Protein AF-A0A9E4Z196-F1 (afdb_monomer_lite)

pLDDT: mean 89.47, std 13.06, range [25.09, 98.81]

Secondary structure (DSSP, 8-state):
--HHHHHHHHHHHHHTTTPEE-PPPPSS-SS-TT-SS--STTGGGHHHHTTSS--S-SEEEEEEEEE-STTTTTTTSSS--SEEEEEEEEESSS--HHHHHHHHHHIIIIIS---GGGEEEEEETT-HHHHHIIIIII---GGGEEEE-HHHHEE--SSSSEEEEEEEEEEEE--GGGSSGGGPBPPHHHHHHHHHHHHHHS------SB-TT-SSTTEEEEEEEEEEEEEE-TT--EEEEEEEEEEEEEEHHHHHHHHHT-SSGGGSTTTHHHHHHHHHHH---TTS-HHHHHHHHHHHHHHHHHHHHHHTT----SSHHHHHHHHHHHHHHHHHHHTT--S--HHHHHHHHHHHHTTT-HHHHHTHHHHHHHHHHHHHHHHHHHHHHHHIIIIIIHHHHHHHHHHHHHH---HHHHHHHHHTTTTTS-HHHHHHHHHHHGGG--SSHHHHHHHHHEE-HHHHHHHHHHH---HHHHHHHHHHTT-EE-HHHHHHHHHHHHHHHHHS-S----------GGGG-PPPPB--TTT-S-----EEEEEETTEEES---TT---EEEESB-

Structure (mmCIF, N/CA/C/O backbone):
data_AF-A0A9E4Z196-F1
#
_entry.id   AF-A0A9E4Z196-F1
#
loop_
_atom_site.group_PDB
_atom_site.id
_atom_site.type_symbol
_atom_site.label_atom_id
_atom_site.label_alt_id
_atom_site.label_comp_id
_atom_site.label_asym_id
_atom_site.label_entity_id
_atom_site.label_seq_id
_atom_site.pdbx_PDB_ins_code
_atom_site.Cartn_x
_atom_site.Cartn_y
_atom_site.Cartn_z
_atom_site.occupancy
_atom_site.B_iso_or_equiv
_atom_site.auth_seq_id
_atom_site.auth_comp_id
_atom_site.auth_asym_id
_atom_site.auth_atom_id
_atom_site.pdbx_PDB_model_num
ATOM 1 N N . MET A 1 1 ? -5.514 -16.522 -15.050 1.00 94.38 1 MET A N 1
ATOM 2 C CA . MET A 1 1 ? -4.551 -17.262 -14.193 1.00 94.38 1 MET A CA 1
ATOM 3 C C . MET A 1 1 ? -4.887 -16.956 -12.743 1.00 94.38 1 MET A C 1
ATOM 5 O O . MET A 1 1 ? -5.324 -15.840 -12.490 1.00 94.38 1 MET A O 1
ATOM 9 N N . ASN A 1 2 ? -4.757 -17.916 -11.828 1.00 96.75 2 ASN A N 1
ATOM 10 C CA . ASN A 1 2 ? -4.957 -17.673 -10.392 1.00 96.75 2 ASN A CA 1
ATOM 11 C C . ASN A 1 2 ? -3.690 -17.040 -9.763 1.00 96.75 2 ASN A C 1
ATOM 13 O O . ASN A 1 2 ? -2.648 -17.014 -10.422 1.00 96.75 2 ASN A O 1
ATOM 17 N N . GLY A 1 3 ? -3.760 -16.515 -8.538 1.00 97.19 3 GLY A N 1
ATOM 18 C CA . GLY A 1 3 ? -2.650 -15.789 -7.904 1.00 97.19 3 GLY A CA 1
ATOM 19 C C . GLY A 1 3 ? -1.349 -16.598 -7.834 1.00 97.19 3 GLY A C 1
ATOM 20 O O . GLY A 1 3 ? -0.291 -16.115 -8.238 1.00 97.19 3 GLY A O 1
ATOM 21 N N . ASP A 1 4 ? -1.437 -17.871 -7.446 1.00 97.25 4 ASP A N 1
ATOM 22 C CA . ASP A 1 4 ? -0.277 -18.770 -7.398 1.00 97.25 4 ASP A CA 1
ATOM 23 C C . ASP A 1 4 ? 0.355 -18.998 -8.771 1.00 97.25 4 ASP A C 1
ATOM 25 O O . ASP A 1 4 ? 1.574 -18.939 -8.914 1.00 97.25 4 ASP A O 1
ATOM 29 N N . GLN A 1 5 ? -0.461 -19.203 -9.807 1.00 98.12 5 GLN A N 1
ATOM 30 C CA . GLN A 1 5 ? 0.020 -19.351 -11.180 1.00 98.12 5 GLN A CA 1
ATOM 31 C C . GLN A 1 5 ? 0.717 -18.085 -11.675 1.00 98.12 5 GLN A C 1
ATOM 33 O O . GLN A 1 5 ? 1.725 -18.190 -12.371 1.00 98.12 5 GLN A O 1
ATOM 38 N N . ILE A 1 6 ? 0.187 -16.905 -11.341 1.00 98.56 6 ILE A N 1
ATOM 39 C CA . ILE A 1 6 ? 0.789 -15.620 -11.715 1.00 98.56 6 ILE A CA 1
ATOM 40 C C . ILE A 1 6 ? 2.166 -15.504 -11.064 1.00 98.56 6 ILE A C 1
ATOM 42 O O . ILE A 1 6 ? 3.152 -15.361 -11.790 1.00 98.56 6 ILE A O 1
ATOM 46 N N . ARG A 1 7 ? 2.246 -15.679 -9.739 1.00 98.38 7 ARG A N 1
ATOM 47 C CA . ARG A 1 7 ? 3.499 -15.647 -8.972 1.00 98.38 7 ARG A CA 1
ATOM 48 C C . ARG A 1 7 ? 4.538 -16.621 -9.528 1.00 98.38 7 ARG A C 1
ATOM 50 O O . ARG A 1 7 ? 5.636 -16.214 -9.901 1.00 98.38 7 ARG A O 1
ATOM 57 N N . ASP A 1 8 ? 4.176 -17.894 -9.657 1.00 97.94 8 ASP A N 1
ATOM 58 C CA . ASP A 1 8 ? 5.076 -18.943 -10.140 1.00 97.94 8 ASP A CA 1
ATOM 59 C C . ASP A 1 8 ? 5.570 -18.683 -11.563 1.00 97.94 8 ASP A C 1
ATOM 61 O O . ASP A 1 8 ? 6.737 -18.924 -11.878 1.00 97.94 8 ASP A O 1
ATOM 65 N N . SER A 1 9 ? 4.672 -18.249 -12.450 1.00 98.50 9 SER A N 1
ATOM 66 C CA . SER A 1 9 ? 5.017 -17.992 -13.848 1.00 98.50 9 SER A CA 1
ATOM 67 C C . SER A 1 9 ? 5.944 -16.787 -13.994 1.00 98.50 9 SER A C 1
ATOM 69 O O . SER A 1 9 ? 6.866 -16.847 -14.805 1.00 98.50 9 SER A O 1
ATOM 71 N N . PHE A 1 10 ? 5.758 -15.748 -13.173 1.00 98.81 10 PHE A N 1
ATOM 72 C CA . PHE A 1 10 ? 6.629 -14.578 -13.125 1.00 98.81 10 PHE A CA 1
ATOM 73 C C . PHE A 1 10 ? 8.049 -14.962 -12.699 1.00 98.81 10 PHE A C 1
ATOM 75 O O . PHE A 1 10 ? 9.009 -14.659 -13.408 1.00 98.81 10 PHE A O 1
ATOM 82 N N . ILE A 1 11 ? 8.186 -15.700 -11.591 1.00 98.62 11 ILE A N 1
ATOM 83 C CA . ILE A 1 11 ? 9.496 -16.150 -11.100 1.00 98.62 11 ILE A CA 1
ATOM 84 C C . ILE A 1 11 ? 10.190 -17.024 -12.151 1.00 98.62 11 ILE A C 1
ATOM 86 O O . ILE A 1 11 ? 11.321 -16.737 -12.537 1.00 98.62 11 ILE A O 1
ATOM 90 N N . LYS A 1 12 ? 9.492 -18.029 -12.698 1.00 98.75 12 LYS A N 1
ATOM 91 C CA . LYS A 1 12 ? 10.048 -18.929 -13.726 1.00 98.75 12 LYS A CA 1
ATOM 92 C C . LYS A 1 12 ? 10.443 -18.191 -15.005 1.00 98.75 12 LYS A C 1
ATOM 94 O O . LYS A 1 12 ? 11.429 -18.563 -15.643 1.00 98.75 12 LYS A O 1
ATOM 99 N N . PHE A 1 13 ? 9.688 -17.163 -15.395 1.00 98.81 13 PHE A N 1
ATOM 100 C CA . PHE A 1 13 ? 10.024 -16.328 -16.545 1.00 98.81 13 PHE A CA 1
ATOM 101 C C . PHE A 1 13 ? 11.382 -15.652 -16.345 1.00 98.81 13 PHE A C 1
ATOM 103 O O . PHE A 1 13 ? 12.253 -15.780 -17.206 1.00 98.81 13 PHE A O 1
ATOM 110 N N . PHE A 1 14 ? 11.600 -15.012 -15.194 1.00 98.81 14 PHE A N 1
ATOM 111 C CA . PHE A 1 14 ? 12.859 -14.326 -14.902 1.00 98.81 14 PHE A CA 1
ATOM 112 C C . PHE A 1 14 ? 14.020 -15.278 -14.600 1.00 98.81 14 PHE A C 1
ATOM 114 O O . PHE A 1 14 ? 15.139 -15.021 -15.045 1.00 98.81 14 PHE A O 1
ATOM 121 N N . GLU A 1 15 ? 13.781 -16.432 -13.975 1.00 98.69 15 GLU A N 1
ATOM 122 C CA . GLU A 1 15 ? 14.787 -17.502 -13.895 1.00 98.69 15 GLU A CA 1
ATOM 123 C C . GLU A 1 15 ? 15.260 -17.926 -15.297 1.00 98.69 15 GLU A C 1
ATOM 125 O O . GLU A 1 15 ? 16.461 -18.064 -15.546 1.00 98.69 15 GLU A O 1
ATOM 130 N N . GLY A 1 16 ? 14.337 -18.018 -16.262 1.00 98.50 16 GLY A N 1
ATOM 131 C CA . GLY A 1 16 ? 14.646 -18.252 -17.676 1.00 98.50 16 GLY A CA 1
ATOM 132 C C . GLY A 1 16 ? 15.480 -17.146 -18.345 1.00 98.50 16 GLY A C 1
ATOM 133 O O . GLY A 1 16 ? 16.131 -17.404 -19.360 1.00 98.50 16 GLY A O 1
ATOM 134 N N . LYS A 1 17 ? 15.513 -15.934 -17.773 1.00 98.44 17 LYS A N 1
ATOM 135 C CA . LYS A 1 17 ? 16.357 -14.796 -18.197 1.00 98.44 17 LYS A CA 1
ATOM 136 C C . LYS A 1 17 ? 17.659 -14.677 -17.387 1.00 98.44 17 LYS A C 1
ATOM 138 O O . LYS A 1 17 ? 18.431 -13.727 -17.577 1.00 98.44 17 LYS A O 1
ATOM 143 N N . GLY A 1 18 ? 17.946 -15.666 -16.539 1.00 98.31 18 GLY A N 1
ATOM 144 C CA . GLY A 1 18 ? 19.162 -15.750 -15.733 1.00 98.31 18 GLY A CA 1
ATOM 145 C C . GLY A 1 18 ? 19.087 -15.004 -14.403 1.00 98.31 18 GLY A C 1
ATOM 146 O O . GLY A 1 18 ? 20.134 -14.716 -13.821 1.00 98.31 18 GLY A O 1
ATOM 147 N N . HIS A 1 19 ? 17.889 -14.664 -13.925 1.00 98.81 19 HIS A N 1
ATOM 148 C CA . HIS A 1 19 ? 17.701 -14.095 -12.595 1.00 98.81 19 HIS A CA 1
ATOM 149 C C . HIS A 1 19 ? 17.729 -15.192 -11.537 1.00 98.81 19 HIS A C 1
ATOM 151 O O . HIS A 1 19 ? 17.169 -16.270 -11.718 1.00 98.81 19 HIS A O 1
ATOM 157 N N . GLN A 1 20 ? 18.370 -14.910 -10.411 1.00 98.69 20 GLN A N 1
ATOM 158 C CA . GLN A 1 20 ? 18.316 -15.771 -9.241 1.00 98.69 20 GLN A CA 1
ATOM 159 C C . GLN A 1 20 ? 17.048 -15.456 -8.448 1.00 98.69 20 GLN A C 1
ATOM 161 O O . GLN A 1 20 ? 16.837 -14.311 -8.044 1.00 98.69 20 GLN A O 1
ATOM 166 N N . HIS A 1 21 ? 16.219 -16.469 -8.203 1.00 98.38 21 HIS A N 1
ATOM 167 C CA . HIS A 1 21 ? 15.079 -16.332 -7.308 1.00 98.38 21 HIS A CA 1
ATOM 168 C C . HIS A 1 21 ? 15.557 -16.135 -5.862 1.00 98.38 21 HIS A C 1
ATOM 170 O O . HIS A 1 21 ? 16.321 -16.940 -5.325 1.00 98.38 21 HIS A O 1
ATOM 176 N N . MET A 1 22 ? 15.093 -15.052 -5.247 1.00 97.50 22 MET A N 1
ATOM 177 C CA . MET A 1 22 ? 15.292 -14.724 -3.843 1.00 97.50 22 MET A CA 1
ATOM 178 C C . MET A 1 22 ? 13.966 -14.905 -3.095 1.00 97.50 22 MET A C 1
ATOM 180 O O . MET A 1 22 ? 12.941 -14.405 -3.573 1.00 97.50 22 MET A O 1
ATOM 184 N N . PRO A 1 23 ? 13.954 -15.577 -1.929 1.00 94.94 23 PRO A N 1
ATOM 185 C CA . PRO A 1 23 ? 12.752 -15.652 -1.109 1.00 94.94 23 PRO A CA 1
ATOM 186 C C . PRO A 1 23 ? 12.335 -14.251 -0.645 1.00 94.94 23 PRO A C 1
ATOM 188 O O . PRO A 1 23 ? 13.173 -13.358 -0.504 1.00 94.94 23 PRO A O 1
ATOM 191 N N . SER A 1 24 ? 11.041 -14.068 -0.383 1.00 96.94 24 SER A N 1
ATOM 192 C CA . SER A 1 24 ? 10.547 -12.847 0.257 1.00 96.94 24 SER A CA 1
ATOM 193 C C . SER A 1 24 ? 11.259 -12.629 1.586 1.00 96.94 24 SER A C 1
ATOM 195 O O . SER A 1 24 ? 11.282 -13.530 2.424 1.00 96.94 24 SER A O 1
ATOM 197 N N . ALA A 1 25 ? 11.744 -11.416 1.819 1.00 94.94 25 ALA A N 1
ATOM 198 C CA . ALA A 1 25 ? 12.169 -10.998 3.144 1.00 94.94 25 ALA A CA 1
ATOM 199 C C . ALA A 1 25 ? 10.961 -10.811 4.076 1.00 94.94 25 ALA A C 1
ATOM 201 O O . ALA A 1 25 ? 9.810 -10.746 3.622 1.00 94.94 25 ALA A O 1
ATOM 202 N N . SER A 1 26 ? 11.244 -10.695 5.373 1.00 95.38 26 SER A N 1
ATOM 203 C CA . SER A 1 26 ? 10.261 -10.326 6.395 1.00 95.38 26 SER A CA 1
ATOM 204 C C . SER A 1 26 ? 9.683 -8.928 6.148 1.00 95.38 26 SER A C 1
ATOM 206 O O . SER A 1 26 ? 10.346 -8.050 5.585 1.00 95.38 26 SER A O 1
ATOM 208 N N . LEU A 1 27 ? 8.453 -8.697 6.612 1.00 96.00 27 LEU A N 1
ATOM 209 C CA . LEU A 1 27 ? 7.868 -7.362 6.713 1.00 96.00 27 LEU A CA 1
ATOM 210 C C . LEU A 1 27 ? 8.619 -6.465 7.701 1.00 96.00 27 LEU A C 1
ATOM 212 O O . LEU A 1 27 ? 8.480 -5.249 7.606 1.00 96.00 27 LEU A O 1
ATOM 216 N N . ILE A 1 28 ? 9.418 -7.027 8.613 1.00 92.81 28 ILE A N 1
ATOM 217 C CA . ILE A 1 28 ? 10.317 -6.281 9.497 1.00 92.81 28 ILE A CA 1
ATOM 218 C C . ILE A 1 28 ? 11.678 -6.127 8.792 1.00 92.81 28 ILE A C 1
ATOM 220 O O . ILE A 1 28 ? 12.403 -7.117 8.661 1.00 92.81 28 ILE A O 1
ATOM 224 N N . PRO A 1 29 ? 12.064 -4.916 8.341 1.00 85.81 29 PRO A N 1
ATOM 225 C CA . PRO A 1 29 ? 13.337 -4.713 7.659 1.00 85.81 29 PRO A CA 1
ATOM 226 C C . PRO A 1 29 ? 14.514 -5.005 8.591 1.00 85.81 29 PRO A C 1
ATOM 228 O O . PRO A 1 29 ? 14.589 -4.475 9.702 1.00 85.81 29 PRO A O 1
ATOM 231 N N . ALA A 1 30 ? 15.460 -5.818 8.126 1.00 77.50 30 ALA A N 1
ATOM 232 C CA . ALA A 1 30 ? 16.711 -6.052 8.833 1.00 77.50 30 ALA A CA 1
ATOM 233 C C . ALA A 1 30 ? 17.688 -4.896 8.564 1.00 77.50 30 ALA A C 1
ATOM 235 O O . ALA A 1 30 ? 17.939 -4.549 7.413 1.00 77.50 30 ALA A O 1
ATOM 236 N N . GLY A 1 31 ? 18.256 -4.310 9.620 1.00 68.06 31 GLY A N 1
ATOM 237 C CA . GLY A 1 31 ? 19.350 -3.338 9.501 1.00 68.06 31 GLY A CA 1
ATOM 238 C C . GLY A 1 31 ? 18.972 -1.917 9.057 1.00 68.06 31 GLY A C 1
ATOM 239 O O . GLY A 1 31 ? 19.871 -1.092 8.942 1.00 68.06 31 GLY A O 1
ATOM 240 N N . ASP A 1 32 ? 17.687 -1.599 8.860 1.00 71.44 32 ASP A N 1
ATOM 241 C CA . ASP A 1 32 ? 17.213 -0.239 8.547 1.00 71.44 32 ASP A CA 1
ATOM 242 C C . ASP A 1 32 ? 16.243 0.253 9.644 1.00 71.44 32 ASP A C 1
ATOM 244 O O . ASP A 1 32 ? 15.059 -0.095 9.631 1.00 71.44 32 ASP A O 1
ATOM 248 N N . PRO A 1 33 ? 16.716 1.045 10.629 1.00 69.44 33 PRO A N 1
ATOM 249 C CA . PRO A 1 33 ? 15.870 1.551 11.708 1.00 69.44 33 PRO A CA 1
ATOM 250 C C . PRO A 1 33 ? 14.917 2.666 11.251 1.00 69.44 33 PRO A C 1
ATOM 252 O O . PRO A 1 33 ? 14.036 3.051 12.018 1.00 69.44 33 PRO A O 1
ATOM 255 N N . THR A 1 34 ? 15.089 3.201 10.037 1.00 74.94 34 THR A N 1
ATOM 256 C CA . THR A 1 34 ? 14.250 4.284 9.502 1.00 74.94 34 THR A CA 1
ATOM 257 C C . THR A 1 34 ? 12.980 3.758 8.839 1.00 74.94 34 THR A C 1
ATOM 259 O O . THR A 1 34 ? 11.985 4.478 8.756 1.00 74.94 34 THR A O 1
ATOM 262 N N . LEU A 1 35 ? 12.984 2.493 8.405 1.00 82.75 35 LEU A N 1
ATOM 263 C CA . LEU A 1 35 ? 11.836 1.849 7.781 1.00 82.75 35 LEU A CA 1
ATOM 264 C C . LEU A 1 35 ? 10.994 1.072 8.790 1.00 82.75 35 LEU A C 1
ATOM 266 O O . LEU A 1 35 ? 11.445 0.124 9.442 1.00 82.75 35 LEU A O 1
ATOM 270 N N . LEU A 1 36 ? 9.710 1.425 8.858 1.00 89.44 36 LEU A N 1
ATOM 271 C CA . LEU A 1 36 ? 8.774 0.709 9.710 1.00 89.44 36 LEU A CA 1
ATOM 272 C C . LEU A 1 36 ? 8.477 -0.687 9.165 1.00 89.44 36 LEU A C 1
ATOM 274 O O . LEU A 1 36 ? 8.560 -1.652 9.914 1.00 89.44 36 LEU A O 1
ATOM 278 N N . PHE A 1 37 ? 8.202 -0.813 7.871 1.00 94.44 37 PHE A N 1
ATOM 279 C CA . PHE A 1 37 ? 7.960 -2.099 7.227 1.00 94.44 37 PHE A CA 1
ATOM 280 C C . PHE A 1 37 ? 8.631 -2.171 5.861 1.00 94.44 37 PHE A C 1
ATOM 282 O O . PHE A 1 37 ? 8.918 -1.146 5.239 1.00 94.44 37 PHE A O 1
ATOM 289 N N . THR A 1 38 ? 8.854 -3.392 5.386 1.00 95.25 38 THR A N 1
ATOM 290 C CA . THR A 1 38 ? 9.253 -3.660 4.004 1.00 95.25 38 THR A CA 1
ATOM 291 C C . THR A 1 38 ? 8.102 -3.252 3.083 1.00 95.25 38 THR A C 1
ATOM 293 O O . THR A 1 38 ? 7.080 -3.928 3.031 1.00 95.25 38 THR A O 1
ATOM 296 N N . SER A 1 39 ? 8.238 -2.120 2.388 1.00 93.69 39 SER A N 1
ATOM 297 C CA . SER A 1 39 ? 7.171 -1.514 1.570 1.00 93.69 39 SER A CA 1
ATOM 298 C C . SER A 1 39 ? 7.269 -1.818 0.070 1.00 93.69 39 SER A C 1
ATOM 300 O O . SER A 1 39 ? 6.333 -1.528 -0.681 1.00 93.69 39 SER A O 1
ATOM 302 N N . ALA A 1 40 ? 8.397 -2.383 -0.370 1.00 94.50 40 ALA A N 1
ATOM 303 C CA . ALA A 1 40 ? 8.670 -2.719 -1.763 1.00 94.50 40 ALA A CA 1
ATOM 304 C C . ALA A 1 40 ? 9.680 -3.870 -1.895 1.00 94.50 40 ALA A C 1
ATOM 306 O O . ALA A 1 40 ? 10.487 -4.118 -0.994 1.00 94.50 40 ALA A O 1
ATOM 307 N N . GLY A 1 41 ? 9.686 -4.509 -3.069 1.00 95.50 41 GLY A N 1
ATOM 308 C CA . GLY A 1 41 ? 10.599 -5.594 -3.442 1.00 95.50 41 GLY A CA 1
ATOM 309 C C . GLY A 1 41 ? 12.084 -5.242 -3.360 1.00 95.50 41 GLY A C 1
ATOM 310 O O . GLY A 1 41 ? 12.894 -6.110 -3.046 1.00 95.50 41 GLY A O 1
ATOM 311 N N . MET A 1 42 ? 12.444 -3.974 -3.584 1.00 94.50 42 MET A N 1
ATOM 312 C CA . MET A 1 42 ? 13.837 -3.518 -3.543 1.00 94.50 42 MET A CA 1
ATOM 313 C C . MET A 1 42 ? 14.413 -3.358 -2.138 1.00 94.50 42 MET A C 1
ATOM 315 O O . MET A 1 42 ? 15.635 -3.317 -2.002 1.00 94.50 42 MET A O 1
ATOM 319 N N . VAL A 1 43 ? 13.574 -3.237 -1.099 1.00 93.31 43 VAL A N 1
ATOM 320 C CA . VAL A 1 43 ? 14.027 -2.848 0.250 1.00 93.31 43 VAL A CA 1
ATOM 321 C C . VAL A 1 43 ? 15.111 -3.795 0.784 1.00 93.31 43 VAL A C 1
ATOM 323 O O . VAL A 1 43 ? 16.152 -3.294 1.214 1.00 93.31 43 VAL A O 1
ATOM 326 N N . PRO A 1 44 ? 14.968 -5.133 0.680 1.00 93.19 44 PRO A N 1
ATOM 327 C CA . PRO A 1 44 ? 16.014 -6.070 1.102 1.00 93.19 44 PRO A CA 1
ATOM 328 C C . PRO A 1 44 ? 17.303 -5.983 0.269 1.00 93.19 44 PRO A C 1
ATOM 330 O O . PRO A 1 44 ? 18.349 -6.466 0.694 1.00 93.19 44 PRO A O 1
ATOM 333 N N . PHE A 1 45 ? 17.244 -5.382 -0.922 1.00 94.69 45 PHE A N 1
ATOM 334 C CA . PHE A 1 45 ? 18.355 -5.285 -1.873 1.00 94.69 45 PHE A CA 1
ATOM 335 C C . PHE A 1 45 ? 19.024 -3.907 -1.892 1.00 94.69 45 PHE A C 1
ATOM 337 O O . PHE A 1 45 ? 20.010 -3.728 -2.612 1.00 94.69 45 PHE A O 1
ATOM 344 N N . LYS A 1 46 ? 18.557 -2.949 -1.075 1.00 92.25 46 LYS A N 1
ATOM 345 C CA . LYS A 1 46 ? 19.174 -1.621 -0.910 1.00 92.25 46 LYS A CA 1
ATOM 346 C C . LYS A 1 46 ? 20.711 -1.680 -0.787 1.00 92.25 46 LYS A C 1
ATOM 348 O O . LYS A 1 46 ? 21.365 -0.982 -1.567 1.00 92.25 46 LYS A O 1
ATOM 353 N N . PRO A 1 47 ? 21.317 -2.527 0.078 1.00 92.69 47 PRO A N 1
ATOM 354 C CA . PRO A 1 47 ? 22.777 -2.574 0.218 1.00 92.69 47 PRO A CA 1
ATOM 355 C C . PRO A 1 47 ? 23.508 -2.976 -1.069 1.00 92.69 47 PRO A C 1
ATOM 357 O O . PRO A 1 47 ? 24.652 -2.578 -1.288 1.00 92.69 47 PRO A O 1
ATOM 360 N N . PHE A 1 48 ? 22.861 -3.747 -1.950 1.00 94.94 48 PHE A N 1
ATOM 361 C CA . PHE A 1 48 ? 23.450 -4.145 -3.226 1.00 94.94 48 PHE A CA 1
ATOM 362 C C . PHE A 1 48 ? 23.436 -3.002 -4.241 1.00 94.94 48 PHE A C 1
ATOM 364 O O . PHE A 1 48 ? 24.443 -2.769 -4.908 1.00 94.94 48 PHE A O 1
ATOM 371 N N . PHE A 1 49 ? 22.332 -2.251 -4.329 1.00 94.31 49 PHE A N 1
ATOM 372 C CA . PHE A 1 49 ? 22.243 -1.076 -5.205 1.00 94.31 49 PHE A CA 1
ATOM 373 C C . PHE A 1 49 ? 23.243 0.016 -4.815 1.00 94.31 49 PHE A C 1
ATOM 375 O O . PHE A 1 49 ? 23.818 0.674 -5.681 1.00 94.31 49 PHE A O 1
ATOM 382 N N . MET A 1 50 ? 23.488 0.179 -3.514 1.00 92.62 50 MET A N 1
ATOM 383 C CA . MET A 1 50 ? 24.443 1.153 -2.976 1.00 92.62 50 MET A CA 1
ATOM 384 C C . MET A 1 50 ? 25.903 0.674 -3.044 1.00 92.62 50 MET A C 1
ATOM 386 O O . MET A 1 50 ? 26.819 1.451 -2.783 1.00 92.62 50 MET A O 1
ATOM 390 N N . GLY A 1 51 ? 26.146 -0.586 -3.427 1.00 92.75 51 GLY A N 1
ATOM 391 C CA . GLY A 1 51 ? 27.486 -1.175 -3.495 1.00 92.75 51 GLY A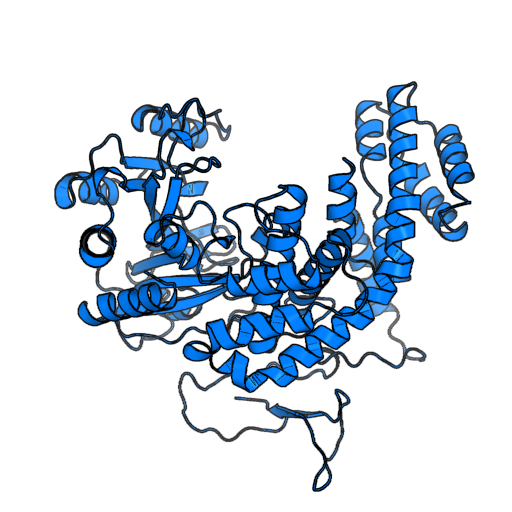 CA 1
ATOM 392 C C . GLY A 1 51 ? 28.118 -1.466 -2.129 1.00 92.75 51 GLY A C 1
ATOM 393 O O . GLY A 1 51 ? 29.320 -1.717 -2.055 1.00 92.75 51 GLY A O 1
ATOM 394 N N . GLU A 1 52 ? 27.327 -1.444 -1.056 1.00 92.31 52 GLU A N 1
ATOM 395 C CA . GLU A 1 52 ? 27.760 -1.752 0.311 1.00 92.31 52 GLU A CA 1
ATOM 396 C C . GLU A 1 52 ? 27.974 -3.254 0.511 1.00 92.31 52 GLU A C 1
ATOM 398 O O . GLU A 1 52 ? 28.841 -3.675 1.278 1.00 92.31 52 GLU A O 1
ATOM 403 N N . GLN A 1 53 ? 27.194 -4.069 -0.202 1.00 93.62 53 GLN A N 1
ATOM 404 C CA . GLN A 1 53 ? 27.303 -5.522 -0.198 1.00 93.62 53 GLN A CA 1
ATOM 405 C C . GLN A 1 53 ? 27.363 -6.073 -1.623 1.00 93.62 53 GLN A C 1
ATOM 407 O O . GLN A 1 53 ? 26.823 -5.499 -2.568 1.00 93.62 53 GLN A O 1
ATOM 412 N N . THR A 1 54 ? 28.023 -7.221 -1.782 1.00 94.88 54 THR A N 1
ATOM 413 C CA . THR A 1 54 ? 28.050 -7.935 -3.065 1.00 94.88 54 THR A CA 1
ATOM 414 C C . THR A 1 54 ? 26.795 -8.798 -3.183 1.00 94.88 54 THR A C 1
ATOM 416 O O . THR A 1 54 ? 26.581 -9.639 -2.307 1.00 94.88 54 THR A O 1
ATOM 419 N N . PRO A 1 55 ? 25.977 -8.642 -4.238 1.00 95.31 55 PRO A N 1
ATOM 420 C CA . PRO A 1 55 ? 24.797 -9.474 -4.402 1.00 95.31 55 PRO A CA 1
ATOM 421 C C . PRO A 1 55 ? 25.178 -10.916 -4.776 1.00 95.31 55 PRO A C 1
ATOM 423 O O . PRO A 1 55 ? 26.193 -11.127 -5.448 1.00 95.31 55 PRO A O 1
ATOM 426 N N . PRO A 1 56 ? 24.352 -11.917 -4.415 1.00 95.50 56 PRO A N 1
ATOM 427 C CA . PRO A 1 56 ? 24.600 -13.317 -4.777 1.00 95.50 56 PRO A CA 1
ATOM 428 C C . PRO A 1 56 ? 24.548 -13.549 -6.298 1.00 95.50 56 PRO A C 1
ATOM 430 O O . PRO A 1 56 ? 25.235 -14.421 -6.827 1.00 95.50 56 PRO A O 1
ATOM 433 N N . SER A 1 57 ? 23.784 -12.716 -7.006 1.00 97.69 57 SER A N 1
ATOM 434 C CA . SER A 1 57 ? 23.743 -12.615 -8.461 1.00 97.69 57 SER A CA 1
ATOM 435 C C . SER A 1 57 ? 23.468 -11.167 -8.854 1.00 97.69 57 SER A C 1
ATOM 437 O O . SER A 1 57 ? 22.762 -10.447 -8.153 1.00 97.69 57 SER A O 1
ATOM 439 N N . LYS A 1 58 ? 23.975 -10.733 -10.010 1.00 97.62 58 LYS A N 1
ATOM 440 C CA . LYS A 1 58 ? 23.660 -9.403 -10.557 1.00 97.62 58 LYS A CA 1
ATOM 441 C C . LYS A 1 58 ? 22.206 -9.257 -11.012 1.00 97.62 58 LYS A C 1
ATOM 443 O O . LYS A 1 58 ? 21.753 -8.143 -11.244 1.00 97.62 58 LYS A O 1
ATOM 448 N N . ARG A 1 59 ? 21.496 -10.373 -11.184 1.00 98.69 59 ARG A N 1
ATOM 449 C CA . ARG A 1 59 ? 20.091 -10.423 -11.595 1.00 98.69 59 ARG A CA 1
ATOM 450 C C . ARG A 1 59 ? 19.308 -11.195 -10.550 1.00 98.69 59 ARG A C 1
ATOM 452 O O . ARG A 1 59 ? 19.625 -12.362 -10.315 1.00 98.69 59 ARG A O 1
ATOM 459 N N . LEU A 1 60 ? 18.299 -10.571 -9.955 1.00 98.69 60 LEU A N 1
ATOM 460 C CA . LEU A 1 60 ? 17.488 -11.157 -8.885 1.00 98.69 60 LEU A CA 1
ATOM 461 C C . LEU A 1 60 ? 16.003 -11.083 -9.241 1.00 98.69 60 LEU A C 1
ATOM 463 O O . LEU A 1 60 ? 15.579 -10.158 -9.926 1.00 98.69 60 LEU A O 1
ATOM 467 N N . THR A 1 61 ? 15.192 -12.015 -8.758 1.00 98.81 61 THR A N 1
ATOM 468 C CA . THR A 1 61 ? 13.728 -11.917 -8.843 1.00 98.81 61 THR A CA 1
ATOM 469 C C . THR A 1 61 ? 13.083 -12.412 -7.555 1.00 98.81 61 THR A C 1
ATOM 471 O O . THR A 1 61 ? 13.633 -13.299 -6.906 1.00 98.81 61 THR A O 1
ATOM 474 N N . SER A 1 62 ? 11.956 -11.831 -7.150 1.00 98.56 62 SER A N 1
ATOM 475 C CA . SER A 1 62 ? 11.240 -12.225 -5.932 1.00 98.56 62 SER A CA 1
ATOM 476 C C . SER A 1 62 ? 9.743 -11.901 -6.005 1.00 98.56 62 SER A C 1
ATOM 478 O O . SER A 1 62 ? 9.300 -11.120 -6.847 1.00 98.56 62 SER A O 1
ATOM 480 N N . SER A 1 63 ? 8.975 -12.522 -5.102 1.00 98.31 63 SER A N 1
ATOM 481 C CA . SER A 1 63 ? 7.603 -12.135 -4.741 1.00 98.31 63 SER A CA 1
ATOM 482 C C . SER A 1 63 ? 7.617 -11.633 -3.302 1.00 98.31 63 SER A C 1
ATOM 484 O O . SER A 1 63 ? 7.540 -12.425 -2.360 1.00 98.31 63 SER A O 1
ATOM 486 N N . GLN A 1 64 ? 7.812 -10.329 -3.123 1.00 98.44 64 GLN A N 1
ATOM 487 C CA . GLN A 1 64 ? 8.028 -9.723 -1.814 1.00 98.44 64 GLN A CA 1
ATOM 488 C C . GLN A 1 64 ? 6.701 -9.366 -1.142 1.00 98.44 64 GLN A C 1
ATOM 490 O O . GLN A 1 64 ? 5.941 -8.541 -1.652 1.00 98.44 64 GLN A O 1
ATOM 495 N N . LYS A 1 65 ? 6.477 -9.905 0.059 1.00 97.94 65 LYS A N 1
ATOM 496 C CA . LYS A 1 65 ? 5.466 -9.395 0.992 1.00 97.94 65 LYS A CA 1
ATOM 497 C C . LYS A 1 65 ? 5.747 -7.927 1.287 1.00 97.94 65 LYS A C 1
ATOM 499 O O . LYS A 1 65 ? 6.838 -7.601 1.754 1.00 97.94 65 LYS A O 1
ATOM 504 N N . SER A 1 66 ? 4.790 -7.056 1.022 1.00 97.88 66 SER A N 1
ATOM 505 C CA . SER A 1 66 ? 4.949 -5.615 1.178 1.00 97.88 66 SER A CA 1
ATOM 506 C C . SER A 1 66 ? 3.848 -5.055 2.065 1.00 97.88 66 SER A C 1
ATOM 508 O O . SER A 1 66 ? 2.709 -5.514 1.998 1.00 97.88 66 SER A O 1
ATOM 510 N N . PHE A 1 67 ? 4.188 -4.069 2.895 1.00 97.69 67 PHE A N 1
ATOM 511 C CA . PHE A 1 67 ? 3.227 -3.365 3.738 1.00 97.69 67 PHE A CA 1
ATOM 512 C C . PHE A 1 67 ? 3.343 -1.845 3.568 1.00 97.69 67 PHE A C 1
ATOM 514 O O . PHE A 1 67 ? 4.432 -1.281 3.709 1.00 97.69 67 PHE A O 1
ATOM 521 N N . ARG A 1 68 ? 2.222 -1.165 3.307 1.00 95.00 68 ARG A N 1
ATOM 522 C CA . ARG A 1 68 ? 2.123 0.296 3.181 1.00 95.00 68 ARG A CA 1
ATOM 523 C C . ARG A 1 68 ? 1.223 0.875 4.264 1.00 95.00 68 ARG A C 1
ATOM 525 O O . ARG A 1 68 ? 0.020 0.647 4.297 1.00 95.00 68 ARG A O 1
ATOM 532 N N . THR A 1 69 ? 1.818 1.670 5.149 1.00 92.12 69 THR A N 1
ATOM 533 C CA . THR A 1 69 ? 1.093 2.368 6.222 1.00 92.12 69 THR A CA 1
ATOM 534 C C . THR A 1 69 ? 0.276 3.551 5.718 1.00 92.12 69 THR A C 1
ATOM 536 O O . THR A 1 69 ? -0.696 3.930 6.361 1.00 92.12 69 THR A O 1
ATOM 539 N N . THR A 1 70 ? 0.681 4.143 4.594 1.00 89.81 70 THR A N 1
ATOM 540 C CA . THR A 1 70 ? 0.011 5.290 3.964 1.00 89.81 70 THR A CA 1
ATOM 541 C C . THR A 1 70 ? -1.376 4.939 3.447 1.00 89.81 70 THR A C 1
ATOM 543 O O . THR A 1 70 ? -2.241 5.802 3.408 1.00 89.81 70 THR A O 1
ATOM 546 N N . ASP A 1 71 ? -1.594 3.667 3.117 1.00 93.12 71 ASP A N 1
ATOM 547 C CA . ASP A 1 71 ? -2.796 3.211 2.423 1.00 93.12 71 ASP A CA 1
ATOM 548 C C . ASP A 1 71 ? -3.854 2.696 3.422 1.00 93.12 71 ASP A C 1
ATOM 550 O O . ASP A 1 71 ? -4.950 2.315 3.019 1.00 93.12 71 ASP A O 1
ATOM 554 N N . ILE A 1 72 ? -3.560 2.706 4.736 1.00 93.88 72 ILE A N 1
ATOM 555 C CA . ILE A 1 72 ? -4.452 2.183 5.792 1.00 93.88 72 ILE A CA 1
ATOM 556 C C . ILE A 1 72 ? -5.844 2.806 5.718 1.00 93.88 72 ILE A C 1
ATOM 558 O O . ILE A 1 72 ? -6.822 2.088 5.918 1.00 93.88 72 ILE A O 1
ATOM 562 N N . ASP A 1 73 ? -5.937 4.108 5.457 1.00 90.44 73 ASP A N 1
ATOM 563 C CA . ASP A 1 73 ? -7.212 4.834 5.445 1.00 90.44 73 ASP A CA 1
ATOM 564 C C . ASP A 1 73 ? -7.975 4.691 4.122 1.00 90.44 73 ASP A C 1
ATOM 566 O O . ASP A 1 73 ? -9.197 4.813 4.114 1.00 90.44 73 ASP A O 1
ATOM 570 N N . GLU A 1 74 ? -7.276 4.362 3.033 1.00 92.69 74 GLU A N 1
ATOM 571 C CA . GLU A 1 74 ? -7.861 4.163 1.698 1.00 92.69 74 GLU A CA 1
ATOM 572 C C . GLU A 1 74 ? -8.387 2.732 1.499 1.00 92.69 74 GLU A C 1
ATOM 574 O O . GLU A 1 74 ? -9.265 2.483 0.669 1.00 92.69 74 GLU A O 1
ATOM 579 N N . VAL A 1 75 ? -7.880 1.771 2.285 1.00 95.31 75 VAL A N 1
ATOM 580 C CA . VAL A 1 75 ? -8.374 0.389 2.270 1.00 95.31 75 VAL A CA 1
ATOM 581 C C . VAL A 1 75 ? -9.875 0.353 2.520 1.00 95.31 75 VAL A C 1
ATOM 583 O O . VAL A 1 75 ? -10.365 0.907 3.511 1.00 95.31 75 VAL A O 1
ATOM 586 N N . GLY A 1 76 ? -10.565 -0.377 1.644 1.00 93.00 76 GLY A N 1
ATOM 587 C CA . GLY A 1 76 ? -12.021 -0.434 1.531 1.00 93.00 76 GLY A CA 1
ATOM 588 C C . GLY A 1 76 ? -12.506 -0.016 0.141 1.00 93.00 76 GLY A C 1
ATOM 589 O O . GLY A 1 76 ? -13.589 -0.431 -0.276 1.00 93.00 76 GLY A O 1
ATOM 590 N N . ASP A 1 77 ? -11.693 0.746 -0.597 1.00 91.38 77 ASP A N 1
ATOM 591 C CA . ASP A 1 77 ? -11.947 1.075 -1.999 1.00 91.38 77 ASP A CA 1
ATOM 592 C C . ASP A 1 77 ? -11.744 -0.137 -2.942 1.00 91.38 77 ASP A C 1
ATOM 594 O O . ASP A 1 77 ? -11.907 -1.284 -2.529 1.00 91.38 77 ASP A O 1
ATOM 598 N N . HIS A 1 78 ? -11.505 0.078 -4.238 1.00 85.06 78 HIS A N 1
ATOM 599 C CA . HIS A 1 78 ? -11.353 -1.006 -5.218 1.00 85.06 78 HIS A CA 1
ATOM 600 C C . HIS A 1 78 ? -9.888 -1.391 -5.516 1.00 85.06 78 HIS A C 1
ATOM 602 O O . HIS A 1 78 ? -9.661 -2.364 -6.243 1.00 85.06 78 HIS A O 1
ATOM 608 N N . LYS A 1 79 ? -8.890 -0.635 -5.018 1.00 86.81 79 LYS A N 1
ATOM 609 C CA . LYS A 1 79 ? -7.484 -0.751 -5.467 1.00 86.81 79 LYS A CA 1
ATOM 610 C C . LYS A 1 79 ? -6.412 -0.690 -4.372 1.00 86.81 79 LYS A C 1
ATOM 612 O O . LYS A 1 79 ? -5.297 -1.156 -4.630 1.00 86.81 79 LYS A O 1
ATOM 617 N N . HIS A 1 80 ? -6.690 -0.109 -3.207 1.00 93.31 80 HIS A N 1
ATOM 618 C CA . HIS A 1 80 ? -5.710 0.074 -2.138 1.00 93.31 80 HIS A CA 1
ATOM 619 C C . HIS A 1 80 ? -5.694 -1.102 -1.166 1.00 93.31 80 HIS A C 1
ATOM 621 O O . HIS A 1 80 ? -6.724 -1.678 -0.822 1.00 93.31 80 HIS A O 1
ATOM 627 N N . LEU A 1 81 ? -4.489 -1.444 -0.717 1.00 97.06 81 LEU A N 1
ATOM 628 C CA . LEU A 1 81 ? -4.199 -2.544 0.195 1.00 97.06 81 LEU A CA 1
ATOM 629 C C . LEU A 1 81 ? -3.124 -2.080 1.180 1.00 97.06 81 LEU A C 1
ATOM 631 O O . LEU A 1 81 ? -2.186 -1.397 0.769 1.00 97.06 81 LEU A O 1
ATOM 635 N N . THR A 1 82 ? -3.200 -2.489 2.447 1.00 96.81 82 THR A N 1
ATOM 636 C CA . THR A 1 82 ? -2.079 -2.301 3.375 1.00 96.81 82 THR A CA 1
ATOM 637 C C . THR A 1 82 ? -1.022 -3.360 3.138 1.00 96.81 82 THR A C 1
ATOM 639 O O . THR A 1 82 ? 0.143 -3.022 2.951 1.00 96.81 82 THR A O 1
ATOM 642 N N . PHE A 1 83 ? -1.418 -4.631 3.091 1.00 98.44 83 PHE A N 1
ATOM 643 C CA . PHE A 1 83 ? -0.558 -5.753 2.745 1.00 98.44 83 PHE A CA 1
ATOM 644 C C . PHE A 1 83 ? -0.791 -6.156 1.294 1.00 98.44 83 PHE A C 1
ATOM 646 O O . PHE A 1 83 ? -1.934 -6.312 0.879 1.00 98.44 83 PHE A O 1
ATOM 653 N N . PHE A 1 84 ? 0.271 -6.408 0.538 1.00 98.31 84 PHE A N 1
ATOM 654 C CA . PHE A 1 84 ? 0.185 -6.941 -0.823 1.00 98.31 84 PHE A CA 1
ATOM 655 C C . PHE A 1 84 ? 1.483 -7.646 -1.218 1.00 98.31 84 PHE A C 1
ATOM 657 O O . PHE A 1 84 ? 2.502 -7.536 -0.531 1.00 98.31 84 PHE A O 1
ATOM 664 N N . GLU A 1 85 ? 1.470 -8.358 -2.341 1.00 98.62 85 GLU A N 1
ATOM 665 C CA . GLU A 1 85 ? 2.674 -8.988 -2.880 1.00 98.62 85 GLU A CA 1
ATOM 666 C C . GLU A 1 85 ? 3.213 -8.216 -4.083 1.00 98.62 85 GLU A C 1
ATOM 668 O O . GLU A 1 85 ? 2.497 -7.924 -5.043 1.00 98.62 85 GLU A O 1
ATOM 673 N N . MET A 1 86 ? 4.506 -7.903 -4.042 1.00 98.56 86 MET A N 1
ATOM 674 C CA . MET A 1 86 ? 5.209 -7.215 -5.117 1.00 98.56 86 MET A CA 1
ATOM 675 C C . MET A 1 86 ? 6.116 -8.193 -5.862 1.00 98.56 86 MET A C 1
ATOM 677 O O . MET A 1 86 ? 7.129 -8.653 -5.332 1.00 98.56 86 MET A O 1
ATOM 681 N N . LEU A 1 87 ? 5.752 -8.491 -7.105 1.00 98.81 87 LEU A N 1
ATOM 682 C CA . LEU A 1 87 ? 6.543 -9.284 -8.037 1.00 98.81 87 LEU A CA 1
ATOM 683 C C . LEU A 1 87 ? 7.602 -8.387 -8.677 1.00 98.81 87 LEU A C 1
ATOM 685 O O . LEU A 1 87 ? 7.263 -7.397 -9.326 1.00 98.81 87 LEU A O 1
ATOM 689 N N . GLY A 1 88 ? 8.878 -8.718 -8.491 1.00 98.62 88 GLY A N 1
ATOM 690 C CA . GLY A 1 88 ? 9.982 -7.878 -8.949 1.00 98.62 88 GLY A CA 1
ATOM 691 C C . GLY A 1 88 ? 11.078 -8.642 -9.676 1.00 98.62 88 GLY A C 1
ATOM 692 O O . GLY A 1 88 ? 11.448 -9.761 -9.311 1.00 98.62 88 GLY A O 1
ATOM 693 N N . ASN A 1 89 ? 11.623 -8.011 -10.712 1.00 98.75 89 ASN A N 1
ATOM 694 C CA . ASN A 1 89 ? 12.930 -8.313 -11.278 1.00 98.75 89 ASN A CA 1
ATOM 695 C C . ASN A 1 89 ? 13.902 -7.166 -10.995 1.00 98.75 89 ASN A C 1
ATOM 697 O O . ASN A 1 89 ? 13.570 -5.997 -11.190 1.00 98.75 89 ASN A O 1
ATOM 701 N N . PHE A 1 90 ? 15.134 -7.508 -10.646 1.00 98.75 90 PHE A N 1
ATOM 702 C CA . PHE A 1 90 ? 16.159 -6.555 -10.245 1.00 98.75 90 PHE A CA 1
ATOM 703 C C . PHE A 1 90 ? 17.441 -6.795 -11.043 1.00 98.75 90 PHE A C 1
ATOM 705 O O . PHE A 1 90 ? 17.857 -7.941 -11.242 1.00 98.75 90 PHE A O 1
ATOM 712 N N . SER A 1 91 ? 18.070 -5.709 -11.483 1.00 98.56 91 SER A N 1
ATOM 713 C CA . SER A 1 91 ? 19.373 -5.694 -12.151 1.00 98.56 91 SER A CA 1
ATOM 714 C C . SER A 1 91 ? 20.316 -4.804 -11.363 1.00 98.56 91 SER A C 1
ATOM 716 O O . SER A 1 91 ? 20.049 -3.616 -11.219 1.00 98.56 91 SER A O 1
ATOM 718 N N . ILE A 1 92 ? 21.418 -5.357 -10.868 1.00 98.12 92 ILE A N 1
ATOM 719 C CA . ILE A 1 92 ? 22.397 -4.641 -10.049 1.00 98.12 92 ILE A CA 1
ATOM 720 C C . ILE A 1 92 ? 23.667 -4.469 -10.885 1.00 98.12 92 ILE A C 1
ATOM 722 O O . ILE A 1 92 ? 24.510 -5.369 -10.961 1.00 98.12 92 ILE A O 1
ATOM 726 N N . GLY A 1 93 ? 23.779 -3.322 -11.563 1.00 97.12 93 GLY A N 1
ATOM 727 C CA . GLY A 1 93 ? 24.902 -3.021 -12.457 1.00 97.12 93 GLY A CA 1
ATOM 728 C C . GLY A 1 93 ? 25.082 -4.031 -13.601 1.00 97.12 93 GLY A C 1
ATOM 729 O O . GLY A 1 93 ? 26.213 -4.449 -13.887 1.00 97.12 93 GLY A O 1
ATOM 730 N N . ASP A 1 94 ? 23.975 -4.466 -14.211 1.00 98.25 94 ASP A N 1
ATOM 731 C CA . ASP A 1 94 ? 23.951 -5.379 -15.359 1.00 98.25 94 ASP A CA 1
ATOM 732 C C . ASP A 1 94 ? 23.156 -4.785 -16.536 1.00 98.25 94 ASP A C 1
ATOM 734 O O . ASP A 1 94 ? 23.663 -3.893 -17.213 1.00 98.25 94 ASP A O 1
ATOM 738 N N . TYR A 1 95 ? 21.930 -5.244 -16.798 1.00 98.50 95 TYR A N 1
ATOM 739 C CA . TYR A 1 95 ? 21.062 -4.660 -17.821 1.00 98.50 95 TYR A CA 1
ATOM 740 C C . TYR A 1 95 ? 20.322 -3.420 -17.302 1.00 98.50 95 TYR A C 1
ATOM 742 O O . TYR A 1 95 ? 20.174 -3.249 -16.089 1.00 98.50 95 TYR A O 1
ATOM 750 N N . PHE A 1 96 ? 19.842 -2.567 -18.210 1.00 98.56 96 PHE A N 1
ATOM 751 C CA . PHE A 1 96 ? 19.180 -1.309 -17.858 1.00 98.56 96 PHE A CA 1
ATOM 752 C C . PHE A 1 96 ? 17.844 -1.142 -18.607 1.00 98.56 96 PHE A C 1
ATOM 754 O O . PHE A 1 96 ? 17.108 -2.122 -18.740 1.00 98.56 96 PHE A O 1
ATOM 761 N N . LYS A 1 97 ? 17.493 0.075 -19.050 1.00 98.56 97 LYS A N 1
ATOM 762 C CA . LYS A 1 97 ? 16.160 0.408 -19.585 1.00 98.56 97 LYS A CA 1
ATOM 763 C C . LYS A 1 97 ? 15.714 -0.477 -20.745 1.00 98.56 97 LYS A C 1
ATOM 765 O O . LYS A 1 97 ? 14.596 -0.978 -20.721 1.00 98.56 97 LYS A O 1
ATOM 770 N N . ASP A 1 98 ? 16.583 -0.680 -21.733 1.00 97.62 98 ASP A N 1
ATOM 771 C CA . ASP A 1 98 ? 16.285 -1.429 -22.960 1.00 97.62 98 ASP A CA 1
ATOM 772 C C . ASP A 1 98 ? 15.768 -2.840 -22.652 1.00 97.62 98 ASP A C 1
ATOM 774 O O . ASP A 1 98 ? 14.674 -3.223 -23.065 1.00 97.62 98 ASP A O 1
ATOM 778 N N . LYS A 1 99 ? 16.511 -3.589 -21.834 1.00 98.31 99 LYS A N 1
ATOM 779 C CA . LYS A 1 99 ? 16.143 -4.947 -21.435 1.00 98.31 99 LYS A CA 1
ATOM 780 C C . LYS A 1 99 ? 15.044 -4.995 -20.388 1.00 98.31 99 LYS A C 1
ATOM 782 O O . LYS A 1 99 ? 14.257 -5.934 -20.418 1.00 98.31 99 LYS A O 1
ATOM 787 N N . ALA A 1 100 ? 14.963 -4.017 -19.487 1.00 98.69 100 ALA A N 1
ATOM 788 C CA . ALA A 1 100 ? 13.856 -3.937 -18.537 1.00 98.69 100 ALA A CA 1
ATOM 789 C C . ALA A 1 100 ? 12.512 -3.815 -19.270 1.00 98.69 100 ALA A C 1
ATOM 791 O O . ALA A 1 100 ? 11.581 -4.566 -18.985 1.00 98.69 100 ALA A O 1
ATOM 792 N N . VAL A 1 101 ? 12.450 -2.925 -20.262 1.00 98.81 101 VAL A N 1
ATOM 793 C CA . VAL A 1 101 ? 11.268 -2.720 -21.100 1.00 98.81 101 VAL A CA 1
ATOM 794 C C . VAL A 1 101 ? 11.000 -3.935 -22.000 1.00 98.81 101 VAL A C 1
ATOM 796 O O . VAL A 1 101 ? 9.857 -4.373 -22.085 1.00 98.81 101 VAL A O 1
ATOM 799 N N . GLU A 1 102 ? 12.030 -4.543 -22.606 1.00 98.62 102 GLU A N 1
ATOM 800 C CA . GLU A 1 102 ? 11.887 -5.777 -23.403 1.00 98.62 102 GLU A CA 1
ATOM 801 C C . GLU A 1 102 ? 11.292 -6.932 -22.584 1.00 98.62 102 GLU A C 1
ATOM 803 O O . GLU A 1 102 ? 10.329 -7.561 -23.019 1.00 98.62 102 GLU A O 1
ATOM 808 N N . TYR A 1 103 ? 11.825 -7.196 -21.386 1.00 98.81 103 TYR A N 1
ATOM 809 C CA . TYR A 1 103 ? 11.315 -8.257 -20.513 1.00 98.81 103 TYR A CA 1
ATOM 810 C C . TYR A 1 103 ? 9.905 -7.968 -20.016 1.00 98.81 103 TYR A C 1
ATOM 812 O O . TYR A 1 103 ? 9.088 -8.887 -19.960 1.00 98.81 103 TYR A O 1
ATOM 820 N N . CYS A 1 104 ? 9.612 -6.709 -19.684 1.00 98.69 104 CYS A N 1
ATOM 821 C CA . CYS A 1 104 ? 8.270 -6.292 -19.310 1.00 98.69 104 CYS A CA 1
ATOM 822 C C . CYS A 1 104 ? 7.282 -6.581 -20.446 1.00 98.69 104 CYS A C 1
ATOM 824 O O . CYS A 1 104 ? 6.295 -7.287 -20.239 1.00 98.69 104 CYS A O 1
ATOM 826 N N . TRP A 1 105 ? 7.591 -6.111 -21.659 1.00 98.69 105 TRP A N 1
ATOM 827 C CA . TRP A 1 105 ? 6.739 -6.281 -22.831 1.00 98.69 105 TRP A CA 1
ATOM 828 C C . TRP A 1 105 ? 6.528 -7.752 -23.200 1.00 98.69 105 TRP A C 1
ATOM 830 O O . TRP A 1 105 ? 5.395 -8.174 -23.437 1.00 98.69 105 TRP A O 1
ATOM 840 N N . GLU A 1 106 ? 7.597 -8.552 -23.207 1.00 98.69 106 GLU A N 1
ATOM 841 C CA . GLU A 1 106 ? 7.523 -9.992 -23.461 1.00 98.69 106 GLU A CA 1
ATOM 842 C C . GLU A 1 106 ? 6.644 -10.691 -22.418 1.00 98.69 106 GLU A C 1
ATOM 844 O O . GLU A 1 106 ? 5.785 -11.495 -22.772 1.00 98.69 106 GLU A O 1
ATOM 849 N N . LEU A 1 107 ? 6.789 -10.369 -21.133 1.00 98.62 107 LEU A N 1
ATOM 850 C CA . LEU A 1 107 ? 5.963 -10.983 -20.100 1.00 98.62 107 LEU A CA 1
ATOM 851 C C . LEU A 1 107 ? 4.481 -10.620 -20.287 1.00 98.62 107 LEU A C 1
ATOM 853 O O . LEU A 1 107 ? 3.637 -11.519 -20.328 1.00 98.62 107 LEU A O 1
ATOM 857 N N . VAL A 1 108 ? 4.145 -9.337 -20.449 1.00 98.25 108 VAL A N 1
ATOM 858 C CA . VAL A 1 108 ? 2.735 -8.907 -20.526 1.00 98.25 108 VAL A CA 1
ATOM 859 C C . VAL A 1 108 ? 2.039 -9.381 -21.808 1.00 98.25 108 VAL A C 1
ATOM 861 O O . VAL A 1 108 ? 0.885 -9.810 -21.756 1.00 98.25 108 VAL A O 1
ATOM 864 N N . THR A 1 109 ? 2.729 -9.378 -22.952 1.00 98.19 109 THR A N 1
ATOM 865 C CA . THR A 1 109 ? 2.130 -9.752 -24.248 1.00 98.19 109 THR A CA 1
ATOM 866 C C . THR A 1 109 ? 2.286 -11.233 -24.583 1.00 98.19 109 THR A C 1
ATOM 868 O O . THR A 1 109 ? 1.365 -11.835 -25.134 1.00 98.19 109 THR A O 1
ATOM 871 N N . GLU A 1 110 ? 3.402 -11.871 -24.214 1.00 98.06 110 GLU A N 1
ATOM 872 C CA . GLU A 1 110 ? 3.681 -13.258 -24.595 1.00 98.06 110 GLU A CA 1
ATOM 873 C C . GLU A 1 110 ? 3.393 -14.275 -23.497 1.00 98.06 110 GLU A C 1
ATOM 875 O O . GLU A 1 110 ? 2.891 -15.355 -23.815 1.00 98.06 110 GLU A O 1
ATOM 880 N N . LEU A 1 111 ? 3.665 -13.979 -22.225 1.00 97.88 111 LEU A N 1
ATOM 881 C CA . LEU A 1 111 ? 3.329 -14.908 -21.141 1.00 97.88 111 LEU A CA 1
ATOM 882 C C . LEU A 1 111 ? 1.879 -14.719 -20.689 1.00 97.88 111 LEU A C 1
ATOM 884 O O . LEU A 1 111 ? 1.103 -15.673 -20.657 1.00 97.88 111 LEU A O 1
ATOM 888 N N . PHE A 1 112 ? 1.512 -13.480 -20.377 1.00 98.38 112 PHE A N 1
ATOM 889 C CA . PHE A 1 112 ? 0.187 -13.115 -19.878 1.00 98.38 112 PHE A CA 1
ATOM 890 C C . PHE A 1 112 ? -0.862 -12.949 -20.977 1.00 98.38 112 PHE A C 1
ATOM 892 O O . PHE A 1 112 ? -2.056 -12.967 -20.677 1.00 98.38 112 PHE A O 1
ATOM 899 N N . LYS A 1 113 ? -0.435 -12.860 -22.244 1.00 98.12 113 LYS A N 1
ATOM 900 C CA . LYS A 1 113 ? -1.320 -12.759 -23.416 1.00 98.12 113 LYS A CA 1
ATOM 901 C C . LYS A 1 113 ? -2.299 -11.583 -23.330 1.00 98.12 113 LYS A C 1
ATOM 903 O O . LYS A 1 113 ? -3.431 -11.690 -23.801 1.00 98.12 113 LYS A O 1
ATOM 908 N N . LEU A 1 114 ? -1.866 -10.472 -22.732 1.00 98.06 114 LEU A N 1
ATOM 909 C CA . LEU A 1 114 ? -2.638 -9.233 -22.731 1.00 98.06 114 LEU A CA 1
ATOM 910 C C . LEU A 1 114 ? -2.640 -8.619 -24.131 1.00 98.06 114 LEU A C 1
ATOM 912 O O . LEU A 1 114 ? -1.648 -8.698 -24.854 1.00 98.06 114 LEU A O 1
ATOM 916 N N . ASP A 1 115 ? -3.765 -8.009 -24.499 1.00 97.81 115 ASP A N 1
ATOM 917 C CA . ASP A 1 115 ? -3.914 -7.303 -25.770 1.00 97.81 115 ASP A CA 1
ATOM 918 C C . ASP A 1 115 ? -2.999 -6.063 -25.796 1.00 97.81 115 ASP A C 1
ATOM 920 O O . ASP A 1 115 ? -3.218 -5.150 -24.992 1.00 97.81 115 ASP A O 1
ATOM 924 N N . PRO A 1 116 ? -2.005 -5.987 -26.705 1.00 97.75 116 PRO A N 1
ATOM 925 C CA . PRO A 1 116 ? -1.117 -4.831 -26.818 1.00 97.75 116 PRO A CA 1
ATOM 926 C C . PRO A 1 116 ? -1.850 -3.502 -27.044 1.00 97.75 116 PRO A C 1
ATOM 928 O O . PRO A 1 116 ? -1.344 -2.448 -26.662 1.00 97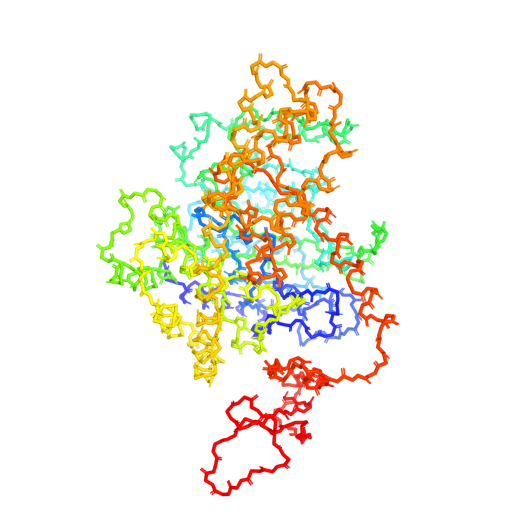.75 116 PRO A O 1
ATOM 931 N N . GLU A 1 117 ? -3.050 -3.531 -27.634 1.00 97.44 117 GLU A N 1
ATOM 932 C CA . GLU A 1 117 ? -3.853 -2.326 -27.873 1.00 97.44 117 GLU A CA 1
ATOM 933 C C . GLU A 1 117 ? -4.456 -1.737 -26.592 1.00 97.44 117 GLU A C 1
ATOM 935 O O . GLU A 1 117 ? -4.850 -0.570 -26.576 1.00 97.44 117 GLU A O 1
ATOM 940 N N . ARG A 1 118 ? -4.493 -2.518 -25.507 1.00 97.25 118 ARG A N 1
ATOM 941 C CA . ARG A 1 118 ? -4.951 -2.084 -24.181 1.00 97.25 118 ARG A CA 1
ATOM 942 C C . ARG A 1 118 ? -3.815 -1.634 -23.269 1.00 97.25 118 ARG A C 1
ATOM 944 O O . ARG A 1 118 ? -4.074 -1.303 -22.116 1.00 97.25 118 ARG A O 1
ATOM 951 N N . ILE A 1 119 ? -2.572 -1.633 -23.748 1.00 98.38 119 ILE A N 1
ATOM 952 C CA . ILE A 1 119 ? -1.415 -1.260 -22.937 1.00 98.38 119 ILE A CA 1
ATOM 953 C C . ILE A 1 119 ? -1.069 0.210 -23.166 1.00 98.38 119 ILE A C 1
ATOM 955 O O . ILE A 1 119 ? -0.821 0.646 -24.292 1.00 98.38 119 ILE A O 1
ATOM 959 N N . TYR A 1 120 ? -1.033 0.953 -22.066 1.00 98.56 120 TYR A N 1
ATOM 960 C CA . TYR A 1 120 ? -0.571 2.333 -21.989 1.00 98.56 120 TYR A CA 1
ATOM 961 C C . TYR A 1 120 ? 0.692 2.388 -21.141 1.00 98.56 120 TYR A C 1
ATOM 963 O O . TYR A 1 120 ? 0.859 1.585 -20.224 1.00 98.56 120 TYR A O 1
ATOM 971 N N . VAL A 1 121 ? 1.581 3.330 -21.435 1.00 98.56 121 VAL A N 1
ATOM 972 C CA . VAL A 1 121 ? 2.822 3.498 -20.676 1.00 98.56 121 VAL A CA 1
ATOM 973 C C . VAL A 1 121 ? 3.000 4.942 -20.239 1.00 98.56 121 VAL A C 1
ATOM 975 O O . VAL A 1 121 ? 2.649 5.876 -20.965 1.00 98.56 121 VAL A O 1
ATOM 978 N N . THR A 1 122 ? 3.552 5.123 -19.049 1.00 98.56 122 THR A N 1
ATOM 979 C CA . THR A 1 122 ? 3.932 6.426 -18.502 1.00 98.56 122 THR A CA 1
ATOM 980 C C . THR A 1 122 ? 5.444 6.478 -18.338 1.00 98.56 122 THR A C 1
ATOM 982 O O . THR A 1 122 ? 6.088 5.438 -18.180 1.00 98.56 122 THR A O 1
ATOM 985 N N . ILE A 1 123 ? 6.035 7.664 -18.461 1.00 98.44 123 ILE A N 1
ATOM 986 C CA . ILE A 1 123 ? 7.473 7.906 -18.294 1.00 98.44 123 ILE A CA 1
ATOM 987 C C . ILE A 1 123 ? 7.710 9.276 -17.659 1.00 98.44 123 ILE A C 1
ATOM 989 O O . ILE A 1 123 ? 6.890 10.189 -17.780 1.00 98.44 123 ILE A O 1
ATOM 993 N N . HIS A 1 124 ? 8.884 9.457 -17.060 1.00 97.69 124 HIS A N 1
ATOM 994 C CA . HIS A 1 124 ? 9.303 10.762 -16.563 1.00 97.69 124 HIS A CA 1
ATOM 995 C C . HIS A 1 124 ? 9.411 11.804 -17.693 1.00 97.69 124 HIS A C 1
ATOM 997 O O . HIS A 1 124 ? 9.867 11.495 -18.798 1.00 97.69 124 HIS A O 1
ATOM 1003 N N . LEU A 1 125 ? 9.044 13.060 -17.404 1.00 96.25 125 LEU A N 1
ATOM 1004 C CA . LEU A 1 125 ? 9.031 14.191 -18.345 1.00 96.25 125 LEU A CA 1
ATOM 1005 C C . LEU A 1 125 ? 10.300 14.297 -19.200 1.00 96.25 125 LEU A C 1
ATOM 1007 O O . LEU A 1 125 ? 10.207 14.563 -20.402 1.00 96.25 125 LEU A O 1
ATOM 1011 N N . ASP A 1 126 ? 11.458 14.101 -18.573 1.00 94.94 126 ASP A N 1
ATOM 1012 C CA . ASP A 1 126 ? 12.788 14.256 -19.175 1.00 94.94 126 ASP A CA 1
ATOM 1013 C C . ASP A 1 126 ? 13.416 12.947 -19.687 1.00 94.94 126 ASP A C 1
ATOM 1015 O O . ASP A 1 126 ? 14.538 12.966 -20.197 1.00 94.94 126 ASP A O 1
ATOM 1019 N N . ASP A 1 127 ? 12.734 11.803 -19.572 1.00 97.38 127 ASP A N 1
ATOM 1020 C CA . ASP A 1 127 ? 13.301 10.507 -19.961 1.00 97.38 127 ASP A CA 1
ATOM 1021 C C . ASP A 1 127 ? 13.094 10.192 -21.454 1.00 97.38 127 ASP A C 1
ATOM 1023 O O . ASP A 1 127 ? 12.286 9.350 -21.855 1.00 97.38 127 ASP A O 1
ATOM 1027 N N . GLU A 1 128 ? 13.862 10.877 -22.306 1.00 97.69 128 GLU A N 1
ATOM 1028 C CA . GLU A 1 128 ? 13.857 10.644 -23.759 1.00 97.69 128 GLU A CA 1
ATOM 1029 C C . GLU A 1 128 ? 14.340 9.243 -24.155 1.00 97.69 128 GLU A C 1
ATOM 1031 O O . GLU A 1 128 ? 13.970 8.730 -25.212 1.00 97.69 128 GLU A O 1
ATOM 1036 N N . GLU A 1 129 ? 15.165 8.615 -23.319 1.00 98.12 129 GLU A N 1
ATOM 1037 C CA . GLU A 1 129 ? 15.672 7.268 -23.566 1.00 98.12 129 GLU A CA 1
ATOM 1038 C C . GLU A 1 129 ? 14.543 6.241 -23.434 1.00 98.12 129 GLU A C 1
ATOM 1040 O O . GLU A 1 129 ? 14.321 5.460 -24.360 1.00 98.12 129 GLU A O 1
ATOM 1045 N N . ALA A 1 130 ? 13.778 6.287 -22.337 1.00 98.25 130 ALA A N 1
ATOM 1046 C CA . ALA A 1 130 ? 12.606 5.433 -22.154 1.00 98.25 130 ALA A CA 1
ATOM 1047 C C . ALA A 1 130 ? 11.555 5.680 -23.248 1.00 98.25 130 ALA A C 1
ATOM 1049 O O . ALA A 1 130 ? 11.004 4.726 -23.799 1.00 98.25 130 ALA A O 1
ATOM 1050 N N . TYR A 1 131 ? 11.331 6.946 -23.626 1.00 98.50 131 TYR A N 1
ATOM 1051 C CA . TYR A 1 131 ? 10.428 7.298 -24.725 1.00 98.50 131 TYR A CA 1
ATOM 1052 C C . TYR A 1 131 ? 10.831 6.639 -26.050 1.00 98.50 131 TYR A C 1
ATOM 1054 O O . TYR A 1 131 ? 9.994 6.042 -26.729 1.00 98.50 131 TYR A O 1
ATOM 1062 N N . ALA A 1 132 ? 12.112 6.730 -26.420 1.00 98.56 132 ALA A N 1
ATOM 1063 C CA . ALA A 1 132 ? 12.625 6.138 -27.650 1.00 98.56 132 ALA A CA 1
ATOM 1064 C C . ALA A 1 132 ? 12.548 4.605 -27.624 1.00 98.56 132 ALA A C 1
ATOM 1066 O O . ALA A 1 132 ? 12.190 4.002 -28.632 1.00 98.56 132 ALA A O 1
ATOM 1067 N N . ILE A 1 133 ? 12.821 3.962 -26.484 1.00 98.75 133 ILE A N 1
ATOM 1068 C CA . ILE A 1 133 ? 12.697 2.503 -26.348 1.00 98.75 133 ILE A CA 1
ATOM 1069 C C . ILE A 1 133 ? 11.244 2.067 -26.582 1.00 98.75 133 ILE A C 1
ATOM 1071 O O . ILE A 1 133 ? 10.992 1.219 -27.441 1.00 98.75 133 ILE A O 1
ATOM 1075 N N . TRP A 1 134 ? 10.278 2.681 -25.890 1.00 98.69 134 TRP A N 1
ATOM 1076 C CA . TRP A 1 134 ? 8.862 2.340 -26.050 1.00 98.69 134 TRP A CA 1
ATOM 1077 C C . TRP A 1 134 ? 8.347 2.592 -27.472 1.00 98.69 134 TRP A C 1
ATOM 1079 O O . TRP A 1 134 ? 7.677 1.731 -28.044 1.00 98.69 134 TRP A O 1
ATOM 1089 N N . ARG A 1 135 ? 8.688 3.737 -28.072 1.00 98.50 135 ARG A N 1
ATOM 1090 C CA . ARG A 1 135 ? 8.221 4.114 -29.413 1.00 98.50 135 ARG A CA 1
ATOM 1091 C C . ARG A 1 135 ? 8.899 3.317 -30.528 1.00 98.50 135 ARG A C 1
ATOM 1093 O O . ARG A 1 135 ? 8.220 2.848 -31.434 1.00 98.50 135 ARG A O 1
ATOM 1100 N N . ASP A 1 136 ? 10.225 3.203 -30.495 1.00 98.19 136 ASP A N 1
ATOM 1101 C CA . ASP A 1 136 ? 11.008 2.726 -31.642 1.00 98.19 136 ASP A CA 1
ATOM 1102 C C . ASP A 1 136 ? 11.357 1.241 -31.553 1.00 98.19 136 ASP A C 1
ATOM 1104 O O . ASP A 1 136 ? 11.403 0.566 -32.581 1.00 98.19 136 ASP A O 1
ATOM 1108 N N . GLN A 1 137 ? 11.642 0.733 -30.348 1.00 97.25 137 GLN A N 1
ATOM 1109 C CA . GLN A 1 137 ? 12.048 -0.664 -30.161 1.00 97.25 137 GLN A CA 1
ATOM 1110 C C . GLN A 1 137 ? 10.843 -1.565 -29.910 1.00 97.25 137 GLN A C 1
ATOM 1112 O O . GLN A 1 137 ? 10.728 -2.615 -30.540 1.00 97.25 137 GLN A O 1
ATOM 1117 N N . ILE A 1 138 ? 9.943 -1.148 -29.016 1.00 98.38 138 ILE A N 1
ATOM 1118 C CA . ILE A 1 138 ? 8.726 -1.908 -28.709 1.00 98.38 138 ILE A CA 1
ATOM 1119 C C . ILE A 1 138 ? 7.616 -1.623 -29.723 1.00 98.38 138 ILE A C 1
ATOM 1121 O O . ILE A 1 138 ? 6.913 -2.542 -30.138 1.00 98.38 138 ILE A O 1
ATOM 1125 N N . GLY A 1 139 ? 7.477 -0.367 -30.156 1.00 97.88 139 GLY A N 1
ATOM 1126 C CA . GLY A 1 139 ? 6.444 0.037 -31.111 1.00 97.88 139 GLY A CA 1
ATOM 1127 C C . GLY A 1 139 ? 5.119 0.440 -30.463 1.00 97.88 139 GLY A C 1
ATOM 1128 O O . GLY A 1 139 ? 4.078 0.334 -31.110 1.00 97.88 139 GLY A O 1
ATOM 1129 N N . VAL A 1 140 ? 5.131 0.896 -29.204 1.00 98.31 140 VAL A N 1
ATOM 1130 C CA . VAL A 1 140 ? 3.934 1.464 -28.567 1.00 98.31 140 VAL A CA 1
ATOM 1131 C C . VAL A 1 140 ? 3.566 2.771 -29.285 1.00 98.31 140 VAL A C 1
ATOM 1133 O O . VAL A 1 140 ? 4.427 3.647 -29.424 1.00 98.31 140 VAL A O 1
ATOM 1136 N N . PRO A 1 141 ? 2.315 2.939 -29.756 1.00 98.25 141 PRO A N 1
ATOM 1137 C CA . PRO A 1 141 ? 1.891 4.172 -30.408 1.00 98.25 141 PRO A CA 1
ATOM 1138 C C . PRO A 1 141 ? 2.024 5.387 -29.492 1.00 98.25 141 PRO A C 1
ATOM 1140 O O . PRO A 1 141 ? 1.770 5.311 -28.290 1.00 98.25 141 PRO A O 1
ATOM 1143 N N . VAL A 1 142 ? 2.409 6.528 -30.064 1.00 98.00 142 VAL A N 1
ATOM 1144 C CA . VAL A 1 142 ? 2.730 7.747 -29.303 1.00 98.00 142 VAL A CA 1
ATOM 1145 C C . VAL A 1 142 ? 1.539 8.282 -28.507 1.00 98.00 142 VAL A C 1
ATOM 1147 O O . VAL A 1 142 ? 1.730 8.858 -27.443 1.00 98.00 142 VAL A O 1
ATOM 1150 N N . GLU A 1 143 ? 0.317 8.036 -28.974 1.00 97.50 143 GLU A N 1
ATOM 1151 C CA . GLU A 1 143 ? -0.940 8.359 -28.299 1.00 97.50 143 GLU A CA 1
ATOM 1152 C C . GLU A 1 143 ? -1.186 7.544 -27.014 1.00 97.50 143 GLU A C 1
ATOM 1154 O O . GLU A 1 143 ? -2.092 7.868 -26.248 1.00 97.50 143 GLU A O 1
ATOM 1159 N N . ARG A 1 144 ? -0.382 6.500 -26.763 1.00 98.12 144 ARG A N 1
ATOM 1160 C CA . ARG A 1 144 ? -0.424 5.659 -25.555 1.00 98.12 144 ARG A CA 1
ATOM 1161 C C . ARG A 1 144 ? 0.812 5.811 -24.662 1.00 98.12 144 ARG A C 1
ATOM 1163 O O . ARG A 1 144 ? 0.939 5.070 -23.690 1.00 98.12 144 ARG A O 1
ATOM 1170 N N . ILE A 1 145 ? 1.695 6.769 -24.960 1.00 98.50 145 ILE A N 1
ATOM 1171 C CA . ILE A 1 145 ? 2.884 7.085 -24.157 1.00 98.50 145 ILE A CA 1
ATOM 1172 C C . ILE A 1 145 ? 2.691 8.451 -23.490 1.00 98.50 145 ILE A C 1
ATOM 1174 O O . ILE A 1 145 ? 2.797 9.488 -24.145 1.00 98.50 145 ILE A O 1
ATOM 1178 N N . TYR A 1 146 ? 2.419 8.458 -22.187 1.00 98.31 146 TYR A N 1
ATOM 1179 C CA . TYR A 1 146 ? 2.184 9.668 -21.394 1.00 98.31 146 TYR A CA 1
ATOM 1180 C C . TYR A 1 146 ? 3.429 10.070 -20.600 1.00 98.31 146 TYR A C 1
ATOM 1182 O O . TYR A 1 146 ? 4.224 9.220 -20.207 1.00 98.31 146 TYR A O 1
ATOM 1190 N N . ARG A 1 147 ? 3.607 11.375 -20.360 1.00 97.69 147 ARG A N 1
ATOM 1191 C CA . ARG A 1 147 ? 4.747 11.906 -19.604 1.00 97.69 147 ARG A CA 1
ATOM 1192 C C . ARG A 1 147 ? 4.291 12.674 -18.370 1.00 97.69 147 ARG A C 1
ATOM 1194 O O . ARG A 1 147 ? 3.464 13.575 -18.508 1.00 97.69 147 ARG A O 1
ATOM 1201 N N . TYR A 1 148 ? 4.885 12.371 -17.217 1.00 95.69 148 TYR A N 1
ATOM 1202 C CA . TYR A 1 148 ? 4.571 13.010 -15.936 1.00 95.69 148 TYR A CA 1
ATOM 1203 C C . TYR A 1 148 ? 5.829 13.422 -15.158 1.00 95.69 148 TYR A C 1
ATOM 1205 O O . TYR A 1 148 ? 6.944 13.003 -15.482 1.00 95.69 148 TYR A O 1
ATOM 1213 N N . GLY A 1 149 ? 5.660 14.316 -14.179 1.00 93.94 149 GLY A N 1
ATOM 1214 C CA . GLY A 1 149 ? 6.753 14.841 -13.353 1.00 93.94 149 GLY A CA 1
ATOM 1215 C C . GLY A 1 149 ? 7.143 13.920 -12.193 1.00 93.94 149 GLY A C 1
ATOM 1216 O O . GLY A 1 149 ? 6.677 12.783 -12.106 1.00 93.94 149 GLY A O 1
ATOM 1217 N N . ASP A 1 150 ? 7.965 14.438 -11.274 1.00 92.31 150 ASP A N 1
ATOM 1218 C CA . ASP A 1 150 ? 8.501 13.682 -10.130 1.00 92.31 150 ASP A CA 1
ATOM 1219 C C . ASP A 1 150 ? 7.419 13.028 -9.252 1.00 92.31 150 ASP A C 1
ATOM 1221 O O . ASP A 1 150 ? 7.660 11.978 -8.670 1.00 92.31 150 ASP A O 1
ATOM 1225 N N . LYS A 1 151 ? 6.217 13.612 -9.160 1.00 90.88 151 LYS A N 1
ATOM 1226 C CA . LYS A 1 151 ? 5.121 13.046 -8.354 1.00 90.88 151 LYS A CA 1
ATOM 1227 C C . LYS A 1 151 ? 4.706 11.644 -8.819 1.00 90.88 151 LYS A C 1
ATOM 1229 O O . LYS A 1 151 ? 4.308 10.829 -7.995 1.00 90.88 151 LYS A O 1
ATOM 1234 N N . ASP A 1 152 ? 4.772 11.402 -10.123 1.00 92.88 152 ASP A N 1
ATOM 1235 C CA . ASP A 1 152 ? 4.195 10.225 -10.769 1.00 92.88 152 ASP A CA 1
ATOM 1236 C C . ASP A 1 152 ? 5.275 9.279 -11.301 1.00 92.88 152 ASP A C 1
ATOM 1238 O O . ASP A 1 152 ? 5.204 8.075 -11.099 1.00 92.88 152 ASP A O 1
ATOM 1242 N N . ASN A 1 153 ? 6.300 9.811 -11.977 1.00 97.44 153 ASN A N 1
ATOM 1243 C CA . ASN A 1 153 ? 7.307 8.996 -12.660 1.00 97.44 153 ASN A CA 1
ATOM 1244 C C . ASN A 1 153 ? 8.728 9.181 -12.111 1.00 97.44 153 ASN A C 1
ATOM 1246 O O . ASN A 1 153 ? 9.718 9.005 -12.828 1.00 97.44 153 ASN A O 1
ATOM 1250 N N . TRP A 1 154 ? 8.842 9.511 -10.827 1.00 96.25 154 TRP A N 1
ATOM 1251 C CA . TRP A 1 154 ? 10.095 9.435 -10.087 1.00 96.25 154 TRP A CA 1
ATOM 1252 C C . TRP A 1 154 ? 9.900 8.586 -8.839 1.00 96.25 154 TRP A C 1
ATOM 1254 O O . TRP A 1 154 ? 9.108 8.915 -7.960 1.00 96.25 154 TRP A O 1
ATOM 1264 N N . TRP A 1 155 ? 10.639 7.485 -8.744 1.00 95.56 155 TRP A N 1
ATOM 1265 C CA . TRP A 1 155 ? 10.460 6.542 -7.651 1.00 95.56 155 TRP A CA 1
ATOM 1266 C C . TRP A 1 155 ? 11.554 6.692 -6.596 1.00 95.56 155 TRP A C 1
ATOM 1268 O O . TRP A 1 155 ? 12.750 6.647 -6.902 1.00 95.56 155 TRP A O 1
ATOM 1278 N N . GLY A 1 156 ? 11.139 6.794 -5.334 1.00 86.50 156 GLY A N 1
ATOM 1279 C CA . GLY A 1 156 ? 12.005 6.714 -4.161 1.00 86.50 156 GLY A CA 1
ATOM 1280 C C . GLY A 1 156 ? 12.563 8.052 -3.645 1.00 86.50 156 GLY A C 1
ATOM 1281 O O . GLY A 1 156 ? 12.226 9.117 -4.165 1.00 86.50 156 GLY A O 1
ATOM 1282 N N . PRO A 1 157 ? 13.433 7.990 -2.618 1.00 86.81 157 PRO A N 1
ATOM 1283 C CA . PRO A 1 157 ? 13.897 6.762 -1.969 1.00 86.81 157 PRO A CA 1
ATOM 1284 C C . PRO A 1 157 ? 12.813 6.082 -1.118 1.00 86.81 157 PRO A C 1
ATOM 1286 O O . PRO A 1 157 ? 11.878 6.720 -0.643 1.00 86.81 157 PRO A O 1
ATOM 1289 N N . ALA A 1 158 ? 12.936 4.768 -0.910 1.00 82.31 158 ALA A N 1
ATOM 1290 C CA . ALA A 1 158 ? 12.111 4.066 0.072 1.00 82.31 158 ALA A CA 1
ATOM 1291 C C . ALA A 1 158 ? 12.592 4.418 1.488 1.00 82.31 158 ALA A C 1
ATOM 1293 O O . ALA A 1 158 ? 13.581 3.856 1.957 1.00 82.31 158 ALA A O 1
ATOM 1294 N N . GLY A 1 159 ? 11.895 5.328 2.166 1.00 82.38 159 GLY A N 1
ATOM 1295 C CA . GLY A 1 159 ? 12.294 5.871 3.469 1.00 82.38 159 GLY A CA 1
ATOM 1296 C C . GLY A 1 159 ? 12.885 7.275 3.344 1.00 82.38 159 GLY A C 1
ATOM 1297 O O . GLY A 1 159 ? 12.648 7.964 2.357 1.00 82.38 159 GLY A O 1
ATOM 1298 N N . ASN A 1 160 ? 13.649 7.707 4.348 1.00 84.31 160 ASN A N 1
ATOM 1299 C CA . ASN A 1 160 ? 14.193 9.073 4.384 1.00 84.31 160 ASN A CA 1
ATOM 1300 C C . ASN A 1 160 ? 15.392 9.277 3.439 1.00 84.31 160 ASN A C 1
ATOM 1302 O O . ASN A 1 160 ? 15.711 10.410 3.095 1.00 84.31 160 ASN A O 1
ATOM 1306 N N . GLU A 1 161 ? 16.059 8.194 3.035 1.00 89.75 161 GLU A N 1
ATOM 1307 C CA . GLU A 1 161 ? 17.201 8.195 2.119 1.00 89.75 161 GLU A CA 1
ATOM 1308 C C . GLU A 1 161 ? 17.312 6.857 1.371 1.00 89.75 161 GLU A C 1
ATOM 1310 O O . GLU A 1 161 ? 16.712 5.850 1.769 1.00 89.75 161 GLU A O 1
ATOM 1315 N N . GLY A 1 162 ? 18.076 6.837 0.275 1.00 92.56 162 GLY A N 1
ATOM 1316 C CA . GLY A 1 162 ? 18.390 5.608 -0.456 1.00 92.56 162 GLY A CA 1
ATOM 1317 C C . GLY A 1 162 ? 18.365 5.717 -1.986 1.00 92.56 162 GLY A C 1
ATOM 1318 O O . GLY A 1 162 ? 18.328 6.816 -2.545 1.00 92.56 162 GLY A O 1
ATOM 1319 N N . PRO A 1 163 ? 18.393 4.563 -2.682 1.00 95.19 163 PRO A N 1
ATOM 1320 C CA . PRO A 1 163 ? 18.325 4.487 -4.140 1.00 95.19 163 PRO A CA 1
ATOM 1321 C C . PRO A 1 163 ? 17.018 5.053 -4.715 1.00 95.19 163 PRO A C 1
ATOM 1323 O O . PRO A 1 163 ? 15.934 4.793 -4.193 1.00 95.19 163 PRO A O 1
ATOM 1326 N N . THR A 1 164 ? 17.126 5.794 -5.815 1.00 96.81 164 THR A N 1
ATOM 1327 C CA . THR A 1 164 ? 16.022 6.467 -6.507 1.00 96.81 164 THR A CA 1
ATOM 1328 C C . THR A 1 164 ? 16.344 6.696 -7.994 1.00 96.81 164 THR A C 1
ATOM 1330 O O . THR A 1 164 ? 17.501 6.600 -8.430 1.00 96.81 164 THR A O 1
ATOM 1333 N N . GLY A 1 165 ? 15.327 6.996 -8.799 1.00 97.19 165 GLY A N 1
ATOM 1334 C CA . GLY A 1 165 ? 15.492 7.346 -10.207 1.00 97.19 165 GLY A CA 1
ATOM 1335 C C . GLY A 1 165 ? 14.165 7.549 -10.940 1.00 97.19 165 GLY A C 1
ATOM 1336 O O . GLY A 1 165 ? 13.101 7.323 -10.357 1.00 97.19 165 GLY A O 1
ATOM 1337 N N . PRO A 1 166 ? 14.220 7.961 -12.220 1.00 98.00 166 PRO A N 1
ATOM 1338 C CA . PRO A 1 166 ? 13.033 8.012 -13.060 1.00 98.00 166 PRO A CA 1
ATOM 1339 C C . PRO A 1 166 ? 12.461 6.605 -13.242 1.00 98.00 166 PRO A C 1
ATOM 1341 O O . PRO A 1 166 ? 13.195 5.611 -13.228 1.00 98.00 166 PRO A O 1
ATOM 1344 N N . CYS A 1 167 ? 11.155 6.519 -13.449 1.00 98.25 167 CYS A N 1
ATOM 1345 C CA . CYS A 1 167 ? 10.496 5.255 -13.723 1.00 98.25 167 CYS A CA 1
ATOM 1346 C C . CYS A 1 167 ? 9.559 5.333 -14.929 1.00 98.25 167 CYS A C 1
ATOM 1348 O O . CYS A 1 167 ? 9.254 6.407 -15.458 1.00 98.25 167 CYS A O 1
ATOM 1350 N N . SER A 1 168 ? 9.142 4.156 -15.385 1.00 98.56 168 SER A N 1
ATOM 1351 C CA . SER A 1 168 ? 8.130 3.974 -16.410 1.00 98.56 168 SER A CA 1
ATOM 1352 C C . SER A 1 168 ? 7.103 2.960 -15.937 1.00 98.56 168 SER A C 1
ATOM 1354 O O . SER A 1 168 ? 7.478 1.864 -15.530 1.00 98.56 168 SER A O 1
ATOM 1356 N N . GLU A 1 169 ? 5.821 3.298 -16.008 1.00 98.62 169 GLU A N 1
ATOM 1357 C CA . GLU A 1 169 ? 4.757 2.412 -15.535 1.00 98.62 169 GLU A CA 1
ATOM 1358 C C . GLU A 1 169 ? 3.915 1.905 -16.698 1.00 98.62 169 GLU A C 1
ATOM 1360 O O . GLU A 1 169 ? 3.579 2.643 -17.625 1.00 98.62 169 GLU A O 1
ATOM 1365 N N . VAL A 1 170 ? 3.540 0.635 -16.630 1.00 98.62 170 VAL A N 1
ATOM 1366 C CA . VAL A 1 170 ? 2.682 -0.041 -17.596 1.00 98.62 170 VAL A CA 1
ATOM 1367 C C . VAL A 1 170 ? 1.279 -0.136 -17.022 1.00 98.62 170 VAL A C 1
ATOM 1369 O O . VAL A 1 170 ? 1.066 -0.700 -15.950 1.00 98.62 170 VAL A O 1
ATOM 1372 N N . HIS A 1 171 ? 0.318 0.392 -17.766 1.00 98.31 171 HIS A N 1
ATOM 1373 C CA . HIS A 1 171 ? -1.088 0.474 -17.405 1.00 98.31 171 HIS A CA 1
ATOM 1374 C C . HIS A 1 171 ? -1.934 -0.371 -18.352 1.00 98.31 171 HIS A C 1
ATOM 1376 O O . HIS A 1 171 ? -1.718 -0.372 -19.566 1.00 98.31 171 HIS A O 1
ATOM 1382 N N . TYR A 1 172 ? -2.929 -1.058 -17.800 1.00 97.38 172 TYR A N 1
ATOM 1383 C CA . TYR A 1 172 ? -3.908 -1.811 -18.575 1.00 97.38 172 TYR A CA 1
ATOM 1384 C C . TYR A 1 172 ? -5.239 -1.058 -18.661 1.00 97.38 172 TYR A C 1
ATOM 1386 O O . TYR A 1 172 ? -5.802 -0.675 -17.635 1.00 97.38 172 TYR A O 1
ATOM 1394 N N . ASP A 1 173 ? -5.747 -0.873 -19.881 1.00 96.88 173 ASP A N 1
ATOM 1395 C CA . ASP A 1 173 ? -7.046 -0.260 -20.167 1.00 96.88 173 ASP A CA 1
ATOM 1396 C C . ASP A 1 173 ? -8.188 -1.282 -20.010 1.00 96.88 173 ASP A C 1
ATOM 1398 O O . ASP A 1 173 ? -8.421 -2.166 -20.851 1.00 96.88 173 ASP A O 1
ATOM 1402 N N . GLY A 1 174 ? -8.930 -1.141 -18.914 1.00 93.31 174 GLY A N 1
ATOM 1403 C CA . GLY A 1 174 ? -10.133 -1.910 -18.615 1.00 93.31 174 GLY A CA 1
ATOM 1404 C C . GLY A 1 174 ? -11.294 -1.625 -19.571 1.00 93.31 174 GLY A C 1
ATOM 1405 O O . GLY A 1 174 ? -12.126 -2.511 -19.768 1.00 93.31 174 GLY A O 1
ATOM 1406 N N . GLY A 1 175 ? -11.308 -0.458 -20.224 1.00 93.62 175 GLY A N 1
ATOM 1407 C CA . GLY A 1 175 ? -12.352 -0.021 -21.149 1.00 93.62 175 GLY A CA 1
ATOM 1408 C C . GLY A 1 175 ? -12.851 1.398 -20.865 1.00 93.62 175 GLY A C 1
ATOM 1409 O O . GLY A 1 175 ? -12.911 1.854 -19.721 1.00 93.62 175 GLY A O 1
ATOM 1410 N N . SER A 1 176 ? -13.250 2.113 -21.920 1.00 93.69 176 SER A N 1
ATOM 1411 C CA . SER A 1 176 ? -13.719 3.505 -21.836 1.00 93.69 176 SER A CA 1
ATOM 1412 C C . SER A 1 176 ? -14.951 3.696 -20.949 1.00 93.69 176 SER A C 1
ATOM 1414 O O . SER A 1 176 ? -15.132 4.771 -20.391 1.00 93.69 176 SER A O 1
ATOM 1416 N N . GLU A 1 177 ? -15.782 2.665 -20.800 1.00 92.44 177 GLU A N 1
ATOM 1417 C CA . GLU A 1 177 ? -16.981 2.665 -19.956 1.00 92.44 177 GLU A CA 1
ATOM 1418 C C . GLU A 1 177 ? -16.682 2.794 -18.457 1.00 92.44 177 GLU A C 1
ATOM 1420 O O . GLU A 1 177 ? -17.565 3.170 -17.693 1.00 92.44 177 GLU A O 1
ATOM 1425 N N . ARG A 1 178 ? -15.441 2.506 -18.050 1.00 88.81 178 ARG A N 1
ATOM 1426 C CA . ARG A 1 178 ? -14.936 2.686 -16.680 1.00 88.81 178 ARG A CA 1
ATOM 1427 C C . ARG A 1 178 ? -14.203 4.018 -16.499 1.00 88.81 178 ARG A C 1
ATOM 1429 O O . ARG A 1 178 ? -13.739 4.344 -15.409 1.00 88.81 178 ARG A O 1
ATOM 1436 N N . GLY A 1 179 ? -14.030 4.762 -17.590 1.00 88.56 179 GLY A N 1
ATOM 1437 C CA . GLY A 1 179 ? -13.278 6.007 -17.614 1.00 88.56 179 GLY A CA 1
ATOM 1438 C C . GLY A 1 179 ? -14.106 7.190 -17.144 1.00 88.56 179 GLY A C 1
ATOM 1439 O O . GLY A 1 179 ? -15.303 7.287 -17.409 1.00 88.56 179 GLY A O 1
ATOM 1440 N N . CYS A 1 180 ? -13.437 8.145 -16.507 1.00 91.00 180 CYS A N 1
ATOM 1441 C CA . CYS A 1 180 ? -13.995 9.476 -16.306 1.00 91.00 180 CYS A CA 1
ATOM 1442 C C . CYS A 1 180 ? -14.175 10.211 -17.649 1.00 91.00 180 CYS A C 1
ATOM 1444 O O . CYS A 1 180 ? -13.713 9.758 -18.702 1.00 91.00 180 CYS A O 1
ATOM 1446 N N . SER A 1 181 ? -14.833 11.374 -17.612 1.00 90.44 181 SER A N 1
ATOM 1447 C CA . SER A 1 181 ? -14.966 12.263 -18.778 1.00 90.44 181 SER A CA 1
ATOM 1448 C C . SER A 1 181 ? -15.562 11.566 -20.010 1.00 90.44 181 SER A C 1
ATOM 1450 O O . SER A 1 181 ? -15.069 11.737 -21.126 1.00 90.44 181 SER A O 1
ATOM 1452 N N . ASP A 1 182 ? -16.588 10.736 -19.794 1.00 88.38 182 ASP A N 1
ATOM 1453 C CA . ASP A 1 182 ? -17.250 9.913 -20.818 1.00 88.38 182 ASP A CA 1
ATOM 1454 C C . ASP A 1 182 ? -16.272 9.025 -21.619 1.00 88.38 182 ASP A C 1
ATOM 1456 O O . ASP A 1 182 ? -16.465 8.757 -22.807 1.00 88.38 182 ASP A O 1
ATOM 1460 N N . GLY A 1 183 ? -15.170 8.605 -20.986 1.00 89.12 183 GLY A N 1
ATOM 1461 C CA . GLY A 1 183 ? -14.123 7.790 -21.601 1.00 89.12 183 GLY A CA 1
ATOM 1462 C C . GLY A 1 183 ? -13.196 8.551 -22.557 1.00 89.12 183 GLY A C 1
ATOM 1463 O O . GLY A 1 183 ? -12.319 7.938 -23.179 1.00 89.12 183 GLY A O 1
ATOM 1464 N N . ARG A 1 184 ? -13.344 9.876 -22.688 1.00 94.44 184 ARG A N 1
ATOM 1465 C CA . ARG A 1 184 ? -12.484 10.701 -23.545 1.00 94.44 184 ARG A CA 1
ATOM 1466 C C . ARG A 1 184 ? -11.083 10.808 -22.951 1.00 94.44 184 ARG A C 1
ATOM 1468 O O . ARG A 1 184 ? -10.903 11.386 -21.883 1.00 94.44 184 ARG A O 1
ATOM 1475 N N . MET A 1 185 ? -10.088 10.328 -23.692 1.00 96.00 185 MET A N 1
ATOM 1476 C CA . MET A 1 185 ? -8.678 10.497 -23.339 1.00 96.00 185 MET A CA 1
ATOM 1477 C C . MET A 1 185 ? -8.208 11.935 -23.584 1.00 96.00 185 MET A C 1
ATOM 1479 O O . MET A 1 185 ? -8.570 12.545 -24.595 1.00 96.00 185 MET A O 1
ATOM 1483 N N . ILE A 1 186 ? -7.374 12.466 -22.689 1.00 96.06 186 ILE A N 1
ATOM 1484 C CA . ILE A 1 186 ? -6.579 13.669 -22.967 1.00 96.06 186 ILE A CA 1
ATOM 1485 C C . ILE A 1 186 ? -5.384 13.294 -23.863 1.00 96.06 186 ILE A C 1
ATOM 1487 O O . ILE A 1 186 ? -4.744 12.274 -23.600 1.00 96.06 186 ILE A O 1
ATOM 1491 N N . PRO A 1 187 ? -5.048 14.070 -24.910 1.00 96.81 187 PRO A N 1
ATOM 1492 C CA . PRO A 1 187 ? -3.864 13.787 -25.721 1.00 96.81 187 PRO A CA 1
ATOM 1493 C C . PRO A 1 187 ? -2.559 13.903 -24.906 1.00 96.81 187 PRO A C 1
ATOM 1495 O O . PRO A 1 187 ? -2.418 14.876 -24.150 1.00 96.81 187 PRO A O 1
ATOM 1498 N N . PRO A 1 188 ? -1.588 12.977 -25.051 1.00 96.62 188 PRO A N 1
ATOM 1499 C CA . PRO A 1 188 ? -0.352 12.987 -24.264 1.00 96.62 188 PRO A CA 1
ATOM 1500 C C . PRO A 1 188 ? 0.438 14.295 -24.335 1.00 96.62 188 PRO A C 1
ATOM 1502 O O . PRO A 1 188 ? 0.970 14.753 -23.326 1.00 96.62 188 PRO A O 1
ATOM 1505 N N . GLU A 1 189 ? 0.495 14.939 -25.499 1.00 95.25 189 GLU A N 1
ATOM 1506 C CA . GLU A 1 189 ? 1.197 16.209 -25.695 1.00 95.25 189 GLU A CA 1
ATOM 1507 C C . GLU A 1 189 ? 0.543 17.364 -24.929 1.00 95.25 189 GLU A C 1
ATOM 1509 O O . GLU A 1 189 ? 1.238 18.253 -24.435 1.00 95.25 189 GLU A O 1
ATOM 1514 N N . THR A 1 190 ? -0.785 17.324 -24.779 1.00 95.56 190 THR A N 1
ATOM 1515 C CA . THR A 1 190 ? -1.529 18.323 -24.004 1.00 95.56 190 THR A CA 1
ATOM 1516 C C . THR A 1 190 ? -1.227 18.158 -22.520 1.00 95.56 190 THR A C 1
ATOM 1518 O O . THR A 1 190 ? -0.902 19.139 -21.852 1.00 95.56 190 THR A O 1
ATOM 1521 N N . LEU A 1 191 ? -1.264 16.918 -22.019 1.00 94.25 191 LEU A N 1
ATOM 1522 C CA . LEU A 1 191 ? -0.949 16.628 -20.622 1.00 94.25 191 LEU A CA 1
ATOM 1523 C C . LEU A 1 191 ? 0.524 16.913 -20.298 1.00 94.25 191 LEU A C 1
ATOM 1525 O O . LEU A 1 191 ? 0.826 17.524 -19.280 1.00 94.25 191 LEU A O 1
ATOM 1529 N N . THR A 1 192 ? 1.440 16.574 -21.207 1.00 94.75 192 THR A N 1
ATOM 1530 C CA . THR A 1 192 ? 2.872 16.885 -21.066 1.00 94.75 192 THR A CA 1
ATOM 1531 C C . THR A 1 192 ? 3.097 18.394 -20.942 1.00 94.75 192 THR A C 1
ATOM 1533 O O . THR A 1 192 ? 3.867 18.840 -20.094 1.00 94.75 192 THR A O 1
ATOM 1536 N N . ALA A 1 193 ? 2.420 19.204 -21.765 1.00 93.81 193 ALA A N 1
ATOM 1537 C CA . ALA A 1 193 ? 2.517 20.660 -21.686 1.00 93.81 193 ALA A CA 1
ATOM 1538 C C . ALA A 1 193 ? 1.961 21.212 -20.361 1.00 93.81 193 ALA A C 1
ATOM 1540 O O . ALA A 1 193 ? 2.520 22.167 -19.820 1.00 93.81 193 ALA A O 1
ATOM 1541 N N . GLN A 1 194 ? 0.894 20.607 -19.826 1.00 93.06 194 GLN A N 1
ATOM 1542 C CA . GLN A 1 194 ? 0.362 20.944 -18.502 1.00 93.06 194 GLN A CA 1
ATOM 1543 C C . GLN A 1 194 ? 1.370 20.600 -17.403 1.00 93.06 194 GLN A C 1
ATOM 1545 O O . GLN A 1 194 ? 1.767 21.500 -16.675 1.00 93.06 194 GLN A O 1
ATOM 1550 N N . ALA A 1 195 ? 1.878 19.367 -17.360 1.00 91.94 195 ALA A N 1
ATOM 1551 C CA . ALA A 1 195 ? 2.857 18.925 -16.365 1.00 91.94 195 ALA A CA 1
ATOM 1552 C C . ALA A 1 195 ? 4.145 19.775 -16.376 1.00 91.94 195 ALA A C 1
ATOM 1554 O O . ALA A 1 195 ? 4.687 20.118 -15.327 1.00 91.94 195 ALA A O 1
ATOM 1555 N N . ARG A 1 196 ? 4.622 20.190 -17.560 1.00 93.62 196 ARG A N 1
ATOM 1556 C CA . ARG A 1 196 ? 5.749 21.136 -17.684 1.00 93.62 196 ARG A CA 1
ATOM 1557 C C . ARG A 1 196 ? 5.429 22.498 -17.075 1.00 93.62 196 ARG A C 1
ATOM 1559 O O . ARG A 1 196 ? 6.266 23.064 -16.382 1.00 93.62 196 ARG A O 1
ATOM 1566 N N . LYS A 1 197 ? 4.223 23.013 -17.314 1.00 92.44 197 LYS A N 1
ATOM 1567 C CA . LYS A 1 197 ? 3.780 24.283 -16.740 1.00 92.44 197 LYS A CA 1
ATOM 1568 C C . LYS A 1 197 ? 3.634 24.195 -15.220 1.00 92.44 197 LYS A C 1
ATOM 1570 O O . LYS A 1 197 ? 4.053 25.121 -14.543 1.00 92.44 197 LYS A O 1
ATOM 1575 N N . GLU A 1 198 ? 3.103 23.094 -14.693 1.00 91.00 198 GLU A N 1
ATOM 1576 C CA . GLU A 1 198 ? 3.022 22.853 -13.246 1.00 91.00 198 GLU A CA 1
ATOM 1577 C C . GLU A 1 198 ? 4.407 22.846 -12.593 1.00 91.00 198 GLU A C 1
ATOM 1579 O O . GLU A 1 198 ? 4.583 23.436 -11.533 1.00 91.00 198 GLU A O 1
ATOM 1584 N N . LEU A 1 199 ? 5.412 22.254 -13.247 1.00 88.50 199 LEU A N 1
ATOM 1585 C CA . LEU A 1 199 ? 6.796 22.278 -12.766 1.00 88.50 199 LEU A CA 1
ATOM 1586 C C . LEU A 1 199 ? 7.380 23.703 -12.728 1.00 88.50 199 LEU A C 1
ATOM 1588 O O . LEU A 1 199 ? 8.164 24.031 -11.840 1.00 88.50 199 LEU A O 1
ATOM 1592 N N . GLU A 1 200 ? 7.003 24.557 -13.683 1.00 89.88 200 GLU A N 1
ATOM 1593 C CA . GLU A 1 200 ? 7.442 25.957 -13.744 1.00 89.88 200 GLU A CA 1
ATOM 1594 C C . GLU A 1 200 ? 6.725 26.854 -12.725 1.00 89.88 200 GLU A C 1
ATOM 1596 O O . GLU A 1 200 ? 7.343 27.761 -12.164 1.00 89.88 200 GLU A O 1
ATOM 1601 N N . THR A 1 201 ? 5.423 26.644 -12.506 1.00 91.62 201 THR A N 1
ATOM 1602 C CA . THR A 1 201 ? 4.590 27.523 -11.668 1.00 91.62 201 THR A CA 1
ATOM 1603 C C . THR A 1 201 ? 4.414 27.024 -10.238 1.00 91.62 201 THR A C 1
ATOM 1605 O O . THR A 1 201 ? 4.090 27.823 -9.364 1.00 91.62 201 THR A O 1
ATOM 1608 N N . GLY A 1 202 ? 4.597 25.726 -9.992 1.00 89.25 202 GLY A N 1
ATOM 1609 C CA . GLY A 1 202 ? 4.246 25.056 -8.738 1.00 89.25 202 GLY A CA 1
ATOM 1610 C C . GLY A 1 202 ? 2.736 24.926 -8.499 1.00 89.25 202 GLY A C 1
ATOM 1611 O O . GLY A 1 202 ? 2.326 24.506 -7.420 1.00 89.25 202 GLY A O 1
ATOM 1612 N N . GLU A 1 203 ? 1.904 25.300 -9.474 1.00 86.50 203 GLU A N 1
ATOM 1613 C CA . GLU A 1 203 ? 0.443 25.285 -9.353 1.00 86.50 203 GLU A CA 1
ATOM 1614 C C . GLU A 1 203 ? -0.144 24.140 -10.184 1.00 86.50 203 GLU A C 1
ATOM 1616 O O . GLU A 1 203 ? 0.014 24.175 -11.408 1.00 86.50 203 GLU A O 1
ATOM 1621 N N . PRO A 1 204 ? -0.843 23.165 -9.569 1.00 83.69 204 PRO A N 1
ATOM 1622 C CA . PRO A 1 204 ? -1.479 22.078 -10.301 1.00 83.69 204 PRO A CA 1
ATOM 1623 C C . PRO A 1 204 ? -2.617 22.607 -11.180 1.00 83.69 204 PRO A C 1
ATOM 1625 O O . PRO A 1 204 ? -3.402 23.469 -10.770 1.00 83.69 204 PRO A O 1
ATOM 1628 N N . LEU A 1 205 ? -2.728 22.074 -12.392 1.00 83.69 205 LEU A N 1
ATOM 1629 C CA . LEU A 1 205 ? -3.760 22.419 -13.355 1.00 83.69 205 LEU A CA 1
ATOM 1630 C C . LEU A 1 205 ? -4.803 21.296 -13.417 1.00 83.69 205 LEU A C 1
ATOM 1632 O O . LEU A 1 205 ? -4.458 20.117 -13.414 1.00 83.69 205 LEU A O 1
ATOM 1636 N N . PRO A 1 206 ? -6.101 21.629 -13.507 1.00 87.00 206 PRO A N 1
ATOM 1637 C CA . PRO A 1 206 ? -7.123 20.611 -13.686 1.00 87.00 206 PRO A CA 1
ATOM 1638 C C . PRO A 1 206 ? -6.929 19.903 -15.033 1.00 87.00 206 PRO A C 1
ATOM 1640 O O . PRO A 1 206 ? -6.867 20.544 -16.088 1.00 87.00 206 PRO A O 1
ATOM 1643 N N . ILE A 1 207 ? -6.867 18.573 -14.989 1.00 89.12 207 ILE A N 1
ATOM 1644 C CA . ILE A 1 207 ? -6.729 17.728 -16.173 1.00 89.12 207 ILE A CA 1
ATOM 1645 C C . ILE A 1 207 ? -8.118 17.480 -16.772 1.00 89.12 207 ILE A C 1
ATOM 1647 O O . ILE A 1 207 ? -8.988 16.878 -16.145 1.00 89.12 207 ILE A O 1
ATOM 1651 N N . ASP A 1 208 ? -8.332 17.943 -18.005 1.00 89.56 208 ASP A N 1
ATOM 1652 C CA . ASP A 1 208 ? -9.600 17.793 -18.729 1.00 89.56 208 ASP A CA 1
ATOM 1653 C C . ASP A 1 208 ? -9.588 16.568 -19.662 1.00 89.56 208 ASP A C 1
ATOM 1655 O O . ASP A 1 208 ? -9.493 16.666 -20.893 1.00 89.56 208 ASP A O 1
ATOM 1659 N N . GLY A 1 209 ? -9.685 15.387 -19.057 1.00 92.25 209 GLY A N 1
ATOM 1660 C CA . GLY A 1 209 ? -9.813 14.114 -19.761 1.00 92.25 209 GLY A CA 1
ATOM 1661 C C . GLY A 1 209 ? -9.302 12.935 -18.942 1.00 92.25 209 GLY A C 1
ATOM 1662 O O . GLY A 1 209 ? -8.635 13.103 -17.927 1.00 92.25 209 GLY A O 1
ATOM 1663 N N . CYS A 1 210 ? -9.622 11.731 -19.402 1.00 95.31 210 CYS A N 1
ATOM 1664 C CA . CYS A 1 210 ? -9.105 10.492 -18.839 1.00 95.31 210 CYS A CA 1
ATOM 1665 C C . CYS A 1 210 ? -7.637 10.285 -19.253 1.00 95.31 210 CYS A C 1
ATOM 1667 O O . CYS A 1 210 ? -7.233 10.670 -20.354 1.00 95.31 210 CYS A O 1
ATOM 1669 N N . HIS A 1 211 ? -6.837 9.685 -18.375 1.00 96.00 211 HIS A N 1
ATOM 1670 C CA . HIS A 1 211 ? -5.417 9.391 -18.586 1.00 96.00 211 HIS A CA 1
ATOM 1671 C C . HIS A 1 211 ? -4.981 8.210 -17.699 1.00 96.00 211 HIS A C 1
ATOM 1673 O O . HIS A 1 211 ? -5.719 7.882 -16.768 1.00 96.00 211 HIS A O 1
ATOM 1679 N N . PRO A 1 212 ? -3.807 7.592 -17.946 1.00 96.00 212 PRO A N 1
ATOM 1680 C CA . PRO A 1 212 ? -3.345 6.420 -17.192 1.00 96.00 212 PRO A CA 1
ATOM 1681 C C . PRO A 1 212 ? -3.325 6.597 -15.664 1.00 96.00 212 PRO A C 1
ATOM 1683 O O . PRO A 1 212 ? -3.890 5.767 -14.966 1.00 96.00 212 PRO A O 1
ATOM 1686 N N . ASN A 1 213 ? -2.796 7.717 -15.157 1.00 92.50 213 ASN A N 1
ATOM 1687 C CA . ASN A 1 213 ? -2.731 7.999 -13.708 1.00 92.50 213 ASN A CA 1
ATOM 1688 C C . ASN A 1 213 ? -4.024 8.603 -13.116 1.00 92.50 213 ASN A C 1
ATOM 1690 O O . ASN A 1 213 ? -3.981 9.305 -12.109 1.00 92.50 213 ASN A O 1
ATOM 1694 N N . CYS A 1 214 ? -5.172 8.453 -13.779 1.00 88.75 214 CYS A N 1
ATOM 1695 C CA . CYS A 1 214 ? -6.428 9.000 -13.269 1.00 88.75 214 CYS A CA 1
ATOM 1696 C C . CYS A 1 214 ? -6.988 8.102 -12.160 1.00 88.75 214 CYS A C 1
ATOM 1698 O O . CYS A 1 214 ? -6.939 6.882 -12.272 1.00 88.75 214 CYS A O 1
ATOM 1700 N N . ASP A 1 215 ? -7.628 8.688 -11.146 1.00 85.12 215 ASP A N 1
ATOM 1701 C CA . ASP A 1 215 ? -8.280 7.929 -10.068 1.00 85.12 215 ASP A CA 1
ATOM 1702 C C . ASP A 1 215 ? -9.565 7.188 -10.482 1.00 85.12 215 ASP A C 1
ATOM 1704 O O . ASP A 1 215 ? -10.212 6.557 -9.649 1.00 85.12 215 ASP A O 1
ATOM 1708 N N . CYS A 1 216 ? -9.946 7.235 -11.762 1.00 88.94 216 CYS A N 1
ATOM 1709 C CA . CYS A 1 216 ? -11.050 6.433 -12.288 1.00 88.94 216 CYS A CA 1
ATOM 1710 C C . CYS A 1 216 ? -10.690 4.941 -12.414 1.00 88.94 216 CYS A C 1
ATOM 1712 O O . CYS A 1 216 ? -9.525 4.566 -12.475 1.00 88.94 216 CYS A O 1
ATOM 1714 N N . GLU A 1 217 ? -11.701 4.091 -12.584 1.00 87.31 217 GLU A N 1
ATOM 1715 C CA . GLU A 1 217 ? -11.559 2.625 -12.632 1.00 87.31 217 GLU A CA 1
ATOM 1716 C C . GLU A 1 217 ? -11.099 2.078 -14.001 1.00 87.31 217 GLU A C 1
ATOM 1718 O O . GLU A 1 217 ? -11.099 0.866 -14.238 1.00 87.31 217 GLU A O 1
ATOM 1723 N N . ARG A 1 218 ? -10.750 2.955 -14.953 1.00 92.75 218 ARG A N 1
ATOM 1724 C CA . ARG A 1 218 ? -10.350 2.538 -16.305 1.00 92.75 218 ARG A CA 1
ATOM 1725 C C . ARG A 1 218 ? -8.967 1.924 -16.353 1.00 92.75 218 ARG A C 1
ATOM 1727 O O . ARG A 1 218 ? -8.792 0.912 -17.027 1.00 92.75 218 ARG A O 1
ATOM 1734 N N . PHE A 1 219 ? -7.994 2.556 -15.711 1.00 94.31 219 PHE A N 1
ATOM 1735 C CA . PHE A 1 219 ? -6.599 2.162 -15.827 1.00 94.31 219 PHE A CA 1
ATOM 1736 C C . PHE A 1 219 ? -6.137 1.483 -14.551 1.00 94.31 219 PHE A C 1
ATOM 1738 O O . PHE A 1 219 ? -6.258 2.026 -13.459 1.00 94.31 219 PHE A O 1
ATOM 1745 N N . VAL A 1 220 ? -5.572 0.291 -14.711 1.00 94.12 220 VAL A N 1
ATOM 1746 C CA . VAL A 1 220 ? -4.873 -0.404 -13.633 1.00 94.12 220 VAL A CA 1
ATOM 1747 C C . VAL A 1 220 ? -3.383 -0.297 -13.917 1.00 94.12 220 VAL A C 1
ATOM 1749 O O . VAL A 1 220 ? -2.907 -0.850 -14.909 1.00 94.12 220 VAL A O 1
ATOM 1752 N N . GLU A 1 221 ? -2.653 0.413 -13.059 1.00 95.81 221 GLU A N 1
ATOM 1753 C CA . GLU A 1 221 ? -1.187 0.396 -13.038 1.00 95.81 221 GLU A CA 1
ATOM 1754 C C . GLU A 1 221 ? -0.731 -1.031 -12.690 1.00 95.81 221 GLU A C 1
ATOM 1756 O O . GLU A 1 221 ? -0.839 -1.485 -11.544 1.00 95.81 221 GLU A O 1
ATOM 1761 N N . LEU A 1 222 ? -0.296 -1.762 -13.717 1.00 96.94 222 LEU A N 1
ATOM 1762 C CA . LEU A 1 222 ? 0.092 -3.164 -13.635 1.00 96.94 222 LEU A CA 1
ATOM 1763 C C . LEU A 1 222 ? 1.519 -3.291 -13.107 1.00 96.94 222 LEU A C 1
ATOM 1765 O O . LEU A 1 222 ? 1.761 -4.098 -12.213 1.00 96.94 222 LEU A O 1
ATOM 1769 N N . TRP A 1 223 ? 2.463 -2.524 -13.655 1.00 98.44 223 TRP A N 1
ATOM 1770 C CA . TRP A 1 223 ? 3.886 -2.730 -13.388 1.00 98.44 223 TRP A CA 1
ATOM 1771 C C . TRP A 1 223 ? 4.683 -1.432 -13.459 1.00 98.44 223 TRP A C 1
ATOM 1773 O O . TRP A 1 223 ? 4.641 -0.746 -14.476 1.00 98.44 223 TRP A O 1
ATOM 1783 N N . ASN A 1 224 ? 5.464 -1.139 -12.423 1.00 98.62 224 ASN A N 1
ATOM 1784 C CA . ASN A 1 224 ? 6.406 -0.025 -12.393 1.00 98.62 224 ASN A CA 1
ATOM 1785 C C . ASN A 1 224 ? 7.842 -0.508 -12.679 1.00 98.62 224 ASN A C 1
ATOM 1787 O O . ASN A 1 224 ? 8.313 -1.463 -12.054 1.00 98.62 224 ASN A O 1
ATOM 1791 N N . LEU A 1 225 ? 8.527 0.137 -13.627 1.00 98.75 225 LEU A N 1
ATOM 1792 C CA . LEU A 1 225 ? 9.918 -0.097 -14.020 1.00 98.75 225 LEU A CA 1
ATOM 1793 C C . LEU A 1 225 ? 10.777 1.097 -13.587 1.00 98.75 225 LEU A C 1
ATOM 1795 O O . LEU A 1 225 ? 10.775 2.144 -14.232 1.00 98.75 225 LEU A O 1
ATOM 1799 N N . VAL A 1 226 ? 11.539 0.940 -12.512 1.00 98.56 226 VAL A N 1
ATOM 1800 C CA . VAL A 1 226 ? 12.379 1.987 -11.929 1.00 98.56 226 VAL A CA 1
ATOM 1801 C C . VAL A 1 226 ? 13.811 1.866 -12.435 1.00 98.56 226 VAL A C 1
ATOM 1803 O O . VAL A 1 226 ? 14.468 0.826 -12.324 1.00 98.56 226 VAL A O 1
ATOM 1806 N N . PHE A 1 227 ? 14.331 2.972 -12.954 1.00 98.31 227 PHE A N 1
ATOM 1807 C CA . PHE A 1 227 ? 15.685 3.071 -13.477 1.00 98.31 227 PHE A CA 1
ATOM 1808 C C . PHE A 1 227 ? 16.570 3.755 -12.438 1.00 98.31 227 PHE A C 1
ATOM 1810 O O . PHE A 1 227 ? 16.833 4.955 -12.501 1.00 98.31 227 PHE A O 1
ATOM 1817 N N . MET A 1 228 ? 17.011 2.982 -11.445 1.00 96.62 228 MET A N 1
ATOM 1818 C CA . MET A 1 228 ? 17.816 3.481 -10.333 1.00 96.62 228 MET A CA 1
ATOM 1819 C C . MET A 1 228 ? 19.152 4.033 -10.828 1.00 96.62 228 MET A C 1
ATOM 1821 O O . MET A 1 228 ? 19.985 3.317 -11.391 1.00 96.62 228 MET A O 1
ATOM 1825 N N . GLN A 1 229 ? 19.355 5.325 -10.591 1.00 96.19 229 GLN A N 1
ATOM 1826 C CA . GLN A 1 229 ? 20.541 6.064 -11.030 1.00 96.19 229 GLN A CA 1
ATOM 1827 C C . GLN A 1 229 ? 21.168 6.878 -9.904 1.00 96.19 229 GLN A C 1
ATOM 1829 O O . GLN A 1 229 ? 22.358 7.189 -9.978 1.00 96.19 229 GLN A O 1
ATOM 1834 N N . PHE A 1 230 ? 20.396 7.207 -8.868 1.00 97.50 230 PHE A N 1
ATOM 1835 C CA . PHE A 1 230 ? 20.820 8.119 -7.819 1.00 97.50 230 PHE A CA 1
ATOM 1836 C C . PHE A 1 230 ? 20.609 7.529 -6.429 1.00 97.50 230 PHE A C 1
ATOM 1838 O O . PHE A 1 230 ? 19.698 6.743 -6.202 1.00 97.50 230 PHE A O 1
ATOM 1845 N N . TYR A 1 231 ? 21.455 7.935 -5.496 1.00 96.25 231 TYR A N 1
ATOM 1846 C CA . TYR A 1 231 ? 21.200 7.912 -4.069 1.00 96.25 231 TYR A CA 1
ATOM 1847 C C . TYR A 1 231 ? 20.699 9.295 -3.656 1.00 96.25 231 TYR A C 1
ATOM 1849 O O . TYR A 1 231 ? 21.353 10.291 -3.979 1.00 96.25 231 TYR A O 1
ATOM 1857 N N . GLN A 1 232 ? 19.569 9.366 -2.960 1.00 95.69 232 GLN A N 1
ATOM 1858 C CA . GLN A 1 232 ? 19.060 10.597 -2.361 1.00 95.69 232 GLN A CA 1
ATOM 1859 C C . GLN A 1 232 ? 19.306 10.580 -0.854 1.00 95.69 232 GLN A C 1
ATOM 1861 O O . GLN A 1 232 ? 18.909 9.629 -0.183 1.00 95.69 232 GLN A O 1
ATOM 1866 N N . ASP A 1 233 ? 19.949 11.628 -0.341 1.00 92.94 233 ASP A N 1
ATOM 1867 C CA . ASP A 1 233 ? 20.197 11.808 1.092 1.00 92.94 233 ASP A CA 1
ATOM 1868 C C . ASP A 1 233 ? 18.980 12.426 1.827 1.00 92.94 233 ASP A C 1
ATOM 1870 O O . ASP A 1 233 ? 18.018 12.854 1.177 1.00 92.94 233 ASP A O 1
ATOM 1874 N N . PRO A 1 234 ? 19.004 12.535 3.171 1.00 91.88 234 PRO A N 1
ATOM 1875 C CA . PRO A 1 234 ? 17.898 13.107 3.942 1.00 91.88 234 PRO A CA 1
ATOM 1876 C C . PRO A 1 234 ? 17.640 14.599 3.677 1.00 91.88 234 PRO A C 1
ATOM 1878 O O . PRO A 1 234 ? 16.599 15.120 4.071 1.00 91.88 234 PRO A O 1
ATOM 1881 N N . ALA A 1 235 ? 18.577 15.307 3.036 1.00 93.19 235 ALA A N 1
ATOM 1882 C CA . ALA A 1 235 ? 18.405 16.693 2.605 1.00 93.19 235 ALA A CA 1
ATOM 1883 C C . ALA A 1 235 ? 17.816 16.797 1.183 1.00 93.19 235 ALA A C 1
ATOM 1885 O O . ALA A 1 235 ? 17.603 17.906 0.688 1.00 93.19 235 ALA A O 1
ATOM 1886 N N . GLY A 1 236 ? 17.550 15.664 0.525 1.00 92.38 236 GLY A N 1
ATOM 1887 C CA . GLY A 1 236 ? 17.030 15.590 -0.837 1.00 92.38 236 GLY A CA 1
ATOM 1888 C C . GLY A 1 236 ? 18.103 15.717 -1.922 1.00 92.38 236 GLY A C 1
ATOM 1889 O O . GLY A 1 236 ? 17.768 15.813 -3.104 1.00 92.38 236 GLY A O 1
ATOM 1890 N N . VAL A 1 237 ? 19.392 15.718 -1.568 1.00 95.62 237 VAL A N 1
ATOM 1891 C CA . VAL A 1 237 ? 20.481 15.814 -2.545 1.00 95.62 237 VAL A CA 1
ATOM 1892 C C . VAL A 1 237 ? 20.685 14.460 -3.214 1.00 95.62 237 VAL A C 1
ATOM 1894 O O . VAL A 1 237 ? 20.901 13.444 -2.556 1.00 95.62 237 VAL A O 1
ATOM 1897 N N . ARG A 1 238 ? 20.646 14.456 -4.551 1.00 96.31 238 ARG A N 1
ATOM 1898 C CA . ARG A 1 238 ? 20.809 13.261 -5.387 1.00 96.31 238 ARG A CA 1
ATOM 1899 C C . ARG A 1 238 ? 22.257 13.136 -5.874 1.00 96.31 238 ARG A C 1
ATOM 1901 O O . ARG A 1 238 ? 22.795 14.057 -6.487 1.00 96.31 238 ARG A O 1
ATOM 1908 N N . THR A 1 239 ? 22.881 11.985 -5.641 1.00 96.94 239 THR A N 1
ATOM 1909 C CA . THR A 1 239 ? 24.242 11.645 -6.101 1.00 96.94 239 THR A CA 1
ATOM 1910 C C . THR A 1 239 ? 24.227 10.350 -6.913 1.00 96.94 239 THR A C 1
ATOM 1912 O O . THR A 1 239 ? 23.389 9.501 -6.640 1.00 96.94 239 THR A O 1
ATOM 1915 N N . PRO A 1 240 ? 25.084 10.160 -7.932 1.00 97.81 240 PRO A N 1
ATOM 1916 C CA . PRO A 1 240 ? 25.050 8.940 -8.740 1.00 97.81 240 PRO A CA 1
ATOM 1917 C C . PRO A 1 240 ? 25.339 7.668 -7.926 1.00 97.81 240 PRO A C 1
ATOM 1919 O O . PRO A 1 240 ? 26.281 7.644 -7.134 1.00 97.81 240 PRO A O 1
ATOM 1922 N N . LEU A 1 241 ? 24.572 6.600 -8.170 1.00 96.94 241 LEU A N 1
ATOM 1923 C CA . LEU A 1 241 ? 24.874 5.256 -7.658 1.00 96.94 241 LEU A CA 1
ATOM 1924 C C . LEU A 1 241 ? 26.156 4.691 -8.303 1.00 96.94 241 LEU A C 1
ATOM 1926 O O . LEU A 1 241 ? 26.524 5.115 -9.404 1.00 96.94 241 LEU A O 1
ATOM 1930 N N . PRO A 1 242 ? 26.815 3.686 -7.685 1.00 95.75 242 PRO A N 1
ATOM 1931 C CA . PRO A 1 242 ? 28.011 3.058 -8.255 1.00 95.75 242 PRO A CA 1
ATOM 1932 C C . PRO A 1 242 ? 27.804 2.490 -9.665 1.00 95.75 242 PRO A C 1
ATOM 1934 O O . PRO A 1 242 ? 28.727 2.500 -10.480 1.00 95.75 242 PRO A O 1
ATOM 1937 N N . ALA A 1 243 ? 26.598 1.995 -9.952 1.00 96.12 243 ALA A N 1
ATOM 1938 C CA . ALA A 1 243 ? 26.190 1.553 -11.276 1.00 96.12 243 ALA A CA 1
ATOM 1939 C C . ALA A 1 243 ? 24.676 1.759 -11.476 1.00 96.12 243 ALA A C 1
ATOM 1941 O O . ALA A 1 243 ? 23.905 1.475 -10.552 1.00 96.12 243 ALA A O 1
ATOM 1942 N N . PRO A 1 244 ? 24.231 2.182 -12.677 1.00 97.19 244 PRO A N 1
ATOM 1943 C CA . PRO A 1 244 ? 22.818 2.170 -13.034 1.00 97.19 244 PRO A CA 1
ATOM 1944 C C . PRO A 1 244 ? 22.228 0.774 -12.853 1.00 97.19 244 PRO A C 1
ATOM 1946 O O . PRO A 1 244 ? 22.850 -0.230 -13.207 1.00 97.19 244 PRO A O 1
ATOM 1949 N N . SER A 1 245 ? 21.038 0.726 -12.274 1.00 98.25 245 SER A N 1
ATOM 1950 C CA . SER A 1 245 ? 20.392 -0.507 -11.846 1.00 98.25 245 SER A CA 1
ATOM 1951 C C . SER A 1 245 ? 18.900 -0.465 -12.165 1.00 98.25 245 SER A C 1
ATOM 1953 O O . SER A 1 245 ? 18.331 0.603 -12.379 1.00 98.25 245 SER A O 1
ATOM 1955 N N . VAL A 1 246 ? 18.262 -1.628 -12.229 1.00 98.62 246 VAL A N 1
ATOM 1956 C CA . VAL A 1 246 ? 16.819 -1.743 -12.469 1.00 98.62 246 VAL A CA 1
ATOM 1957 C C . VAL A 1 246 ? 16.170 -2.324 -11.232 1.00 98.62 246 VAL A C 1
ATOM 1959 O O . VAL A 1 246 ? 16.617 -3.350 -10.719 1.00 98.62 246 VAL A O 1
ATOM 1962 N N . ASP A 1 247 ? 15.091 -1.688 -10.818 1.00 98.19 247 ASP A N 1
ATOM 1963 C CA . ASP A 1 247 ? 14.121 -2.200 -9.866 1.00 98.19 247 ASP A CA 1
ATOM 1964 C C . ASP A 1 247 ? 12.762 -2.235 -10.562 1.00 98.19 247 ASP A C 1
ATOM 1966 O O . ASP A 1 247 ? 12.462 -1.381 -11.392 1.00 98.19 247 ASP A O 1
ATOM 1970 N N . THR A 1 248 ? 11.951 -3.246 -10.286 1.00 98.62 248 THR A N 1
ATOM 1971 C CA . THR A 1 248 ? 10.600 -3.311 -10.835 1.00 98.62 248 THR A CA 1
ATOM 1972 C C . THR A 1 248 ? 9.641 -3.855 -9.790 1.00 98.62 248 THR A C 1
ATOM 1974 O O . THR A 1 248 ? 10.013 -4.699 -8.972 1.00 98.62 248 THR A O 1
ATOM 1977 N N . GLY A 1 249 ? 8.388 -3.415 -9.858 1.00 98.31 249 GLY A N 1
ATOM 1978 C CA . GLY A 1 249 ? 7.333 -3.881 -8.969 1.00 98.31 249 GLY A CA 1
ATOM 1979 C C . GLY A 1 249 ? 6.005 -4.017 -9.696 1.00 98.31 249 GLY A C 1
ATOM 1980 O O . GLY A 1 249 ? 5.442 -3.027 -10.155 1.00 98.31 249 GLY A O 1
ATOM 1981 N N . MET A 1 250 ? 5.503 -5.244 -9.790 1.00 98.62 250 MET A N 1
ATOM 1982 C CA . MET A 1 250 ? 4.154 -5.572 -10.245 1.00 98.62 250 MET A CA 1
ATOM 1983 C C . MET A 1 250 ? 3.338 -6.053 -9.049 1.00 98.62 250 MET A C 1
ATOM 1985 O O . MET A 1 250 ? 3.714 -7.023 -8.392 1.00 98.62 250 MET A O 1
ATOM 1989 N N . GLY A 1 251 ? 2.219 -5.390 -8.758 1.00 98.06 251 GLY A N 1
ATOM 1990 C CA . GLY A 1 251 ? 1.309 -5.843 -7.705 1.00 98.06 251 GLY A CA 1
ATOM 1991 C C . GLY A 1 251 ? 0.611 -7.135 -8.127 1.00 98.06 251 GLY A C 1
ATOM 1992 O O . GLY A 1 251 ? -0.129 -7.130 -9.114 1.00 98.06 251 GLY A O 1
ATOM 1993 N N . LEU A 1 252 ? 0.820 -8.233 -7.395 1.00 98.44 252 LEU A N 1
ATOM 1994 C CA . LEU A 1 252 ? 0.216 -9.532 -7.709 1.00 98.44 252 LEU A CA 1
ATOM 1995 C C . LEU A 1 252 ? -1.312 -9.434 -7.762 1.00 98.44 252 LEU A C 1
ATOM 1997 O O . LEU A 1 252 ? -1.938 -9.942 -8.690 1.00 98.44 252 LEU A O 1
ATOM 2001 N N . GLU A 1 253 ? -1.907 -8.749 -6.791 1.00 98.06 253 GLU A N 1
ATOM 2002 C CA . GLU A 1 253 ? -3.345 -8.536 -6.689 1.00 98.06 253 GLU A CA 1
ATOM 2003 C C . GLU A 1 253 ? -3.907 -7.782 -7.898 1.00 98.06 253 GLU A C 1
ATOM 2005 O O . GLU A 1 253 ? -4.920 -8.187 -8.467 1.00 98.06 253 GLU A O 1
ATOM 2010 N N . ARG A 1 254 ? -3.215 -6.732 -8.354 1.00 96.88 254 ARG A N 1
ATOM 2011 C CA . ARG A 1 254 ? -3.608 -5.966 -9.548 1.00 96.88 254 ARG A CA 1
ATOM 2012 C C . ARG A 1 254 ? -3.458 -6.795 -10.824 1.00 96.88 254 ARG A C 1
ATOM 2014 O O . ARG A 1 254 ? -4.342 -6.783 -11.680 1.00 96.88 254 ARG A O 1
ATOM 2021 N N . ALA A 1 255 ? -2.383 -7.576 -10.938 1.00 98.12 255 ALA A N 1
ATOM 2022 C CA . ALA A 1 255 ? -2.213 -8.519 -12.040 1.00 98.12 255 ALA A CA 1
ATOM 2023 C C . ALA A 1 255 ? -3.331 -9.578 -12.051 1.00 98.12 255 ALA A C 1
ATOM 2025 O O . ALA A 1 255 ? -3.849 -9.920 -13.116 1.00 98.12 255 ALA A O 1
ATOM 2026 N N . ALA A 1 256 ? -3.751 -10.062 -10.878 1.00 98.19 256 ALA A N 1
ATOM 2027 C CA . ALA A 1 256 ? -4.855 -11.005 -10.739 1.00 98.19 256 ALA A CA 1
ATOM 2028 C C . ALA A 1 256 ? -6.189 -10.410 -11.212 1.00 98.19 256 ALA A C 1
ATOM 2030 O O . ALA A 1 256 ? -6.922 -11.108 -11.914 1.00 98.19 256 ALA A O 1
ATOM 2031 N N . VAL A 1 257 ? -6.470 -9.129 -10.932 1.00 96.00 257 VAL A N 1
ATOM 2032 C CA . VAL A 1 257 ? -7.660 -8.432 -11.462 1.00 96.00 257 VAL A CA 1
ATOM 2033 C C . VAL A 1 257 ? -7.718 -8.545 -12.983 1.00 96.00 257 VAL A C 1
ATOM 2035 O O . VAL A 1 257 ? -8.704 -9.036 -13.539 1.00 96.00 257 VAL A O 1
ATOM 2038 N N . ILE A 1 258 ? -6.630 -8.175 -13.659 1.00 96.56 258 ILE A N 1
ATOM 2039 C CA . ILE A 1 258 ? -6.555 -8.176 -15.124 1.00 96.56 258 ILE A CA 1
ATOM 2040 C C . ILE A 1 258 ? -6.650 -9.608 -15.672 1.00 96.56 258 ILE A C 1
ATOM 2042 O O . ILE A 1 258 ? -7.480 -9.900 -16.534 1.00 96.56 258 ILE A O 1
ATOM 2046 N N . LEU A 1 259 ? -5.844 -10.533 -15.144 1.00 97.88 259 LEU A N 1
ATOM 2047 C CA . LEU A 1 259 ? -5.713 -11.903 -15.661 1.00 97.88 259 LEU A CA 1
ATOM 2048 C C . LEU A 1 259 ? -6.883 -12.831 -15.317 1.00 97.88 259 LEU A C 1
ATOM 2050 O O . LEU A 1 259 ? -6.932 -13.970 -15.803 1.00 97.88 259 LEU A O 1
ATOM 2054 N N . GLN A 1 260 ? -7.800 -12.381 -14.465 1.00 97.38 260 GLN A N 1
ATOM 2055 C CA . GLN A 1 260 ? -9.048 -13.072 -14.137 1.00 97.38 260 GLN A CA 1
ATOM 2056 C C . GLN A 1 260 ? -10.279 -12.340 -14.681 1.00 97.38 260 GLN A C 1
ATOM 2058 O O . GLN A 1 260 ? -11.393 -12.839 -14.510 1.00 97.38 260 GLN A O 1
ATOM 2063 N N . GLY A 1 261 ? -10.093 -11.193 -15.348 1.00 93.69 261 GLY A N 1
ATOM 2064 C CA . GLY A 1 261 ? -11.182 -10.379 -15.884 1.00 93.69 261 GLY A CA 1
ATOM 2065 C C . GLY A 1 261 ? -12.118 -9.854 -14.795 1.00 93.69 261 GLY A C 1
ATOM 2066 O O . GLY A 1 261 ? -13.334 -9.857 -14.987 1.00 93.69 261 GLY A O 1
ATOM 2067 N N . LYS A 1 262 ? -11.562 -9.485 -13.638 1.00 92.56 262 LYS A N 1
ATOM 2068 C CA . LYS A 1 262 ? -12.296 -8.898 -12.512 1.00 92.56 262 LYS A CA 1
ATOM 2069 C C . LYS A 1 262 ? -12.305 -7.379 -12.603 1.00 92.56 262 LYS A C 1
ATOM 2071 O O . LYS A 1 262 ? -11.548 -6.789 -13.374 1.00 92.56 262 LYS A O 1
ATOM 2076 N N . ASN A 1 263 ? -13.189 -6.755 -11.835 1.00 85.62 263 ASN A N 1
ATOM 2077 C CA . ASN A 1 263 ? -13.251 -5.295 -11.748 1.00 85.62 263 ASN A CA 1
ATOM 2078 C C . ASN A 1 263 ? -12.540 -4.775 -10.506 1.00 85.62 263 ASN A C 1
ATOM 2080 O O . ASN A 1 263 ? -12.096 -3.635 -10.486 1.00 85.62 263 ASN A O 1
ATOM 2084 N N . ASP A 1 264 ? -12.425 -5.633 -9.502 1.00 88.50 264 ASP A N 1
ATOM 2085 C CA . ASP A 1 264 ? -11.985 -5.271 -8.174 1.00 88.50 264 ASP A CA 1
ATOM 2086 C C . ASP A 1 264 ? -11.014 -6.339 -7.648 1.00 88.50 264 ASP A C 1
ATOM 2088 O O . ASP A 1 264 ? -11.187 -7.540 -7.896 1.00 88.50 264 ASP A O 1
ATOM 2092 N N . ILE A 1 265 ? -9.978 -5.905 -6.926 1.00 94.06 265 ILE A N 1
ATOM 2093 C CA . ILE A 1 265 ? -8.995 -6.780 -6.277 1.00 94.06 265 ILE A CA 1
ATOM 2094 C C . ILE A 1 265 ? -9.677 -7.811 -5.370 1.00 94.06 265 ILE A C 1
ATOM 2096 O O . ILE A 1 265 ? -9.276 -8.979 -5.326 1.00 94.06 265 ILE A O 1
ATOM 2100 N N . TYR A 1 266 ? -10.744 -7.407 -4.693 1.00 96.12 266 TYR A N 1
ATOM 2101 C CA . TYR A 1 266 ? -11.478 -8.228 -3.742 1.00 96.12 266 TYR A CA 1
ATOM 2102 C C . TYR A 1 266 ? -12.295 -9.350 -4.416 1.00 96.12 266 TYR A C 1
ATOM 2104 O O . TYR A 1 266 ? -12.679 -10.316 -3.764 1.00 96.12 266 TYR A O 1
ATOM 2112 N N . GLU A 1 267 ? -12.495 -9.302 -5.736 1.00 95.56 267 GLU A N 1
ATOM 2113 C CA . GLU A 1 267 ? -13.166 -10.360 -6.511 1.00 95.56 267 GLU A CA 1
ATOM 2114 C C . GLU A 1 267 ? -12.213 -11.454 -7.026 1.00 95.56 267 GLU A C 1
ATOM 2116 O O . GLU A 1 267 ? -12.644 -12.388 -7.719 1.00 95.56 267 GLU A O 1
ATOM 2121 N N . THR A 1 268 ? -10.916 -11.326 -6.743 1.00 97.50 268 THR A N 1
ATOM 2122 C CA . THR A 1 268 ? -9.887 -12.279 -7.176 1.00 97.50 268 THR A CA 1
ATOM 2123 C C . THR A 1 268 ? -9.847 -13.516 -6.281 1.00 97.50 268 THR A C 1
ATOM 2125 O O . THR A 1 268 ? -10.326 -13.520 -5.144 1.00 97.50 268 THR A O 1
ATOM 2128 N N . ASP A 1 269 ? -9.235 -14.591 -6.777 1.00 97.75 269 ASP A N 1
ATOM 2129 C CA . ASP A 1 269 ? -9.019 -15.823 -6.005 1.00 97.75 269 ASP A CA 1
ATOM 2130 C C . ASP A 1 269 ? -8.252 -15.609 -4.687 1.00 97.75 269 ASP A C 1
ATOM 2132 O O . ASP A 1 269 ? -8.425 -16.391 -3.753 1.00 97.75 269 ASP A O 1
ATOM 2136 N N . LEU A 1 270 ? -7.462 -14.535 -4.595 1.00 97.50 270 LEU A N 1
ATOM 2137 C CA . LEU A 1 270 ? -6.705 -14.149 -3.403 1.00 97.50 270 LEU A CA 1
ATOM 2138 C C . LEU A 1 270 ? -7.595 -13.641 -2.255 1.00 97.50 270 LEU A C 1
ATOM 2140 O O . LEU A 1 270 ? -7.162 -13.661 -1.103 1.00 97.50 270 LEU A O 1
ATOM 2144 N N . PHE A 1 271 ? -8.824 -13.202 -2.550 1.00 98.19 271 PHE A N 1
ATOM 2145 C CA . PHE A 1 271 ? -9.732 -12.590 -1.572 1.00 98.19 271 PHE A CA 1
ATOM 2146 C C . PHE A 1 271 ? -11.074 -13.295 -1.427 1.00 98.19 271 PHE A C 1
ATOM 2148 O O . PHE A 1 271 ? -11.598 -13.352 -0.313 1.00 98.19 271 PHE A O 1
ATOM 2155 N N . VAL A 1 272 ? -11.618 -13.867 -2.506 1.00 97.75 272 VAL A N 1
ATOM 2156 C CA . VAL A 1 272 ? -12.943 -14.511 -2.504 1.00 97.75 272 VAL A CA 1
ATOM 2157 C C . VAL A 1 272 ? -13.128 -15.493 -1.337 1.00 97.75 272 VAL A C 1
ATOM 2159 O O . VAL A 1 272 ? -14.140 -15.381 -0.648 1.00 97.75 272 VAL A O 1
ATOM 2162 N N . PRO A 1 273 ? -12.176 -16.388 -1.000 1.00 98.25 273 PRO A N 1
ATOM 2163 C CA . PRO A 1 273 ? -12.370 -17.310 0.121 1.00 98.25 273 PRO A CA 1
ATOM 2164 C C . PRO A 1 273 ? -12.465 -16.618 1.495 1.00 98.25 273 PRO A C 1
ATOM 2166 O O . PRO A 1 273 ? -13.144 -17.121 2.395 1.00 98.25 273 PRO A O 1
ATOM 2169 N N . ILE A 1 274 ? -11.804 -15.468 1.662 1.00 98.56 274 ILE A N 1
ATOM 2170 C CA . ILE A 1 274 ? -11.831 -14.666 2.894 1.00 98.56 274 ILE A CA 1
ATOM 2171 C C . ILE A 1 274 ? -13.144 -13.869 2.955 1.00 98.56 274 ILE A C 1
ATOM 2173 O O . ILE A 1 274 ? -13.807 -13.843 3.993 1.00 98.56 274 ILE A O 1
ATOM 2177 N N . ILE A 1 275 ? -13.586 -13.296 1.830 1.00 98.31 275 ILE A N 1
ATOM 2178 C CA . ILE A 1 275 ? -14.888 -12.616 1.722 1.00 98.31 275 ILE A CA 1
ATOM 2179 C C . ILE A 1 275 ? -16.031 -13.590 1.984 1.00 98.31 275 ILE A C 1
ATOM 2181 O O . ILE A 1 275 ? -16.940 -13.273 2.747 1.00 98.31 275 ILE A O 1
ATOM 2185 N N . ASP A 1 276 ? -15.962 -14.803 1.438 1.00 98.31 276 ASP A N 1
ATOM 2186 C CA . ASP A 1 276 ? -16.942 -15.858 1.689 1.00 98.31 276 ASP A CA 1
ATOM 2187 C C . ASP A 1 276 ? -17.041 -16.199 3.180 1.00 98.31 276 ASP A C 1
ATOM 2189 O O . ASP A 1 276 ? -18.127 -16.517 3.677 1.00 98.31 276 ASP A O 1
ATOM 2193 N N . ARG A 1 277 ? -15.924 -16.142 3.920 1.00 98.50 277 ARG A N 1
ATOM 2194 C CA . ARG A 1 277 ? -15.930 -16.316 5.378 1.00 98.50 277 ARG A CA 1
ATOM 2195 C C . ARG A 1 277 ? -16.693 -15.180 6.059 1.00 98.50 277 ARG A C 1
ATOM 2197 O O . ARG A 1 277 ? -17.560 -15.467 6.880 1.00 98.50 277 ARG A O 1
ATOM 2204 N N . VAL A 1 278 ? -16.439 -13.926 5.690 1.00 98.31 278 VAL A N 1
ATOM 2205 C CA . VAL A 1 278 ? -17.163 -12.767 6.243 1.00 98.31 278 VAL A CA 1
ATOM 2206 C C . VAL A 1 278 ? -18.650 -12.799 5.870 1.00 98.31 278 VAL A C 1
ATOM 2208 O O . VAL A 1 278 ? -19.502 -12.562 6.726 1.00 98.31 278 VAL A O 1
ATOM 2211 N N . CYS A 1 279 ? -19.000 -13.176 4.638 1.00 98.25 279 CYS A N 1
ATOM 2212 C CA . CYS A 1 279 ? -20.392 -13.350 4.207 1.00 98.25 279 CYS A CA 1
ATOM 2213 C C . CYS A 1 279 ? -21.119 -14.404 5.055 1.00 98.25 279 CYS A C 1
ATOM 2215 O O . CYS A 1 279 ? -22.251 -14.187 5.479 1.00 98.25 279 CYS A O 1
ATOM 2217 N N . LYS A 1 280 ? -20.462 -15.531 5.370 1.00 98.19 280 LYS A N 1
ATOM 2218 C CA . LYS A 1 280 ? -21.032 -16.573 6.245 1.00 98.19 280 LYS A CA 1
ATOM 2219 C C . LYS A 1 280 ? -21.260 -16.083 7.672 1.00 98.19 280 LYS A C 1
ATOM 2221 O O . LYS A 1 280 ? -22.292 -16.413 8.247 1.00 98.19 280 LYS A O 1
ATOM 2226 N N . LEU A 1 281 ? -20.319 -15.318 8.225 1.00 97.94 281 LEU A N 1
ATOM 2227 C CA . LEU A 1 281 ? -20.421 -14.774 9.582 1.00 97.94 281 LEU A CA 1
ATOM 2228 C C . LEU A 1 281 ? -21.531 -13.722 9.695 1.00 97.94 281 LEU A C 1
ATOM 2230 O O . LEU A 1 281 ? -22.281 -13.707 10.664 1.00 97.94 281 LEU A O 1
ATOM 2234 N N . THR A 1 282 ? -21.649 -12.858 8.689 1.00 97.25 282 THR A N 1
ATOM 2235 C CA . THR A 1 282 ? -22.587 -11.722 8.693 1.00 97.25 282 THR A CA 1
ATOM 2236 C C . THR A 1 282 ? -23.978 -12.073 8.163 1.00 97.25 282 THR A C 1
ATOM 2238 O O . THR A 1 282 ? -24.934 -11.339 8.403 1.00 97.25 282 THR A O 1
ATOM 2241 N N . GLY A 1 283 ? -24.104 -13.145 7.374 1.00 97.06 283 GLY A N 1
ATOM 2242 C CA . GLY A 1 283 ? -25.307 -13.447 6.592 1.00 97.06 283 GLY A CA 1
ATOM 2243 C C . GLY A 1 283 ? -25.569 -12.468 5.437 1.00 97.06 283 GLY A C 1
ATOM 2244 O O . GLY A 1 283 ? -26.623 -12.542 4.804 1.00 97.06 283 GLY A O 1
ATOM 2245 N N . LYS A 1 284 ? -24.641 -11.543 5.159 1.00 96.88 284 LYS A N 1
ATOM 2246 C CA . LYS A 1 284 ? -24.731 -10.551 4.079 1.00 96.88 284 LYS A CA 1
ATOM 2247 C C . LYS A 1 284 ? -24.090 -11.089 2.794 1.00 96.88 284 LYS A C 1
ATOM 2249 O O . LYS A 1 284 ? -23.318 -12.042 2.821 1.00 96.88 284 LYS A O 1
ATOM 2254 N N . THR A 1 285 ? -24.433 -10.483 1.658 1.00 96.62 285 THR A N 1
ATOM 2255 C CA . THR A 1 285 ? -23.922 -10.867 0.330 1.00 96.62 285 THR A CA 1
ATOM 2256 C C . THR A 1 285 ? -23.022 -9.768 -0.222 1.00 96.62 285 THR A C 1
ATOM 2258 O O . THR A 1 285 ? -23.461 -8.624 -0.322 1.00 96.62 285 THR A O 1
ATOM 2261 N N . TYR A 1 286 ? -21.796 -10.119 -0.601 1.00 96.56 286 TYR A N 1
ATOM 2262 C CA . TYR A 1 286 ? -20.878 -9.202 -1.276 1.00 96.56 286 TYR A CA 1
ATOM 2263 C C . TYR A 1 286 ? -21.386 -8.823 -2.679 1.00 96.56 286 TYR A C 1
ATOM 2265 O O . TYR A 1 286 ? -21.924 -9.672 -3.395 1.00 96.56 286 TYR A O 1
ATOM 2273 N N . GLY A 1 287 ? -21.232 -7.558 -3.066 1.00 93.31 287 GLY A N 1
ATOM 2274 C CA . GLY A 1 287 ? -21.709 -6.988 -4.329 1.00 93.31 287 GLY A CA 1
ATOM 2275 C C . GLY A 1 287 ? -23.157 -6.490 -4.286 1.00 93.31 287 GLY A C 1
ATOM 2276 O O . GLY A 1 287 ? -23.725 -6.171 -5.331 1.00 93.31 287 GLY A O 1
ATOM 2277 N N . SER A 1 288 ? -23.797 -6.483 -3.109 1.00 91.00 288 SER A N 1
ATOM 2278 C CA . SER A 1 288 ? -25.212 -6.097 -2.969 1.00 91.00 288 SER A CA 1
ATOM 2279 C C . SER A 1 288 ? -25.428 -4.654 -2.513 1.00 91.00 288 SER A C 1
ATOM 2281 O O . SER A 1 288 ? -26.455 -4.063 -2.845 1.00 91.00 288 SER A O 1
ATOM 2283 N N . ASP A 1 289 ? -24.481 -4.094 -1.763 1.00 93.62 289 ASP A N 1
ATOM 2284 C CA . ASP A 1 289 ? -24.560 -2.766 -1.159 1.00 93.62 289 ASP A CA 1
ATOM 2285 C C . ASP A 1 289 ? -23.146 -2.215 -0.969 1.00 93.62 289 ASP A C 1
ATOM 2287 O O . ASP A 1 289 ? -22.309 -2.856 -0.339 1.00 93.62 289 ASP A O 1
ATOM 2291 N N . THR A 1 290 ? -22.887 -1.006 -1.466 1.00 92.25 290 THR A N 1
ATOM 2292 C CA . THR A 1 290 ? -21.536 -0.427 -1.486 1.00 92.25 290 THR A CA 1
ATOM 2293 C C . THR A 1 290 ? -20.968 -0.202 -0.085 1.00 92.25 290 THR A C 1
ATOM 2295 O O . THR A 1 290 ? -19.770 -0.375 0.115 1.00 92.25 290 THR A O 1
ATOM 2298 N N . GLY A 1 291 ? -21.804 0.156 0.899 1.00 94.12 291 GLY A N 1
ATOM 2299 C CA . GLY A 1 291 ? -21.357 0.356 2.285 1.00 94.12 291 GLY A CA 1
ATOM 2300 C C . GLY A 1 291 ? -21.001 -0.960 2.986 1.00 94.12 291 GLY A C 1
ATOM 2301 O O . GLY A 1 291 ? -19.991 -1.058 3.689 1.00 94.12 291 GLY A O 1
ATOM 2302 N N . THR A 1 292 ? -21.806 -1.995 2.750 1.00 96.00 292 THR A N 1
ATOM 2303 C CA . THR A 1 292 ? -21.533 -3.368 3.184 1.00 96.00 292 THR A CA 1
ATOM 2304 C C . THR A 1 292 ? -20.254 -3.891 2.539 1.00 96.00 292 THR A C 1
ATOM 2306 O O . THR A 1 292 ? -19.396 -4.423 3.242 1.00 96.00 292 THR A O 1
ATOM 2309 N N . ASP A 1 293 ? -20.099 -3.700 1.230 1.00 96.50 293 ASP A N 1
ATOM 2310 C CA . ASP A 1 293 ? -18.930 -4.156 0.487 1.00 96.50 293 ASP A CA 1
ATOM 2311 C C . ASP A 1 293 ? -17.666 -3.459 0.985 1.00 96.50 293 ASP A C 1
ATOM 2313 O O . ASP A 1 293 ? -16.689 -4.145 1.270 1.00 96.50 293 ASP A O 1
ATOM 2317 N N . TYR A 1 294 ? -17.703 -2.138 1.185 1.00 96.88 294 TYR A N 1
ATOM 2318 C CA . TYR A 1 294 ? -16.598 -1.378 1.776 1.00 96.88 294 TYR A CA 1
ATOM 2319 C C . TYR A 1 294 ? -16.165 -1.979 3.119 1.00 96.88 294 TYR A C 1
ATOM 2321 O O . TYR A 1 294 ? -15.008 -2.356 3.295 1.00 96.88 294 TYR A O 1
ATOM 2329 N N . SER A 1 295 ? -17.104 -2.175 4.050 1.00 97.50 295 SER A N 1
ATOM 2330 C CA . SER A 1 295 ? -16.787 -2.759 5.359 1.00 97.50 295 SER A CA 1
ATOM 2331 C C . SER A 1 295 ? -16.254 -4.193 5.260 1.00 97.50 295 SER A C 1
ATOM 2333 O O . SER A 1 295 ? -15.339 -4.559 5.996 1.00 97.50 295 SER A O 1
ATOM 2335 N N . MET A 1 296 ? -16.778 -5.016 4.344 1.00 98.25 296 MET A N 1
ATOM 2336 C CA . MET A 1 296 ? -16.256 -6.369 4.117 1.00 98.25 296 MET A CA 1
ATOM 2337 C C . MET A 1 296 ? -14.812 -6.339 3.614 1.00 98.25 296 MET A C 1
ATOM 2339 O O . MET A 1 296 ? -13.987 -7.101 4.114 1.00 98.25 296 MET A O 1
ATOM 2343 N N . ARG A 1 297 ? -14.498 -5.446 2.670 1.00 98.25 297 ARG A N 1
ATOM 2344 C CA . ARG A 1 297 ? -13.151 -5.256 2.109 1.00 98.25 297 ARG A CA 1
ATOM 2345 C C . ARG A 1 297 ? -12.151 -4.861 3.187 1.00 98.25 297 ARG A C 1
ATOM 2347 O O . ARG A 1 297 ? -11.096 -5.481 3.289 1.00 98.25 297 ARG A O 1
ATOM 2354 N N . VAL A 1 298 ? -12.531 -3.914 4.048 1.00 98.19 298 VAL A N 1
ATOM 2355 C CA . VAL A 1 298 ? -11.716 -3.499 5.197 1.00 98.19 298 VAL A CA 1
ATOM 2356 C C . VAL A 1 298 ? -11.427 -4.678 6.128 1.00 98.19 298 VAL A C 1
ATOM 2358 O O . VAL A 1 298 ? -10.278 -4.898 6.502 1.00 98.19 298 VAL A O 1
ATOM 2361 N N . VAL A 1 299 ? -12.443 -5.478 6.472 1.00 98.56 299 VAL A N 1
ATOM 2362 C CA . VAL A 1 299 ? -12.270 -6.649 7.348 1.00 98.56 299 VAL A CA 1
ATOM 2363 C C . VAL A 1 299 ? -11.312 -7.676 6.740 1.00 98.56 299 VAL A C 1
ATOM 2365 O O . VAL A 1 299 ? -10.416 -8.150 7.437 1.00 98.56 299 VAL A O 1
ATOM 2368 N N . VAL A 1 300 ? -11.488 -8.043 5.466 1.00 98.44 300 VAL A N 1
ATOM 2369 C CA . VAL A 1 300 ? -10.673 -9.103 4.846 1.00 98.44 300 VAL A CA 1
ATOM 2370 C C . VAL A 1 300 ? -9.234 -8.667 4.586 1.00 98.44 300 VAL A C 1
ATOM 2372 O O . VAL A 1 300 ? -8.319 -9.469 4.770 1.00 98.44 300 VAL A O 1
ATOM 2375 N N . GLU A 1 301 ? -9.021 -7.410 4.193 1.00 98.31 301 GLU A N 1
ATOM 2376 C CA . GLU A 1 301 ? -7.687 -6.861 3.946 1.00 98.31 301 GLU A CA 1
ATOM 2377 C C . GLU A 1 301 ? -6.898 -6.755 5.250 1.00 98.31 301 GLU A C 1
ATOM 2379 O O . GLU A 1 301 ? -5.807 -7.316 5.349 1.00 98.31 301 GLU A O 1
ATOM 2384 N N . HIS A 1 302 ? -7.496 -6.171 6.292 1.00 98.38 302 HIS A N 1
ATOM 2385 C CA . HIS A 1 302 ? -6.829 -6.019 7.584 1.00 98.38 302 HIS A CA 1
ATOM 2386 C C . HIS A 1 302 ? -6.627 -7.348 8.311 1.00 98.38 302 HIS A C 1
ATOM 2388 O O . HIS A 1 302 ? -5.620 -7.515 8.996 1.00 98.38 302 HIS A O 1
ATOM 2394 N N . ALA A 1 303 ? -7.522 -8.328 8.142 1.00 98.50 303 ALA A N 1
ATOM 2395 C CA . ALA A 1 303 ? -7.289 -9.686 8.639 1.00 98.50 303 ALA A CA 1
ATOM 2396 C C . ALA A 1 303 ? -6.061 -10.322 7.969 1.00 98.50 303 ALA A C 1
ATOM 2398 O O . ALA A 1 303 ? -5.231 -10.936 8.643 1.00 98.50 303 ALA A O 1
ATOM 2399 N N . ARG A 1 304 ? -5.917 -10.143 6.650 1.00 98.25 304 ARG A N 1
ATOM 2400 C CA . ARG A 1 304 ? -4.750 -10.615 5.899 1.00 98.25 304 ARG A CA 1
ATOM 2401 C C . ARG A 1 304 ? -3.477 -9.916 6.368 1.00 98.25 304 ARG A C 1
ATOM 2403 O O . ARG A 1 304 ? -2.505 -10.585 6.710 1.00 98.25 304 ARG A O 1
ATOM 2410 N N . ALA A 1 305 ? -3.510 -8.594 6.455 1.00 98.50 305 ALA A N 1
ATOM 2411 C CA . ALA A 1 305 ? -2.387 -7.781 6.884 1.00 98.50 305 ALA A CA 1
ATOM 2412 C C . ALA A 1 305 ? -1.931 -8.118 8.316 1.00 98.50 305 ALA A C 1
ATOM 2414 O O . ALA A 1 305 ? -0.740 -8.323 8.558 1.00 98.50 305 ALA A O 1
ATOM 2415 N N . ALA A 1 306 ? -2.872 -8.273 9.253 1.00 98.56 306 ALA A N 1
ATOM 2416 C CA . ALA A 1 306 ? -2.577 -8.677 10.624 1.00 98.56 306 ALA A CA 1
ATOM 2417 C C . ALA A 1 306 ? -1.955 -10.081 10.696 1.00 98.56 306 ALA A C 1
ATOM 2419 O O . ALA A 1 306 ? -0.978 -10.270 11.420 1.00 98.56 306 ALA A O 1
ATOM 2420 N N . ALA A 1 307 ? -2.463 -11.048 9.922 1.00 98.56 307 ALA A N 1
ATOM 2421 C CA . ALA A 1 307 ? -1.917 -12.406 9.891 1.00 98.56 307 ALA A CA 1
ATOM 2422 C C . ALA A 1 307 ? -0.433 -12.422 9.491 1.00 98.56 307 ALA A C 1
ATOM 2424 O O . ALA A 1 307 ? 0.373 -13.079 10.147 1.00 98.56 307 ALA A O 1
ATOM 2425 N N . PHE A 1 308 ? -0.066 -11.666 8.453 1.00 98.56 308 PHE A N 1
ATOM 2426 C CA . PHE A 1 308 ? 1.318 -11.577 7.990 1.00 98.56 308 PHE A CA 1
ATOM 2427 C C . PHE A 1 308 ? 2.221 -10.797 8.942 1.00 98.56 308 PHE A C 1
ATOM 2429 O O . PHE A 1 308 ? 3.321 -11.257 9.233 1.00 98.56 308 PHE A O 1
ATOM 2436 N N . LEU A 1 309 ? 1.761 -9.662 9.478 1.00 98.31 309 LEU A N 1
ATOM 2437 C CA . LEU A 1 309 ? 2.529 -8.901 10.465 1.00 98.31 309 LEU A CA 1
ATOM 2438 C C . LEU A 1 309 ? 2.834 -9.739 11.714 1.00 98.31 309 LEU A C 1
ATOM 2440 O O . LEU A 1 309 ? 3.975 -9.759 12.172 1.00 98.31 309 LEU A O 1
ATOM 2444 N N . ILE A 1 310 ? 1.841 -10.454 12.250 1.00 96.44 310 ILE A N 1
ATOM 2445 C CA . ILE A 1 310 ? 2.040 -11.325 13.416 1.00 96.44 310 ILE A CA 1
ATOM 2446 C C . ILE A 1 310 ? 2.888 -12.546 13.047 1.00 96.44 310 ILE A C 1
ATOM 2448 O O . ILE A 1 310 ? 3.739 -12.959 13.832 1.00 96.44 310 ILE A O 1
ATOM 2452 N N . GLY A 1 311 ? 2.700 -13.097 11.844 1.00 94.94 311 GLY A N 1
ATOM 2453 C CA . GLY A 1 311 ? 3.524 -14.183 11.312 1.00 94.94 311 GLY A CA 1
ATOM 2454 C C . GLY A 1 311 ? 5.010 -13.826 11.237 1.00 94.94 311 GLY A C 1
ATOM 2455 O O . GLY A 1 311 ? 5.841 -14.677 11.540 1.00 94.94 311 GLY A O 1
ATOM 2456 N N . ASP A 1 312 ? 5.326 -12.564 10.931 1.00 94.19 312 ASP A N 1
ATOM 2457 C CA . ASP A 1 312 ? 6.676 -11.984 10.950 1.00 94.19 312 ASP A CA 1
ATOM 2458 C C . ASP A 1 312 ? 7.132 -11.510 12.353 1.00 94.19 312 ASP A C 1
ATOM 2460 O O . ASP A 1 312 ? 8.212 -10.940 12.500 1.00 94.19 312 ASP A O 1
ATOM 2464 N N . GLY A 1 313 ? 6.338 -11.749 13.403 1.00 88.38 313 GLY A N 1
ATOM 2465 C CA . GLY A 1 313 ? 6.710 -11.497 14.800 1.00 88.38 313 GLY A CA 1
ATOM 2466 C C . GLY A 1 313 ? 6.284 -10.139 15.370 1.00 88.38 313 GLY A C 1
ATOM 2467 O O . GLY A 1 313 ? 6.698 -9.782 16.474 1.00 88.38 313 GLY A O 1
ATOM 2468 N N . VAL A 1 314 ? 5.456 -9.362 14.664 1.00 89.75 314 VAL A N 1
ATOM 2469 C CA . VAL A 1 314 ? 4.911 -8.106 15.202 1.00 89.75 314 VAL A CA 1
ATOM 2470 C C . VAL A 1 314 ? 3.825 -8.408 16.236 1.00 89.75 314 VAL A C 1
ATOM 2472 O O . VAL A 1 314 ? 2.909 -9.188 15.991 1.00 89.75 314 VAL A O 1
ATOM 2475 N N . VAL A 1 315 ? 3.888 -7.731 17.381 1.00 88.31 315 VAL A N 1
ATOM 2476 C CA . VAL A 1 315 ? 2.861 -7.792 18.433 1.00 88.31 315 VAL A CA 1
ATOM 2477 C C . VAL A 1 315 ? 2.175 -6.434 18.615 1.00 88.31 315 VAL A C 1
ATOM 2479 O O . VAL A 1 315 ? 2.833 -5.405 18.447 1.00 88.31 315 VAL A O 1
ATOM 2482 N N . PRO A 1 316 ? 0.877 -6.383 18.972 1.00 86.56 316 PRO A N 1
ATOM 2483 C CA . PRO A 1 316 ? 0.179 -5.127 19.231 1.00 86.56 316 PRO A CA 1
ATOM 2484 C C . PRO A 1 316 ? 0.857 -4.299 20.332 1.00 86.56 316 PRO A C 1
ATOM 2486 O O . PRO A 1 316 ? 1.156 -4.792 21.418 1.00 86.56 316 PRO A O 1
ATOM 2489 N N . GLY A 1 317 ? 1.055 -3.006 20.077 1.00 80.31 317 GLY A N 1
ATOM 2490 C CA . GLY A 1 317 ? 1.806 -2.090 20.940 1.00 80.31 317 GLY A CA 1
ATOM 2491 C C . GLY A 1 317 ? 1.291 -0.653 20.855 1.00 80.31 317 GLY A C 1
ATOM 2492 O O . GLY A 1 317 ? 0.364 -0.367 20.103 1.00 80.31 317 GLY A O 1
ATOM 2493 N N . ASN A 1 318 ? 1.859 0.248 21.660 1.00 74.88 318 ASN A N 1
ATOM 2494 C CA . ASN A 1 318 ? 1.479 1.671 21.668 1.00 74.88 318 ASN A CA 1
ATOM 2495 C C . ASN A 1 318 ? 2.346 2.530 20.731 1.00 74.88 318 ASN A C 1
ATOM 2497 O O . ASN A 1 318 ? 2.037 3.695 20.528 1.00 74.88 318 ASN A O 1
ATOM 2501 N N . GLU A 1 319 ? 3.437 1.982 20.188 1.00 75.19 319 GLU A N 1
ATOM 2502 C CA . GLU A 1 319 ? 4.381 2.712 19.338 1.00 75.19 319 GLU A CA 1
ATOM 2503 C C . GLU A 1 319 ? 4.875 1.839 18.174 1.00 75.19 319 GLU A C 1
ATOM 2505 O O . GLU A 1 319 ? 4.765 0.605 18.196 1.00 75.19 319 GLU A O 1
ATOM 2510 N N . GLY A 1 320 ? 5.426 2.489 17.145 1.00 85.38 320 GLY A N 1
ATOM 2511 C CA . GLY A 1 320 ? 6.087 1.837 16.016 1.00 85.38 320 GLY A CA 1
ATOM 2512 C C . GLY A 1 320 ? 5.231 0.769 15.325 1.00 85.38 320 GLY A C 1
ATOM 2513 O O . GLY A 1 320 ? 4.054 0.972 15.032 1.00 85.38 320 GLY A O 1
ATOM 2514 N N . ARG A 1 321 ? 5.840 -0.391 15.047 1.00 90.38 321 ARG A N 1
ATOM 2515 C CA . ARG A 1 321 ? 5.206 -1.493 14.298 1.00 90.38 321 ARG A CA 1
ATOM 2516 C C . ARG A 1 321 ? 3.990 -2.057 15.026 1.00 90.38 321 ARG A C 1
ATOM 2518 O O . ARG A 1 321 ? 2.971 -2.344 14.402 1.00 90.38 321 ARG A O 1
ATOM 2525 N N . GLY A 1 322 ? 4.092 -2.181 16.350 1.00 87.88 322 GLY A N 1
ATOM 2526 C CA . GLY A 1 322 ? 3.011 -2.711 17.172 1.00 87.88 322 GLY A CA 1
ATOM 2527 C C . GLY A 1 322 ? 1.791 -1.798 17.197 1.00 87.88 322 GLY A C 1
ATOM 2528 O O . GLY A 1 322 ? 0.665 -2.291 17.249 1.00 87.88 322 GLY A O 1
ATOM 2529 N N . TYR A 1 323 ? 2.002 -0.484 17.102 1.00 84.19 323 TYR A N 1
ATOM 2530 C CA . TYR A 1 323 ? 0.907 0.469 16.955 1.00 84.19 323 TYR A CA 1
ATOM 2531 C C . TYR A 1 323 ? 0.159 0.294 15.636 1.00 84.19 323 TYR A C 1
ATOM 2533 O O . TYR A 1 323 ? -1.068 0.231 15.625 1.00 84.19 323 TYR A O 1
ATOM 2541 N N . VAL A 1 324 ? 0.892 0.138 14.531 1.00 91.56 324 VAL A N 1
ATOM 2542 C CA . VAL A 1 324 ? 0.283 -0.100 13.216 1.00 91.56 324 VAL A CA 1
ATOM 2543 C C . VAL A 1 324 ? -0.521 -1.396 13.202 1.00 91.56 324 VAL A C 1
ATOM 2545 O O . VAL A 1 324 ? -1.676 -1.382 12.782 1.00 91.56 324 VAL A O 1
ATOM 2548 N N . LEU A 1 325 ? 0.045 -2.495 13.713 1.00 95.12 325 LEU A N 1
ATOM 2549 C CA . LEU A 1 325 ? -0.677 -3.765 13.817 1.00 95.12 325 LEU A CA 1
ATOM 2550 C C . LEU A 1 325 ? -1.966 -3.605 14.631 1.00 95.12 325 LEU A C 1
ATOM 2552 O O . LEU A 1 325 ? -3.034 -4.051 14.211 1.00 95.12 325 LEU A O 1
ATOM 2556 N N . ARG A 1 326 ? -1.879 -2.928 15.781 1.00 91.38 326 ARG A N 1
ATOM 2557 C CA . ARG A 1 326 ? -3.047 -2.642 16.610 1.00 91.38 326 ARG A CA 1
ATOM 2558 C C . ARG A 1 326 ? -4.103 -1.854 15.834 1.00 91.38 326 ARG A C 1
ATOM 2560 O O . ARG A 1 326 ? -5.274 -2.218 15.882 1.00 91.38 326 ARG A O 1
ATOM 2567 N N . ARG A 1 327 ? -3.712 -0.795 15.120 1.00 90.62 327 ARG A N 1
ATOM 2568 C CA . ARG A 1 327 ? -4.628 0.037 14.325 1.00 90.62 327 ARG A CA 1
ATOM 2569 C C . ARG A 1 327 ? -5.375 -0.791 13.278 1.00 90.62 327 ARG A C 1
ATOM 2571 O O . ARG A 1 327 ? -6.598 -0.719 13.222 1.00 90.62 327 ARG A O 1
ATOM 2578 N N . VAL A 1 328 ? -4.656 -1.614 12.515 1.00 95.88 328 VAL A N 1
ATOM 2579 C CA . VAL A 1 328 ? -5.214 -2.522 11.495 1.00 95.88 328 VAL A CA 1
ATOM 2580 C C . VAL A 1 328 ? -6.239 -3.484 12.107 1.00 95.88 328 VAL A C 1
ATOM 2582 O O . VAL A 1 328 ? -7.378 -3.551 11.643 1.00 95.88 328 VAL A O 1
ATOM 2585 N N . ILE A 1 329 ? -5.882 -4.164 13.205 1.00 96.06 329 ILE A N 1
ATOM 2586 C CA . ILE A 1 329 ? -6.785 -5.089 13.912 1.00 96.06 329 ILE A CA 1
ATOM 2587 C C . ILE A 1 329 ? -8.049 -4.363 14.389 1.00 96.06 329 ILE A C 1
ATOM 2589 O O . ILE A 1 329 ? -9.167 -4.818 14.148 1.00 96.06 329 ILE A O 1
ATOM 2593 N N . ARG A 1 330 ? -7.893 -3.211 15.048 1.00 93.50 330 ARG A N 1
ATOM 2594 C CA . ARG A 1 330 ? -9.021 -2.461 15.614 1.00 93.50 330 ARG A CA 1
ATOM 2595 C C . ARG A 1 330 ? -9.944 -1.889 14.541 1.00 93.50 330 ARG A C 1
ATOM 2597 O O . ARG A 1 330 ? -11.162 -1.921 14.720 1.00 93.50 330 ARG A O 1
ATOM 2604 N N . ARG A 1 331 ? -9.395 -1.436 13.409 1.00 94.81 331 ARG A N 1
ATOM 2605 C CA . ARG A 1 331 ? -10.179 -1.001 12.244 1.00 94.81 331 ARG A CA 1
ATOM 2606 C C . ARG A 1 331 ? -10.990 -2.160 11.659 1.00 94.81 331 ARG A C 1
ATOM 2608 O O . ARG A 1 331 ? -12.187 -1.999 11.430 1.00 94.81 331 ARG A O 1
ATOM 2615 N N . ALA A 1 332 ? -10.399 -3.353 11.531 1.00 97.12 332 ALA A N 1
ATOM 2616 C CA . ALA A 1 332 ? -11.132 -4.556 11.125 1.00 97.12 332 ALA A CA 1
ATOM 2617 C C . ALA A 1 332 ? -12.295 -4.872 12.081 1.00 97.12 332 ALA A C 1
ATOM 2619 O O . ALA A 1 332 ? -13.423 -5.087 11.641 1.00 97.12 332 ALA A O 1
ATOM 2620 N N . ILE A 1 333 ? -12.046 -4.848 13.396 1.00 95.31 333 ILE A N 1
ATOM 2621 C CA . ILE A 1 333 ? -13.075 -5.119 14.413 1.00 95.31 333 ILE A CA 1
ATOM 2622 C C . ILE A 1 333 ? -14.223 -4.113 14.302 1.00 95.31 333 ILE A C 1
ATOM 2624 O O . ILE A 1 333 ? -15.386 -4.518 14.300 1.00 95.31 333 ILE A O 1
ATOM 2628 N N . ARG A 1 334 ? -13.916 -2.817 14.160 1.00 92.88 334 ARG A N 1
ATOM 2629 C CA . ARG A 1 334 ? -14.918 -1.755 14.001 1.00 92.88 334 ARG A CA 1
ATOM 2630 C C . ARG A 1 334 ? -15.826 -2.003 12.793 1.00 92.88 334 ARG A C 1
ATOM 2632 O O . ARG A 1 334 ? -17.045 -2.006 12.951 1.00 92.88 334 ARG A O 1
ATOM 2639 N N . HIS A 1 335 ? -15.259 -2.264 11.617 1.00 95.62 335 HIS A N 1
ATOM 2640 C CA . HIS A 1 335 ? -16.060 -2.562 10.424 1.00 95.62 335 HIS A CA 1
ATOM 2641 C C . HIS A 1 335 ? -16.843 -3.874 10.562 1.00 95.62 335 HIS A C 1
ATOM 2643 O O . HIS A 1 335 ? -17.984 -3.964 10.113 1.00 95.62 335 HIS A O 1
ATOM 2649 N N . GLY A 1 336 ? -16.306 -4.868 11.274 1.00 96.44 336 GLY A N 1
ATOM 2650 C CA . GLY A 1 336 ? -17.065 -6.056 11.665 1.00 96.44 336 GLY A CA 1
ATOM 2651 C C . GLY A 1 336 ? -18.303 -5.729 12.507 1.00 96.44 336 GLY A C 1
ATOM 2652 O O . GLY A 1 336 ? -19.377 -6.276 12.251 1.00 96.44 336 GLY A O 1
ATOM 2653 N N . ARG A 1 337 ? -18.197 -4.789 13.460 1.00 92.56 337 ARG A N 1
ATOM 2654 C CA . ARG A 1 337 ? -19.355 -4.294 14.231 1.00 92.56 337 ARG A CA 1
ATOM 2655 C C . ARG A 1 337 ? -20.372 -3.580 13.345 1.00 92.56 337 ARG A C 1
ATOM 2657 O O . ARG A 1 337 ? -21.561 -3.851 13.478 1.00 92.56 337 ARG A O 1
ATOM 2664 N N . GLN A 1 338 ? -19.929 -2.752 12.397 1.00 92.19 338 GLN A N 1
ATOM 2665 C CA . GLN A 1 338 ? -20.823 -2.104 11.421 1.00 92.19 338 GLN A CA 1
ATOM 2666 C C . GLN A 1 338 ? -21.560 -3.120 10.531 1.00 92.19 338 GLN A C 1
ATOM 2668 O O . GLN A 1 338 ? -22.704 -2.899 10.135 1.00 92.19 338 GLN A O 1
ATOM 2673 N N . LEU A 1 339 ? -20.945 -4.274 10.261 1.00 96.06 339 LEU A N 1
ATOM 2674 C CA . LEU A 1 339 ? -21.583 -5.386 9.554 1.00 96.06 339 LEU A CA 1
ATOM 2675 C C . LEU A 1 339 ? -22.569 -6.188 10.424 1.00 96.06 339 LEU A C 1
ATOM 2677 O O . LEU A 1 339 ? -23.263 -7.057 9.891 1.00 96.06 339 LEU A O 1
ATOM 2681 N N . GLY A 1 340 ? -22.668 -5.890 11.721 1.00 94.69 340 GLY A N 1
ATOM 2682 C CA . GLY A 1 340 ? -23.563 -6.552 12.670 1.00 94.69 340 GLY A CA 1
ATOM 2683 C C . GLY A 1 340 ? -22.968 -7.784 13.352 1.00 94.69 340 GLY A C 1
ATOM 2684 O O . GLY A 1 340 ? -23.720 -8.585 13.901 1.00 94.69 340 GLY A O 1
ATOM 2685 N N . LEU A 1 341 ? -21.644 -7.974 13.315 1.00 95.00 341 LEU A N 1
ATOM 2686 C CA . LEU A 1 341 ? -20.997 -9.056 14.059 1.00 95.00 341 LEU A CA 1
ATOM 2687 C C . LEU A 1 341 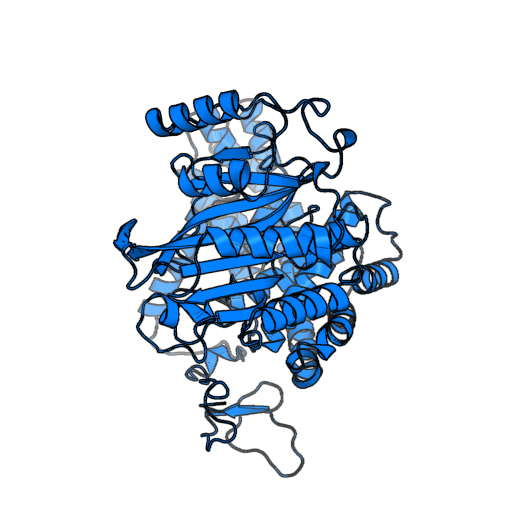? -20.937 -8.709 15.547 1.00 95.00 341 LEU A C 1
ATOM 2689 O O . LEU A 1 341 ? -20.473 -7.632 15.922 1.00 95.00 341 LEU A O 1
ATOM 2693 N N . GLU A 1 342 ? -21.328 -9.649 16.402 1.00 87.75 342 GLU A N 1
ATOM 2694 C CA . GLU A 1 342 ? -21.242 -9.548 17.863 1.00 87.75 342 GLU A CA 1
ATOM 2695 C C . GLU A 1 342 ? -20.187 -10.528 18.401 1.00 87.75 342 GLU A C 1
ATOM 2697 O O . GLU A 1 342 ? -20.035 -11.630 17.882 1.00 87.75 342 GLU A O 1
ATOM 2702 N N . GLY A 1 343 ? -19.449 -10.137 19.446 1.00 87.75 343 GLY A N 1
ATOM 2703 C CA . GLY A 1 343 ? -18.400 -10.977 20.044 1.00 87.75 343 GLY A CA 1
ATOM 2704 C C . GLY A 1 343 ? -17.151 -11.177 19.163 1.00 87.75 343 GLY A C 1
ATOM 2705 O O . GLY A 1 343 ? -16.983 -10.463 18.170 1.00 87.75 343 GLY A O 1
ATOM 2706 N N . PRO A 1 344 ? -16.234 -12.083 19.547 1.00 92.31 344 PRO A N 1
ATOM 2707 C CA . PRO A 1 344 ? -15.017 -12.355 18.782 1.00 92.31 344 PRO A CA 1
ATOM 2708 C C . PRO A 1 344 ? -15.316 -12.992 17.420 1.00 92.31 344 PRO A C 1
ATOM 2710 O O . PRO A 1 344 ? -16.037 -13.986 17.356 1.00 92.31 344 PRO A O 1
ATOM 2713 N N . PHE A 1 345 ? -14.748 -12.452 16.341 1.00 97.31 345 PHE A N 1
ATOM 2714 C CA . PHE A 1 345 ? -14.930 -12.978 14.980 1.00 97.31 345 PHE A CA 1
ATOM 2715 C C . PHE A 1 345 ? -13.653 -12.940 14.134 1.00 97.31 345 PHE A C 1
ATOM 2717 O O . PHE A 1 345 ? -13.518 -13.726 13.192 1.00 97.31 345 PHE A O 1
ATOM 2724 N N . LEU A 1 346 ? -12.709 -12.038 14.433 1.00 97.94 346 LEU A N 1
ATOM 2725 C CA . LEU A 1 346 ? -11.570 -11.773 13.551 1.00 97.94 346 LEU A CA 1
ATOM 2726 C C . LEU A 1 346 ? -10.663 -13.002 13.420 1.00 97.94 346 LEU A C 1
ATOM 2728 O O . LEU A 1 346 ? -10.116 -13.263 12.350 1.00 97.94 346 LEU A O 1
ATOM 2732 N N . THR A 1 347 ? -10.586 -13.808 14.478 1.00 97.12 347 THR A N 1
ATOM 2733 C CA . THR A 1 347 ? -9.862 -15.088 14.496 1.00 97.12 347 THR A CA 1
ATOM 2734 C C . THR A 1 347 ? -10.344 -16.041 13.394 1.00 97.12 347 THR A C 1
ATOM 2736 O O . THR A 1 347 ? -9.520 -16.660 12.726 1.00 97.12 347 THR A O 1
ATOM 2739 N N . GLU A 1 348 ? -11.655 -16.120 13.133 1.00 97.81 348 GLU A N 1
ATOM 2740 C CA . GLU A 1 348 ? -12.203 -16.974 12.066 1.00 97.81 348 GLU A CA 1
ATOM 2741 C C . GLU A 1 348 ? -11.867 -16.457 10.663 1.00 97.81 348 GLU A C 1
ATOM 2743 O O . GLU A 1 348 ? -11.701 -17.244 9.726 1.00 97.81 348 GLU A O 1
ATOM 2748 N N . VAL A 1 349 ? -11.782 -15.133 10.506 1.00 98.56 349 VAL A N 1
ATOM 2749 C CA . VAL A 1 349 ? -11.394 -14.498 9.240 1.00 98.56 349 VAL A CA 1
ATOM 2750 C C . VAL A 1 349 ? -9.908 -14.734 8.978 1.00 98.56 349 VAL A C 1
ATOM 2752 O O . VAL A 1 349 ? -9.545 -15.188 7.895 1.00 98.56 349 VAL A O 1
ATOM 2755 N N . VAL A 1 350 ? -9.055 -14.519 9.983 1.00 98.50 350 VAL A N 1
ATOM 2756 C CA . VAL A 1 350 ? -7.607 -14.784 9.919 1.00 98.50 350 VAL A CA 1
ATOM 2757 C C . VAL A 1 350 ? -7.321 -16.261 9.646 1.00 98.50 350 VAL A C 1
ATOM 2759 O O . VAL A 1 350 ? -6.457 -16.589 8.834 1.00 98.50 350 VAL A O 1
ATOM 2762 N N . GLU A 1 351 ? -8.083 -17.175 10.242 1.00 97.38 351 GLU A N 1
ATOM 2763 C CA . GLU A 1 351 ? -7.949 -18.606 9.970 1.00 97.38 351 GLU A CA 1
ATOM 2764 C C . GLU A 1 351 ? -8.246 -18.965 8.501 1.00 97.38 351 GLU A C 1
ATOM 2766 O O . GLU A 1 351 ? -7.651 -19.905 7.973 1.00 97.38 351 GLU A O 1
ATOM 2771 N N . ALA A 1 352 ? -9.105 -18.203 7.812 1.00 98.00 352 ALA A N 1
ATOM 2772 C CA . ALA A 1 352 ? -9.336 -18.366 6.376 1.00 98.00 352 ALA A CA 1
ATOM 2773 C C . ALA A 1 352 ? -8.171 -17.845 5.512 1.00 98.00 352 ALA A C 1
ATOM 2775 O O . ALA A 1 352 ? -7.993 -18.336 4.399 1.00 98.00 352 ALA A O 1
ATOM 2776 N N . VAL A 1 353 ? -7.363 -16.903 6.017 1.00 98.25 353 VAL A N 1
ATOM 2777 C CA . VAL A 1 353 ? -6.180 -16.363 5.321 1.00 98.25 353 VAL A CA 1
ATOM 2778 C C . VAL A 1 353 ? -5.049 -17.389 5.282 1.00 98.25 353 VAL A C 1
ATOM 2780 O O . VAL A 1 353 ? -4.490 -17.656 4.222 1.00 98.25 353 VAL A O 1
ATOM 2783 N N . ILE A 1 354 ? -4.711 -17.974 6.434 1.00 97.56 354 ILE A N 1
ATOM 2784 C CA . ILE A 1 354 ? -3.512 -18.810 6.621 1.00 97.56 354 ILE A CA 1
ATOM 2785 C C . ILE A 1 354 ? -3.328 -19.872 5.519 1.00 97.56 354 ILE A C 1
ATOM 2787 O O . ILE A 1 354 ? -2.270 -19.876 4.881 1.00 97.56 354 ILE A O 1
ATOM 2791 N N . PRO A 1 355 ? -4.304 -20.757 5.227 1.00 96.38 355 PRO A N 1
ATOM 2792 C CA . PRO A 1 355 ? -4.103 -21.818 4.243 1.00 96.38 355 PRO A CA 1
ATOM 2793 C C . PRO A 1 355 ? -3.951 -21.310 2.804 1.00 96.38 355 PRO A C 1
ATOM 2795 O O . PRO A 1 355 ? -3.339 -22.014 2.005 1.00 96.38 355 PRO A O 1
ATOM 2798 N N . LEU A 1 356 ? -4.464 -20.118 2.468 1.00 96.25 356 LEU A N 1
ATOM 2799 C CA . LEU A 1 356 ? -4.349 -19.552 1.115 1.00 96.25 356 LEU A CA 1
ATOM 2800 C C . LEU A 1 356 ? -2.903 -19.202 0.761 1.00 96.25 356 LEU A C 1
ATOM 2802 O O . LEU A 1 356 ? -2.506 -19.320 -0.390 1.00 96.25 356 LEU A O 1
ATOM 2806 N N . PHE A 1 357 ? -2.115 -18.806 1.759 1.00 96.44 357 PHE A N 1
ATOM 2807 C CA . PHE A 1 357 ? -0.766 -18.279 1.558 1.00 96.44 357 PHE A CA 1
ATOM 2808 C C . PHE A 1 357 ? 0.341 -19.208 2.083 1.00 96.44 357 PHE A C 1
ATOM 2810 O O . PHE A 1 357 ? 1.504 -19.047 1.714 1.00 96.44 357 PHE A O 1
ATOM 2817 N N . SER A 1 358 ? -0.001 -20.226 2.883 1.00 95.69 358 SER A N 1
ATOM 2818 C CA . SER A 1 358 ? 0.969 -21.134 3.528 1.00 95.69 358 SER A CA 1
ATOM 2819 C C . SER A 1 358 ? 1.822 -21.964 2.561 1.00 95.69 358 SER A C 1
ATOM 2821 O O . SER A 1 358 ? 2.864 -22.483 2.955 1.00 95.69 358 SER A O 1
ATOM 2823 N N . ALA A 1 359 ? 1.403 -22.116 1.299 1.00 92.56 359 ALA A N 1
ATOM 2824 C CA . ALA A 1 359 ? 2.204 -22.810 0.289 1.00 92.56 359 ALA A CA 1
ATOM 2825 C C . ALA A 1 359 ? 3.502 -22.053 -0.049 1.00 92.56 359 ALA A C 1
ATOM 2827 O O . ALA A 1 359 ? 4.519 -22.680 -0.347 1.00 92.56 359 ALA A O 1
ATOM 2828 N N . VAL A 1 360 ? 3.458 -20.719 0.020 1.00 93.62 360 VAL A N 1
ATOM 2829 C CA . VAL A 1 360 ? 4.588 -19.822 -0.264 1.00 93.62 360 VAL A CA 1
ATOM 2830 C C . VAL A 1 360 ? 5.212 -19.310 1.035 1.00 93.62 360 VAL A C 1
ATOM 2832 O O . VAL A 1 360 ? 6.434 -19.290 1.160 1.00 93.62 360 VAL A O 1
ATOM 2835 N N . TYR A 1 361 ? 4.377 -18.958 2.013 1.00 96.38 361 TYR A N 1
ATOM 2836 C CA . TYR A 1 361 ? 4.762 -18.327 3.275 1.00 96.38 361 TYR A CA 1
ATOM 2837 C C . TYR A 1 361 ? 4.520 -19.282 4.444 1.00 96.38 361 TYR A C 1
ATOM 2839 O O . TYR A 1 361 ? 3.475 -19.254 5.102 1.00 96.38 361 TYR A O 1
ATOM 2847 N N . LYS A 1 362 ? 5.480 -20.184 4.666 1.00 94.25 362 LYS A N 1
ATOM 2848 C CA . LYS A 1 362 ? 5.379 -21.264 5.661 1.00 94.25 362 LYS A CA 1
ATOM 2849 C C . LYS A 1 362 ? 5.212 -20.743 7.081 1.00 94.25 362 LYS A C 1
ATOM 2851 O O . LYS A 1 362 ? 4.495 -21.371 7.861 1.00 94.25 362 LYS A O 1
ATOM 2856 N N . GLU A 1 363 ? 5.784 -19.580 7.372 1.00 91.00 363 GLU A N 1
ATOM 2857 C CA . GLU A 1 363 ? 5.695 -18.883 8.649 1.00 91.00 363 GLU A CA 1
ATOM 2858 C C . GLU A 1 363 ? 4.244 -18.672 9.104 1.00 91.00 363 GLU A C 1
ATOM 2860 O O . GLU A 1 363 ? 3.968 -18.740 10.296 1.00 91.00 363 GLU A O 1
ATOM 2865 N N . LEU A 1 364 ? 3.277 -18.525 8.187 1.00 97.00 364 LEU A N 1
ATOM 2866 C CA . LEU A 1 364 ? 1.859 -18.432 8.554 1.00 97.00 364 LEU A CA 1
ATOM 2867 C C . LEU A 1 364 ? 1.326 -19.732 9.163 1.00 97.00 364 LEU A C 1
ATOM 2869 O O . LEU A 1 364 ? 0.536 -19.706 10.107 1.00 97.00 364 LEU A O 1
ATOM 2873 N N . SER A 1 365 ? 1.734 -20.876 8.610 1.00 96.31 365 SER A N 1
ATOM 2874 C CA . SER A 1 365 ? 1.339 -22.190 9.123 1.00 96.31 365 SER A CA 1
ATOM 2875 C C . SER A 1 365 ? 2.119 -22.575 10.377 1.00 96.31 365 SER A C 1
ATOM 2877 O O . SER A 1 365 ? 1.533 -23.116 11.314 1.00 96.31 365 SER A O 1
ATOM 2879 N N . GLU A 1 366 ? 3.413 -22.251 10.419 1.00 93.75 366 GLU A N 1
ATOM 2880 C CA . GLU A 1 366 ? 4.310 -22.528 11.544 1.00 93.75 366 GLU A CA 1
ATOM 2881 C C . GLU A 1 366 ? 3.932 -21.685 12.771 1.00 93.75 366 GLU A C 1
ATOM 2883 O O . GLU A 1 366 ? 3.843 -22.217 13.877 1.00 93.75 366 GLU A O 1
ATOM 2888 N N . ASN A 1 367 ? 3.584 -20.410 12.567 1.00 93.50 367 ASN A N 1
ATOM 2889 C CA . ASN A 1 367 ? 3.178 -19.483 13.626 1.00 93.50 367 ASN A CA 1
ATOM 2890 C C . ASN A 1 367 ? 1.654 -19.396 13.803 1.00 93.50 367 ASN A C 1
ATOM 2892 O O . ASN A 1 367 ? 1.175 -18.516 14.519 1.00 93.50 367 ASN A O 1
ATOM 2896 N N . ARG A 1 368 ? 0.867 -20.306 13.207 1.00 96.88 368 ARG A N 1
ATOM 2897 C CA . ARG A 1 368 ? -0.609 -20.260 13.231 1.00 96.88 368 ARG A CA 1
ATOM 2898 C C . ARG A 1 368 ? -1.173 -20.064 14.638 1.00 96.88 368 ARG A C 1
ATOM 2900 O O . ARG A 1 368 ? -2.046 -19.227 14.835 1.00 96.88 368 ARG A O 1
ATOM 2907 N N . GLU A 1 369 ? -0.711 -20.839 15.617 1.00 93.06 369 GLU A N 1
ATOM 2908 C CA . GLU A 1 369 ? -1.227 -20.727 16.987 1.00 93.06 369 GLU A CA 1
ATOM 2909 C C . GLU A 1 369 ? -0.904 -19.370 17.618 1.00 93.06 369 GLU A C 1
ATOM 2911 O O . GLU A 1 369 ? -1.759 -18.794 18.286 1.00 93.06 369 GLU A O 1
ATOM 2916 N N . PHE A 1 370 ? 0.301 -18.848 17.384 1.00 93.00 370 PHE A N 1
ATOM 2917 C CA . PHE A 1 370 ? 0.705 -17.529 17.863 1.00 93.00 370 PHE A CA 1
ATOM 2918 C C . PHE A 1 370 ? -0.141 -16.422 17.221 1.00 93.00 370 PHE A C 1
ATOM 2920 O O . PHE A 1 370 ? -0.696 -15.593 17.941 1.00 93.00 370 PHE A O 1
ATOM 2927 N N . ILE A 1 371 ? -0.337 -16.478 15.898 1.00 96.31 371 ILE A N 1
ATOM 2928 C CA . ILE A 1 371 ? -1.186 -15.542 15.148 1.00 96.31 371 ILE A CA 1
ATOM 2929 C C . ILE A 1 371 ? -2.593 -15.486 15.749 1.00 96.31 371 ILE A C 1
ATOM 2931 O O . ILE A 1 371 ? -3.070 -14.412 16.111 1.00 96.31 371 ILE A O 1
ATOM 2935 N N . LEU A 1 372 ? -3.246 -16.641 15.909 1.00 96.62 372 LEU A N 1
ATOM 2936 C CA . LEU A 1 372 ? -4.614 -16.688 16.429 1.00 96.62 372 LEU A CA 1
ATOM 2937 C C . LEU A 1 372 ? -4.693 -16.204 17.885 1.00 96.62 372 LEU A C 1
ATOM 2939 O O . LEU A 1 372 ? -5.623 -15.476 18.224 1.00 96.62 372 LEU A O 1
ATOM 2943 N N . ARG A 1 373 ? -3.712 -16.537 18.739 1.00 92.69 373 ARG A N 1
ATOM 2944 C CA . ARG A 1 373 ? -3.671 -16.046 20.130 1.00 92.69 373 ARG A CA 1
ATOM 2945 C C . ARG A 1 373 ? -3.584 -14.523 20.203 1.00 92.69 373 ARG A C 1
ATOM 2947 O O . ARG A 1 373 ? -4.313 -13.917 20.982 1.00 92.69 373 ARG A O 1
ATOM 2954 N N . VAL A 1 374 ? -2.716 -13.907 19.401 1.00 92.62 374 VAL A N 1
ATOM 2955 C CA . VAL A 1 374 ? -2.548 -12.445 19.381 1.00 92.62 374 VAL A CA 1
ATOM 2956 C C . VAL A 1 374 ? -3.836 -11.745 18.941 1.00 92.62 374 VAL A C 1
ATOM 2958 O O . VAL A 1 374 ? -4.227 -10.754 19.556 1.00 92.62 374 VAL A O 1
ATOM 2961 N N . ILE A 1 375 ? -4.520 -12.277 17.921 1.00 96.62 375 ILE A N 1
ATOM 2962 C CA . ILE A 1 375 ? -5.798 -11.731 17.443 1.00 96.62 375 ILE A CA 1
ATOM 2963 C C . ILE A 1 375 ? -6.871 -11.796 18.532 1.00 96.62 375 ILE A C 1
ATOM 2965 O O . ILE A 1 375 ? -7.527 -10.787 18.780 1.00 96.62 375 ILE A O 1
ATOM 2969 N N . VAL A 1 376 ? -7.013 -12.940 19.212 1.00 92.12 376 VAL A N 1
ATOM 2970 C CA . VAL A 1 376 ? -7.974 -13.101 20.317 1.00 92.12 376 VAL A CA 1
ATOM 2971 C C . VAL A 1 376 ? -7.729 -12.062 21.412 1.00 92.12 376 VAL A C 1
ATOM 2973 O O . VAL A 1 376 ? -8.655 -11.349 21.790 1.00 92.12 376 VAL A O 1
ATOM 2976 N N . LEU A 1 377 ? -6.484 -11.933 21.880 1.00 87.88 377 LEU A N 1
ATOM 2977 C CA . LEU A 1 377 ? -6.149 -11.027 22.982 1.00 87.88 377 LEU A CA 1
ATOM 2978 C C . LEU A 1 377 ? -6.417 -9.556 22.634 1.00 87.88 377 LEU A C 1
ATOM 2980 O O . LEU A 1 377 ? -6.919 -8.804 23.470 1.00 87.88 377 LEU A O 1
ATOM 2984 N N . GLU A 1 378 ? -6.098 -9.126 21.410 1.00 90.69 378 GLU A N 1
ATOM 2985 C CA . GLU A 1 378 ? -6.368 -7.744 20.998 1.00 90.69 378 GLU A CA 1
ATOM 2986 C C . GLU A 1 378 ? -7.866 -7.495 20.767 1.00 90.69 378 GLU A C 1
ATOM 2988 O O . GLU A 1 378 ? -8.355 -6.415 21.098 1.00 90.69 378 GLU A O 1
ATOM 2993 N N . GLU A 1 379 ? -8.613 -8.476 20.251 1.00 91.44 379 GLU A N 1
ATOM 2994 C CA . GLU A 1 379 ? -10.059 -8.351 20.049 1.00 91.44 379 GLU A CA 1
ATOM 2995 C C . GLU A 1 379 ? -10.823 -8.260 21.378 1.00 91.44 379 GLU A C 1
ATOM 2997 O O . GLU A 1 379 ? -11.696 -7.401 21.521 1.00 91.44 379 GLU A O 1
ATOM 3002 N N . GLU A 1 380 ? -10.450 -9.070 22.373 1.00 87.38 380 GLU A N 1
ATOM 3003 C CA . GLU A 1 380 ? -10.990 -8.993 23.737 1.00 87.38 380 GLU A CA 1
ATOM 3004 C C . GLU A 1 380 ? -10.692 -7.633 24.378 1.00 87.38 380 GLU A C 1
ATOM 3006 O O . GLU A 1 380 ? -11.603 -6.955 24.857 1.00 87.38 380 GLU A O 1
ATOM 3011 N N . ARG A 1 381 ? -9.433 -7.183 24.307 1.00 84.81 381 ARG A N 1
ATOM 3012 C CA . ARG A 1 381 ? -9.017 -5.885 24.851 1.00 84.81 381 ARG A CA 1
ATOM 3013 C C . ARG A 1 381 ? -9.750 -4.721 24.189 1.00 84.81 381 ARG A C 1
ATOM 3015 O O . ARG A 1 381 ? -10.124 -3.756 24.856 1.00 84.81 381 ARG A O 1
ATOM 3022 N N . PHE A 1 382 ? -9.923 -4.765 22.871 1.00 88.44 382 PHE A N 1
ATOM 3023 C CA . PHE A 1 382 ? -10.571 -3.672 22.158 1.00 88.44 382 PHE A CA 1
ATOM 3024 C C . PHE A 1 382 ? -12.093 -3.667 22.338 1.00 88.44 382 PHE A C 1
ATOM 3026 O O . PHE A 1 382 ? -12.696 -2.595 22.303 1.00 88.44 382 PHE A O 1
ATOM 3033 N N . ALA A 1 383 ? -12.723 -4.816 22.595 1.00 86.12 383 ALA A N 1
ATOM 3034 C CA . ALA A 1 383 ? -14.152 -4.874 22.895 1.00 86.12 383 ALA A CA 1
ATOM 3035 C C . ALA A 1 383 ? -14.529 -4.002 24.109 1.00 86.12 383 ALA A C 1
ATOM 3037 O O . ALA A 1 383 ? -15.538 -3.298 24.057 1.00 86.12 383 ALA A O 1
ATOM 3038 N N . GLU A 1 384 ? -13.699 -3.980 25.157 1.00 81.94 384 GLU A N 1
ATOM 3039 C CA . GLU A 1 384 ? -13.893 -3.113 26.332 1.00 81.94 384 GLU A CA 1
ATOM 3040 C C . GLU A 1 384 ? -13.796 -1.619 25.975 1.00 81.94 384 GLU A C 1
ATOM 3042 O O . GLU A 1 384 ? -14.619 -0.803 26.405 1.00 81.94 384 GLU A O 1
ATOM 3047 N N . ALA A 1 385 ? -12.826 -1.260 25.129 1.00 84.31 385 ALA A N 1
ATOM 3048 C CA . ALA A 1 385 ? -12.643 0.110 24.657 1.00 84.31 385 ALA A CA 1
ATOM 3049 C C . ALA A 1 385 ? -13.801 0.573 23.756 1.00 84.31 385 ALA A C 1
ATOM 3051 O O . ALA A 1 385 ? -14.258 1.706 23.879 1.00 84.31 385 ALA A O 1
ATOM 3052 N N . ILE A 1 386 ? -14.333 -0.297 22.886 1.00 86.44 386 ILE A N 1
ATOM 3053 C CA . ILE A 1 386 ? -15.529 0.013 22.085 1.00 86.44 386 ILE A CA 1
ATOM 3054 C C . ILE A 1 386 ? -16.728 0.276 22.998 1.00 86.44 386 ILE A C 1
ATOM 3056 O O . ILE A 1 386 ? -17.419 1.271 22.810 1.00 86.44 386 ILE A O 1
ATOM 3060 N N . GLN A 1 387 ? -16.980 -0.587 23.988 1.00 84.75 387 GLN A N 1
ATOM 3061 C CA . GLN A 1 387 ? -18.156 -0.467 24.859 1.00 84.75 387 GLN A CA 1
ATOM 3062 C C . GLN A 1 387 ? -18.203 0.851 25.638 1.00 84.75 387 GLN A C 1
ATOM 3064 O O . GLN A 1 387 ? -19.288 1.320 25.976 1.00 84.75 387 GLN A O 1
ATOM 3069 N N . THR A 1 388 ? -17.043 1.430 25.941 1.00 84.69 388 THR A N 1
ATOM 3070 C CA . THR A 1 388 ? -16.940 2.614 26.799 1.00 84.69 388 THR A CA 1
ATOM 3071 C C . THR A 1 388 ? -16.609 3.892 26.025 1.00 84.69 388 THR A C 1
ATOM 3073 O O . THR A 1 388 ? -17.168 4.941 26.335 1.00 84.69 388 THR A O 1
ATOM 3076 N N . GLY A 1 389 ? -15.750 3.817 25.006 1.00 90.00 389 GLY A N 1
ATOM 3077 C CA . GLY A 1 389 ? -15.309 4.965 24.212 1.00 90.00 389 GLY A CA 1
ATOM 3078 C C . GLY A 1 389 ? -16.221 5.311 23.036 1.00 90.00 389 GLY A C 1
ATOM 3079 O O . GLY A 1 389 ? -16.445 6.491 22.777 1.00 90.00 389 GLY A O 1
ATOM 3080 N N . LEU A 1 390 ? -16.794 4.316 22.346 1.00 89.56 390 LEU A N 1
ATOM 3081 C CA . LEU A 1 390 ? -17.622 4.578 21.162 1.00 89.56 390 LEU A CA 1
ATOM 3082 C C . LEU A 1 390 ? -18.889 5.392 21.489 1.00 89.56 390 LEU A C 1
ATOM 3084 O O . LEU A 1 390 ? -19.116 6.382 20.797 1.00 89.56 390 LEU A O 1
ATOM 3088 N N . PRO A 1 391 ? -19.661 5.088 22.557 1.00 91.25 391 PRO A N 1
ATOM 3089 C CA . PRO A 1 391 ? -20.813 5.913 22.927 1.00 91.25 391 PRO A CA 1
ATOM 3090 C C . PRO A 1 391 ? -20.420 7.350 23.289 1.00 91.25 391 PRO A C 1
ATOM 3092 O O . PRO A 1 391 ? -21.123 8.294 22.945 1.00 91.25 391 PRO A O 1
ATOM 3095 N N . LEU A 1 392 ? -19.268 7.550 23.942 1.00 93.31 392 LEU A N 1
ATOM 3096 C CA . LEU A 1 392 ? -18.790 8.897 24.264 1.00 93.31 392 LEU A CA 1
ATOM 3097 C C . LEU A 1 392 ? -18.511 9.718 22.994 1.00 93.31 392 LEU A C 1
ATOM 3099 O O . LEU A 1 392 ? -18.770 10.921 22.965 1.00 93.31 392 LEU A O 1
ATOM 3103 N N . LEU A 1 393 ? -18.018 9.073 21.938 1.00 94.19 393 LEU A N 1
ATOM 3104 C CA . LEU A 1 393 ? -17.785 9.715 20.651 1.00 94.19 393 LEU A CA 1
ATOM 3105 C C . LEU A 1 393 ? -19.090 9.942 19.868 1.00 94.19 393 LEU A C 1
ATOM 3107 O O . LEU A 1 393 ? -19.385 11.084 19.512 1.00 94.19 393 LEU A O 1
ATOM 3111 N N . GLU A 1 394 ? -19.868 8.884 19.617 1.00 92.69 394 GLU A N 1
ATOM 3112 C CA . GLU A 1 394 ? -21.063 8.914 18.755 1.00 92.69 394 GLU A CA 1
ATOM 3113 C C . GLU A 1 394 ? -22.271 9.596 19.405 1.00 92.69 394 GLU A C 1
ATOM 3115 O O . GLU A 1 394 ? -22.969 10.356 18.736 1.00 92.69 394 GLU A O 1
ATOM 3120 N N . ASP A 1 395 ? -22.492 9.401 20.707 1.00 92.50 395 ASP A N 1
ATOM 3121 C CA . ASP A 1 395 ? -23.628 9.989 21.432 1.00 92.50 395 ASP A CA 1
ATOM 3122 C C . ASP A 1 395 ? -23.235 11.259 22.214 1.00 92.50 395 ASP A C 1
ATOM 3124 O O . ASP A 1 395 ? -24.090 12.058 22.619 1.00 92.50 395 ASP A O 1
ATOM 3128 N N . GLY A 1 396 ? -21.934 11.471 22.436 1.00 93.88 396 GLY A N 1
ATOM 3129 C CA . GLY A 1 396 ? -21.385 12.615 23.163 1.00 93.88 396 GLY A CA 1
ATOM 3130 C C . GLY A 1 396 ? -20.808 13.695 22.248 1.00 93.88 396 GLY A C 1
ATOM 3131 O O . GLY A 1 396 ? -21.470 14.703 21.969 1.00 93.88 396 GLY A O 1
ATOM 3132 N N . PHE A 1 397 ? -19.557 13.514 21.819 1.00 94.75 397 PHE A N 1
ATOM 3133 C CA . PHE A 1 397 ? -18.778 14.545 21.119 1.00 94.75 397 PHE A CA 1
ATOM 3134 C C . PHE A 1 397 ? -19.346 14.900 19.743 1.00 94.75 397 PHE A C 1
ATOM 3136 O O . PHE A 1 397 ? -19.516 16.081 19.440 1.00 94.75 397 PHE A O 1
ATOM 3143 N N . ILE A 1 398 ? -19.732 13.922 18.924 1.00 95.12 398 ILE A N 1
ATOM 3144 C CA . ILE A 1 398 ? -20.275 14.196 17.586 1.00 95.12 398 ILE A CA 1
ATOM 3145 C C . ILE A 1 398 ? -21.549 15.065 17.658 1.00 95.12 398 ILE A C 1
ATOM 3147 O O . ILE A 1 398 ? -21.586 16.125 17.019 1.00 95.12 398 ILE A O 1
ATOM 3151 N N . PRO A 1 399 ? -22.569 14.732 18.475 1.00 94.50 399 PRO A N 1
ATOM 3152 C CA . PRO A 1 399 ? -23.743 15.582 18.649 1.00 94.50 399 PRO A CA 1
ATOM 3153 C C . PRO A 1 399 ? -23.422 16.956 19.243 1.00 94.50 399 PRO A C 1
ATOM 3155 O O . PRO A 1 399 ? -24.086 17.939 18.898 1.00 94.50 399 PRO A O 1
ATOM 3158 N N . LEU A 1 400 ? -22.428 17.054 20.136 1.00 92.75 400 LEU A N 1
ATOM 3159 C CA . LEU A 1 400 ? -21.952 18.338 20.658 1.00 92.75 400 LEU A CA 1
ATOM 3160 C C . LEU A 1 400 ? -21.447 19.229 19.515 1.00 92.75 400 LEU A C 1
ATOM 3162 O O . LEU A 1 400 ? -21.933 20.353 19.367 1.00 92.75 400 LEU A O 1
ATOM 3166 N N . HIS A 1 401 ? -20.558 18.718 18.666 1.00 93.75 401 HIS A N 1
ATOM 3167 C CA . HIS A 1 401 ? -20.013 19.453 17.524 1.00 93.75 401 HIS A CA 1
ATOM 3168 C C . HIS A 1 401 ? -21.079 19.819 16.487 1.00 93.75 401 HIS A C 1
ATOM 3170 O O . HIS A 1 401 ? -21.133 20.960 16.027 1.00 93.75 401 HIS A O 1
ATOM 3176 N N . GLN A 1 402 ? -22.019 18.920 16.191 1.00 93.50 402 GLN A N 1
ATOM 3177 C CA . GLN A 1 402 ? -23.153 19.229 15.312 1.00 93.50 402 GLN A CA 1
ATOM 3178 C C . GLN A 1 402 ? -24.000 20.400 15.840 1.00 93.50 402 GLN A C 1
ATOM 3180 O O . GLN A 1 402 ? -24.408 21.274 15.069 1.00 93.50 402 GLN A O 1
ATOM 3185 N N . ARG A 1 403 ? -24.224 20.478 17.162 1.00 91.69 403 ARG A N 1
ATOM 3186 C CA . ARG A 1 403 ? -24.894 21.635 17.783 1.00 91.69 403 ARG A CA 1
ATOM 3187 C C . ARG A 1 403 ? -24.060 22.911 17.671 1.00 91.69 403 ARG A C 1
ATOM 3189 O O . ARG A 1 403 ? -24.624 23.970 17.395 1.00 91.69 403 ARG A O 1
ATOM 3196 N N . LEU A 1 404 ? -22.741 22.829 17.863 1.00 90.88 404 LEU A N 1
ATOM 3197 C CA . LEU A 1 404 ? -21.839 23.974 17.695 1.00 90.88 404 LEU A CA 1
ATOM 3198 C C . LEU A 1 404 ? -21.893 24.524 16.265 1.00 90.88 404 LEU A C 1
ATOM 3200 O O . LEU A 1 404 ? -22.051 25.733 16.095 1.00 90.88 404 LEU A O 1
ATOM 3204 N N . ILE A 1 405 ? -21.860 23.652 15.251 1.00 91.81 405 ILE A N 1
ATOM 3205 C CA . ILE A 1 405 ? -21.997 24.033 13.837 1.00 91.81 405 ILE A CA 1
ATOM 3206 C C . ILE A 1 405 ? -23.322 24.768 13.603 1.00 91.81 405 ILE A C 1
ATOM 3208 O O . ILE A 1 405 ? -23.328 25.830 12.978 1.00 91.81 405 ILE A O 1
ATOM 3212 N N . GLY A 1 406 ? -24.427 24.259 14.160 1.00 90.31 406 GLY A N 1
ATOM 3213 C CA . GLY A 1 406 ? -25.734 24.919 14.085 1.00 90.31 406 GLY A CA 1
ATOM 3214 C C . GLY A 1 406 ? -25.717 26.347 14.644 1.00 90.31 406 GLY A C 1
ATOM 3215 O O . GLY A 1 406 ? -26.172 27.280 13.981 1.00 90.31 406 GLY A O 1
ATOM 3216 N N . TYR A 1 407 ? -25.120 26.555 15.823 1.00 88.88 407 TYR A N 1
ATOM 3217 C CA . TYR A 1 407 ? -25.000 27.894 16.414 1.00 88.88 407 TYR A CA 1
ATOM 3218 C C . TYR A 1 407 ? -24.129 28.840 15.586 1.00 88.88 407 TYR A C 1
ATOM 3220 O O . TYR A 1 407 ? -24.481 30.017 15.425 1.00 88.88 407 TYR A O 1
ATOM 3228 N N . VAL A 1 408 ? -23.005 28.340 15.060 1.00 89.31 408 VAL A N 1
ATOM 3229 C CA . VAL A 1 408 ? -22.128 29.115 14.177 1.00 89.31 408 VAL A CA 1
ATOM 3230 C C . VAL A 1 408 ? -22.908 29.571 12.952 1.00 89.31 408 VAL A C 1
ATOM 3232 O O . VAL A 1 408 ? -22.937 30.770 12.670 1.00 89.31 408 VAL A O 1
ATOM 3235 N N . ASP A 1 409 ? -23.586 28.654 12.262 1.00 87.94 409 ASP A N 1
ATOM 3236 C CA . ASP A 1 409 ? -24.299 28.952 11.022 1.00 87.94 409 ASP A CA 1
ATOM 3237 C C . ASP A 1 409 ? -25.416 29.993 11.255 1.00 87.94 409 ASP A C 1
ATOM 3239 O O . ASP A 1 409 ? -25.489 30.981 10.511 1.00 87.94 409 ASP A O 1
ATOM 3243 N N . GLU A 1 410 ? -26.189 29.871 12.341 1.00 87.38 410 GLU A N 1
ATOM 3244 C CA . GLU A 1 410 ? -27.281 30.794 12.682 1.00 87.38 410 GLU A CA 1
ATOM 3245 C C . GLU A 1 410 ? -26.812 32.200 13.072 1.00 87.38 410 GLU A C 1
ATOM 3247 O O . GLU A 1 410 ? -27.340 33.199 12.579 1.00 87.38 410 GLU A O 1
ATOM 3252 N N . SER A 1 411 ? -25.879 32.314 14.021 1.00 81.81 411 SER A N 1
ATOM 3253 C CA . SER A 1 411 ? -25.581 33.615 14.642 1.00 81.81 411 SER A CA 1
ATOM 3254 C C . SER A 1 411 ? -24.192 33.738 15.278 1.00 81.81 411 SER A C 1
ATOM 3256 O O . SER A 1 411 ? -23.949 34.698 16.008 1.00 81.81 411 SER A O 1
ATOM 3258 N N . GLY A 1 412 ? -23.275 32.817 14.973 1.00 83.81 412 GLY A N 1
ATOM 3259 C CA . GLY A 1 412 ? -21.918 32.799 15.525 1.00 83.81 412 GLY A CA 1
ATOM 3260 C C . GLY A 1 412 ? -21.838 32.178 16.923 1.00 83.81 412 GLY A C 1
ATOM 3261 O O . GLY A 1 412 ? -22.837 32.035 17.637 1.00 83.81 412 GLY A O 1
ATOM 3262 N N . LEU A 1 413 ? -20.626 31.803 17.321 1.00 85.50 413 LEU A N 1
ATOM 3263 C CA . LEU A 1 413 ? -20.348 31.152 18.597 1.00 85.50 413 LEU A CA 1
ATOM 3264 C C . LEU A 1 413 ? -19.793 32.174 19.605 1.00 85.50 413 LEU A C 1
ATOM 3266 O O . LEU A 1 413 ? -18.888 32.943 19.293 1.00 85.50 413 LEU A O 1
ATOM 3270 N N . SER A 1 414 ? -20.364 32.208 20.812 1.00 86.12 414 SER A N 1
ATOM 3271 C CA . SER A 1 414 ? -19.894 33.027 21.941 1.00 86.12 414 SER A CA 1
ATOM 3272 C C . SER A 1 414 ? -19.607 32.138 23.150 1.00 86.12 414 SER A C 1
ATOM 3274 O O . SER A 1 414 ? -20.132 31.027 23.229 1.00 86.12 414 SER A O 1
ATOM 3276 N N . ALA A 1 415 ? -18.828 32.633 24.117 1.00 83.25 415 ALA A N 1
ATOM 3277 C CA . ALA A 1 415 ? -18.517 31.888 25.341 1.00 83.25 415 ALA A CA 1
ATOM 3278 C C . ALA A 1 415 ? -19.783 31.451 26.109 1.00 83.25 415 ALA A C 1
ATOM 3280 O O . ALA A 1 415 ? -19.872 30.305 26.542 1.00 83.25 415 ALA A O 1
ATOM 3281 N N . ASP A 1 416 ? -20.798 32.319 26.203 1.00 83.19 416 ASP A N 1
ATOM 3282 C CA . ASP A 1 416 ? -22.071 31.986 26.859 1.00 83.19 416 ASP A CA 1
ATOM 3283 C C . ASP A 1 416 ? -22.823 30.868 26.123 1.00 83.19 416 ASP A C 1
ATOM 3285 O O . ASP A 1 416 ? -23.375 29.961 26.741 1.00 83.19 416 ASP A O 1
ATOM 3289 N N . ARG A 1 417 ? -22.833 30.898 24.784 1.00 83.62 417 ARG A N 1
ATOM 3290 C CA . ARG A 1 417 ? -23.487 29.857 23.974 1.00 83.62 417 ARG A CA 1
ATOM 3291 C C . ARG A 1 417 ? -22.750 28.533 24.049 1.00 83.62 417 ARG A C 1
ATOM 3293 O O . ARG A 1 417 ? -23.395 27.491 24.102 1.00 83.62 417 ARG A O 1
ATOM 3300 N N . LEU A 1 418 ? -21.423 28.584 24.079 1.00 84.81 418 LEU A N 1
ATOM 3301 C CA . LEU A 1 418 ? -20.579 27.418 24.275 1.00 84.81 418 LEU A CA 1
ATOM 3302 C C . LEU A 1 418 ? -20.873 26.759 25.627 1.00 84.81 418 LEU A C 1
ATOM 3304 O O . LEU A 1 418 ? -21.116 25.557 25.674 1.00 84.81 418 LEU A O 1
ATOM 3308 N N . ALA A 1 419 ? -20.961 27.552 26.700 1.00 83.88 419 ALA A N 1
ATOM 3309 C CA . ALA A 1 419 ? -21.333 27.064 28.026 1.00 83.88 419 ALA A CA 1
ATOM 3310 C C . ALA A 1 419 ? -22.720 26.396 28.031 1.00 83.88 419 ALA A C 1
ATOM 3312 O O . ALA A 1 419 ? -22.847 25.270 28.502 1.00 83.88 419 ALA A O 1
ATOM 3313 N N . VAL A 1 420 ? -23.732 27.027 27.422 1.00 84.75 420 VAL A N 1
ATOM 3314 C CA . VAL A 1 420 ? -25.081 26.438 27.290 1.00 84.75 420 VAL A CA 1
ATOM 3315 C C . VAL A 1 420 ? -25.059 25.136 26.479 1.00 84.75 420 VAL A C 1
ATOM 3317 O O . VAL A 1 420 ? -25.805 24.203 26.776 1.00 84.75 420 VAL A O 1
ATOM 3320 N N . CYS A 1 421 ? -24.224 25.056 25.441 1.00 84.69 421 CYS A N 1
ATOM 3321 C CA . CYS A 1 421 ? -24.081 23.851 24.626 1.00 84.69 421 CYS A CA 1
ATOM 3322 C C . CYS A 1 421 ? -23.482 22.689 25.437 1.00 84.69 421 CYS A C 1
ATOM 3324 O O . CYS A 1 421 ? -23.983 21.565 25.372 1.00 84.69 421 CYS A O 1
ATOM 3326 N N . LEU A 1 422 ? -22.456 22.977 26.243 1.00 84.25 422 LEU A N 1
ATOM 3327 C CA . LEU A 1 422 ? -21.801 22.007 27.121 1.00 84.25 422 LEU A CA 1
ATOM 3328 C C . LEU A 1 422 ? -22.736 21.529 28.242 1.00 84.25 422 LEU A C 1
ATOM 3330 O O . LEU A 1 422 ? -22.858 20.327 28.448 1.00 84.25 422 LEU A O 1
ATOM 3334 N N . GLU A 1 423 ? -23.476 22.431 28.897 1.00 82.94 423 GLU A N 1
ATOM 3335 C CA . GLU A 1 423 ? -24.446 22.078 29.953 1.00 82.94 423 GLU A CA 1
ATOM 3336 C C . GLU A 1 423 ? -25.523 21.099 29.460 1.00 82.94 423 GLU A C 1
ATOM 3338 O O . GLU A 1 423 ? -25.917 20.177 30.175 1.00 82.94 423 GLU A O 1
ATOM 3343 N N . ARG A 1 424 ? -25.971 21.254 28.208 1.00 82.12 424 ARG A N 1
ATOM 3344 C CA . ARG A 1 424 ? -26.945 20.353 27.568 1.00 82.12 424 ARG A CA 1
ATOM 3345 C C . ARG A 1 424 ? -26.382 18.982 27.182 1.00 82.12 424 ARG A C 1
ATOM 3347 O O . ARG A 1 424 ? -27.147 18.148 26.715 1.00 82.12 424 ARG A O 1
ATOM 3354 N N . SER A 1 425 ? -25.079 18.762 27.332 1.00 82.75 425 SER A N 1
ATOM 3355 C CA . SER A 1 425 ? -24.400 17.521 26.932 1.00 82.75 425 SER A CA 1
ATOM 3356 C C . SER A 1 425 ? -24.094 16.594 28.118 1.00 82.75 425 SER A C 1
ATOM 3358 O O . SER A 1 425 ? -23.526 15.526 27.931 1.00 82.75 425 SER A O 1
ATOM 3360 N N . THR A 1 426 ? -24.501 16.985 29.329 1.00 75.38 426 THR A N 1
ATOM 3361 C CA . THR A 1 426 ? -24.289 16.266 30.605 1.00 75.38 426 THR A CA 1
ATOM 3362 C C . THR A 1 426 ? -24.973 14.897 30.681 1.00 75.38 426 THR A C 1
ATOM 3364 O O . THR A 1 426 ? -24.582 14.057 31.485 1.00 75.38 426 THR A O 1
ATOM 3367 N N . GLU A 1 427 ? -25.981 14.640 29.840 1.00 76.19 427 GLU A N 1
ATOM 3368 C CA . GLU A 1 427 ? -26.656 13.336 29.779 1.00 76.19 427 GLU A CA 1
ATOM 3369 C C . GLU A 1 427 ? -25.811 12.254 29.083 1.00 76.19 427 GLU A C 1
ATOM 3371 O O . GLU A 1 427 ? -25.993 11.073 29.376 1.00 76.19 427 GLU A O 1
ATOM 3376 N N . THR A 1 428 ? -24.888 12.635 28.190 1.00 80.62 428 THR A N 1
ATOM 3377 C CA . THR A 1 428 ? -24.070 11.691 27.400 1.00 80.62 428 THR A CA 1
ATOM 3378 C C . THR A 1 428 ? -22.568 11.833 27.637 1.00 80.62 428 THR A C 1
ATOM 3380 O O . THR A 1 428 ? -21.837 10.851 27.526 1.00 80.62 428 THR A O 1
ATOM 3383 N N . ILE A 1 429 ? -22.094 13.020 28.025 1.00 89.38 429 ILE A N 1
ATOM 3384 C CA . ILE A 1 429 ? -20.690 13.289 28.349 1.00 89.38 429 ILE A CA 1
ATOM 3385 C C . ILE A 1 429 ? -20.555 13.458 29.870 1.00 89.38 429 ILE A C 1
ATOM 3387 O O . ILE A 1 429 ? -21.235 14.315 30.439 1.00 89.38 429 ILE A O 1
ATOM 3391 N N . PRO A 1 430 ? -19.661 12.712 30.549 1.00 90.62 430 PRO A N 1
ATOM 3392 C CA . PRO A 1 430 ? -19.453 12.869 31.986 1.00 90.62 430 PRO A CA 1
ATOM 3393 C C . PRO A 1 430 ? -19.039 14.296 32.376 1.00 90.62 430 PRO A C 1
ATOM 3395 O O . PRO A 1 430 ? -18.183 14.896 31.724 1.00 90.62 430 PRO A O 1
ATOM 3398 N N . ASP A 1 431 ? -19.556 14.804 33.499 1.00 89.06 431 ASP A N 1
ATOM 3399 C CA . ASP A 1 431 ? -19.311 16.181 33.967 1.00 89.06 431 ASP A CA 1
ATOM 3400 C C . ASP A 1 431 ? -17.822 16.554 34.031 1.00 89.06 431 ASP A C 1
ATOM 3402 O O . ASP A 1 431 ? -17.420 17.649 33.645 1.00 89.06 431 ASP A O 1
ATOM 3406 N N . TRP A 1 432 ? -16.971 15.632 34.486 1.00 90.06 432 TRP A N 1
ATOM 3407 C CA . TRP A 1 432 ? -15.532 15.879 34.586 1.00 90.06 432 TRP A CA 1
ATOM 3408 C C . TRP A 1 432 ? -14.862 16.045 33.211 1.00 90.06 432 TRP A C 1
ATOM 3410 O O . TRP A 1 432 ? -13.885 16.788 33.093 1.00 90.06 432 TRP A O 1
ATOM 3420 N N . VAL A 1 433 ? -15.385 15.377 32.176 1.00 89.38 433 VAL A N 1
ATOM 3421 C CA . VAL A 1 433 ? -14.930 15.529 30.787 1.00 89.38 433 VAL A CA 1
ATOM 3422 C C . VAL A 1 433 ? -15.378 16.887 30.264 1.00 89.38 433 VAL A C 1
ATOM 3424 O O . VAL A 1 433 ? -14.563 17.618 29.709 1.00 89.38 433 VAL A O 1
ATOM 3427 N N . LEU A 1 434 ? -16.634 17.274 30.511 1.00 88.81 434 LEU A N 1
ATOM 3428 C CA . LEU A 1 434 ? -17.152 18.589 30.124 1.00 88.81 434 LEU A CA 1
ATOM 3429 C C . LEU A 1 434 ? -16.361 19.735 30.759 1.00 88.81 434 LEU A C 1
ATOM 3431 O O . LEU A 1 434 ? -16.065 20.714 30.078 1.00 88.81 434 LEU A O 1
ATOM 3435 N N . GLU A 1 435 ? -15.964 19.612 32.026 1.00 86.94 435 GLU A N 1
ATOM 3436 C CA . GLU A 1 435 ? -15.121 20.611 32.691 1.00 86.94 435 GLU A CA 1
ATOM 3437 C C . GLU A 1 435 ? -13.716 20.697 32.070 1.00 86.94 435 GLU A C 1
ATOM 3439 O O . GLU A 1 435 ? -13.213 21.803 31.845 1.00 86.94 435 GLU A O 1
ATOM 3444 N N . LYS A 1 436 ? -13.098 19.559 31.708 1.00 87.00 436 LYS A N 1
ATOM 3445 C CA . LYS A 1 436 ? -11.829 19.550 30.954 1.00 87.00 436 LYS A CA 1
ATOM 3446 C C . LYS A 1 436 ?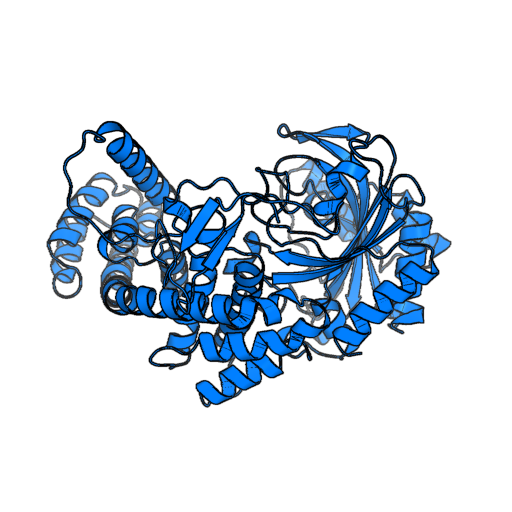 -11.976 20.226 29.591 1.00 87.00 436 LYS A C 1
ATOM 3448 O O . LYS A 1 436 ? -11.162 21.084 29.249 1.00 87.00 436 LYS A O 1
ATOM 3453 N N . ILE A 1 437 ? -13.021 19.868 28.841 1.00 86.94 437 ILE A N 1
ATOM 3454 C CA . ILE A 1 437 ? -13.324 20.450 27.531 1.00 86.94 437 ILE A CA 1
ATOM 3455 C C . ILE A 1 437 ? -13.482 21.956 27.681 1.00 86.94 437 ILE A C 1
ATOM 3457 O O . ILE A 1 437 ? -12.721 22.706 27.080 1.00 86.94 437 ILE A O 1
ATOM 3461 N N . LYS A 1 438 ? -14.381 22.407 28.562 1.00 85.69 438 LYS A N 1
ATOM 3462 C CA . LYS A 1 438 ? -14.638 23.824 28.847 1.00 85.69 438 LYS A CA 1
ATOM 3463 C C . LYS A 1 438 ? -13.353 24.594 29.146 1.00 85.69 438 LYS A C 1
ATOM 3465 O O . LYS A 1 438 ? -13.164 25.680 28.595 1.00 85.69 438 LYS A O 1
ATOM 3470 N N . GLY A 1 439 ? -12.473 24.037 29.978 1.00 80.12 439 GLY A N 1
ATOM 3471 C CA . GLY A 1 439 ? -11.176 24.630 30.304 1.00 80.12 439 GLY A CA 1
ATOM 3472 C C . GLY A 1 439 ? -10.248 24.778 29.094 1.00 80.12 439 GLY A C 1
ATOM 3473 O O . GLY A 1 439 ? -9.596 25.812 28.961 1.00 80.12 439 GLY A O 1
ATOM 3474 N N . SER A 1 440 ? -10.228 23.788 28.197 1.00 80.00 440 SER A N 1
ATOM 3475 C CA . SER A 1 440 ? -9.405 23.810 26.980 1.00 80.00 440 SER A CA 1
ATOM 3476 C C . SER A 1 440 ? -9.963 24.758 25.911 1.00 80.00 440 SER A C 1
ATOM 3478 O O . SER A 1 440 ? -9.233 25.573 25.343 1.00 80.00 440 SER A O 1
ATOM 3480 N N . ILE A 1 441 ? -11.274 24.705 25.660 1.00 78.88 441 ILE A N 1
ATOM 3481 C CA . ILE A 1 441 ? -11.865 25.300 24.455 1.00 78.88 441 ILE A CA 1
ATOM 3482 C C . ILE A 1 441 ? -12.329 26.753 24.637 1.00 78.88 441 ILE A C 1
ATOM 3484 O O . ILE A 1 441 ? -12.333 27.520 23.676 1.00 78.88 441 ILE A O 1
ATOM 3488 N N . THR A 1 442 ? -12.666 27.187 25.860 1.00 76.75 442 THR A N 1
ATOM 3489 C CA . THR A 1 442 ? -13.199 28.549 26.098 1.00 76.75 442 THR A CA 1
ATOM 3490 C C . THR A 1 442 ? -12.177 29.640 25.760 1.00 76.75 442 THR A C 1
ATOM 3492 O O . THR A 1 442 ? -12.546 30.704 25.267 1.00 76.75 442 THR A O 1
ATOM 3495 N N . GLY A 1 443 ? -10.886 29.380 25.993 1.00 73.88 443 GLY A N 1
ATOM 3496 C CA . GLY A 1 443 ? -9.800 30.316 25.681 1.00 73.88 443 GLY A CA 1
ATOM 3497 C C . GLY A 1 443 ? -9.342 30.305 24.219 1.00 73.88 443 GLY A C 1
ATOM 3498 O O . GLY A 1 443 ? -8.564 31.173 23.833 1.00 73.88 443 GLY A O 1
ATOM 3499 N N . ARG A 1 444 ? -9.809 29.338 23.418 1.00 82.75 444 ARG A N 1
ATOM 3500 C CA . ARG A 1 444 ? -9.398 29.119 22.020 1.00 82.75 444 ARG A CA 1
ATOM 3501 C C . ARG A 1 444 ? -10.478 29.524 21.010 1.00 82.75 444 ARG A C 1
ATOM 3503 O O . ARG A 1 444 ? -10.299 29.310 19.818 1.00 82.75 444 ARG A O 1
ATOM 3510 N N . LEU A 1 445 ? -11.593 30.097 21.475 1.00 84.62 445 LEU A N 1
ATOM 3511 C CA . LEU A 1 445 ? -12.726 30.449 20.623 1.00 84.62 445 LEU A CA 1
ATOM 3512 C C . LEU A 1 445 ? -12.339 31.551 19.612 1.00 84.62 445 LEU A C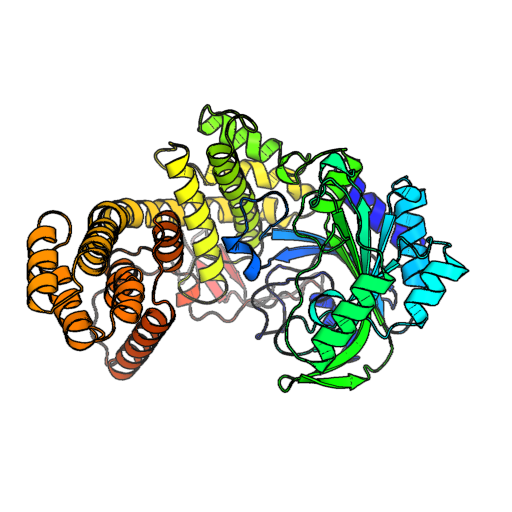 1
ATOM 3514 O O . LEU A 1 445 ? -12.023 32.668 20.039 1.00 84.62 445 LEU A O 1
ATOM 3518 N N . PRO A 1 446 ? -12.411 31.290 18.294 1.00 87.81 446 PRO A N 1
ATOM 3519 C CA . PRO A 1 446 ? -12.060 32.283 17.289 1.00 87.81 446 PRO A CA 1
ATOM 3520 C C . PRO A 1 446 ? -13.057 33.440 17.224 1.00 87.81 446 PRO A C 1
ATOM 3522 O O . PRO A 1 446 ? -14.240 33.304 17.555 1.00 87.81 446 PRO A O 1
ATOM 3525 N N . SER A 1 447 ? -12.580 34.592 16.754 1.00 85.75 447 SER A N 1
ATOM 3526 C CA . SER A 1 447 ? -13.407 35.796 16.611 1.00 85.75 447 SER A CA 1
ATOM 3527 C C . SER A 1 447 ? -14.124 35.889 15.264 1.00 85.75 447 SER A C 1
ATOM 3529 O O . SER A 1 447 ? -15.208 36.472 15.190 1.00 85.75 447 SER A O 1
ATOM 3531 N N . GLU A 1 448 ? -13.557 35.299 14.210 1.00 88.75 448 GLU A N 1
ATOM 3532 C CA . GLU A 1 448 ? -14.149 35.319 12.876 1.00 88.75 448 GLU A CA 1
ATOM 3533 C C . GLU A 1 448 ? -15.091 34.134 12.654 1.00 88.75 448 GLU A C 1
ATOM 3535 O O . GLU A 1 448 ? -14.816 33.005 13.049 1.00 88.75 448 GLU A O 1
ATOM 3540 N N . LYS A 1 449 ? -16.212 34.367 11.959 1.00 84.56 449 LYS A N 1
ATOM 3541 C CA . LYS A 1 449 ? -17.235 33.331 11.724 1.00 84.56 449 LYS A CA 1
ATOM 3542 C C . LYS A 1 449 ? -16.699 32.130 10.929 1.00 84.56 449 LYS A C 1
ATOM 3544 O O . LYS A 1 449 ? -17.155 31.012 11.148 1.00 84.56 449 LYS A O 1
ATOM 3549 N N . ALA A 1 450 ? -15.769 32.360 9.999 1.00 86.25 450 ALA A N 1
ATOM 3550 C CA . ALA A 1 450 ? -15.150 31.292 9.214 1.00 86.25 450 ALA A CA 1
ATOM 3551 C C . ALA A 1 450 ? -14.306 30.368 10.107 1.00 86.25 450 ALA A C 1
ATOM 3553 O O . ALA A 1 450 ? -14.535 29.162 10.115 1.00 86.25 450 ALA A O 1
ATOM 3554 N N . GLU A 1 451 ? -13.439 30.948 10.938 1.00 90.12 451 GLU A N 1
ATOM 3555 C CA . GLU A 1 451 ? -12.615 30.223 11.913 1.00 90.12 451 GLU A CA 1
ATOM 3556 C C . GLU A 1 451 ? -13.474 29.521 12.977 1.00 90.12 451 GLU A C 1
ATOM 3558 O O . GLU A 1 451 ? -13.194 28.393 13.364 1.00 90.12 451 GLU A O 1
ATOM 3563 N N . GLN A 1 452 ? -14.578 30.137 13.419 1.00 90.00 452 GLN A N 1
ATOM 3564 C CA . GLN A 1 452 ? -15.534 29.488 14.325 1.00 90.00 452 GLN A CA 1
ATOM 3565 C C . GLN A 1 452 ? -16.169 28.238 13.712 1.00 90.00 452 GLN A C 1
ATOM 3567 O O . GLN A 1 452 ? -16.508 27.305 14.437 1.00 90.00 452 GLN A O 1
ATOM 3572 N N . ARG A 1 453 ? -16.366 28.222 12.388 1.00 89.38 453 ARG A N 1
ATOM 3573 C CA . ARG A 1 453 ? -16.944 27.074 11.686 1.00 89.38 453 ARG A CA 1
ATOM 3574 C C . ARG A 1 453 ? -15.964 25.916 11.611 1.00 89.38 453 ARG A C 1
ATOM 3576 O O . ARG A 1 453 ? -16.384 24.783 11.808 1.00 89.38 453 ARG A O 1
ATOM 3583 N N . GLU A 1 454 ? -14.701 26.212 11.335 1.00 90.69 454 GLU A N 1
ATOM 3584 C CA . GLU A 1 454 ? -13.606 25.243 11.392 1.00 90.69 454 GLU A CA 1
ATOM 3585 C C . GLU A 1 454 ? -13.467 24.692 12.814 1.00 90.69 454 GLU A C 1
ATOM 3587 O O . GLU A 1 454 ? -13.640 23.500 13.026 1.00 90.69 454 GLU A O 1
ATOM 3592 N N . PHE A 1 455 ? -13.367 25.571 13.812 1.00 90.88 455 PHE A N 1
ATOM 3593 C CA . PHE A 1 455 ? -13.342 25.203 15.228 1.00 90.88 455 PHE A CA 1
ATOM 3594 C C . PHE A 1 455 ? -14.513 24.298 15.644 1.00 90.88 455 PHE A C 1
ATOM 3596 O O . PHE A 1 455 ? -14.321 23.309 16.338 1.00 90.88 455 PHE A O 1
ATOM 3603 N N . ALA A 1 456 ? -15.741 24.602 15.213 1.00 91.38 456 ALA A N 1
ATOM 3604 C CA . ALA A 1 456 ? -16.906 23.775 15.523 1.00 91.38 456 ALA A CA 1
ATOM 3605 C C . ALA A 1 456 ? -16.906 22.422 14.791 1.00 91.38 456 ALA A C 1
ATOM 3607 O O . ALA A 1 456 ? -17.588 21.500 15.236 1.00 91.38 456 ALA A O 1
ATOM 3608 N N . ARG A 1 457 ? -16.172 22.295 13.681 1.00 94.50 457 ARG A N 1
ATOM 3609 C CA . ARG A 1 457 ? -16.022 21.052 12.915 1.00 94.50 457 ARG A CA 1
ATOM 3610 C C . ARG A 1 457 ? -14.864 20.185 13.392 1.00 94.50 457 ARG A C 1
ATOM 3612 O O . ARG A 1 457 ? -14.810 19.036 12.978 1.00 94.50 457 ARG A O 1
ATOM 3619 N N . THR A 1 458 ? -13.993 20.685 14.259 1.00 95.12 458 THR A N 1
ATOM 3620 C CA . THR A 1 458 ? -12.795 19.965 14.699 1.00 95.12 458 THR A CA 1
ATOM 3621 C C . THR A 1 458 ? -12.925 19.539 16.156 1.00 95.12 458 THR A C 1
ATOM 3623 O O . THR A 1 458 ? -12.997 20.393 17.037 1.00 95.12 458 THR A O 1
ATOM 3626 N N . LEU A 1 459 ? -12.920 18.230 16.418 1.00 94.56 459 LEU A N 1
ATOM 3627 C CA . LEU A 1 459 ? -12.762 17.680 17.764 1.00 94.56 459 LEU A CA 1
ATOM 3628 C C . LEU A 1 459 ? -11.412 18.119 18.329 1.00 94.56 459 LEU A C 1
ATOM 3630 O O . LEU A 1 459 ? -10.369 17.991 17.679 1.00 94.56 459 LEU A O 1
ATOM 3634 N N . ALA A 1 460 ? -11.441 18.625 19.553 1.00 91.75 460 ALA A N 1
ATOM 3635 C CA . ALA A 1 460 ? -10.273 19.134 20.234 1.00 91.75 460 ALA A CA 1
ATOM 3636 C C . ALA A 1 460 ? -9.299 18.010 20.626 1.00 91.75 460 ALA A C 1
ATOM 3638 O O . ALA A 1 460 ? -9.664 16.847 20.842 1.00 91.75 460 ALA A O 1
ATOM 3639 N N . ASP A 1 461 ? -8.042 18.408 20.805 1.00 90.19 461 ASP A N 1
ATOM 3640 C CA . ASP A 1 461 ? -6.977 17.617 21.422 1.00 90.19 461 ASP A CA 1
ATOM 3641 C C . ASP A 1 461 ? -7.440 16.904 22.700 1.00 90.19 461 ASP A C 1
ATOM 3643 O O . ASP A 1 461 ? -7.253 15.700 22.839 1.00 90.19 461 ASP A O 1
ATOM 3647 N N . VAL A 1 462 ? -8.116 17.622 23.601 1.00 90.62 462 VAL A N 1
ATOM 3648 C CA . VAL A 1 462 ? -8.589 17.088 24.887 1.00 90.62 462 VAL A CA 1
ATOM 3649 C C . VAL A 1 462 ? -9.657 16.002 24.739 1.00 90.62 462 VAL A C 1
ATOM 3651 O O . VAL A 1 462 ? -9.674 15.060 25.526 1.00 90.62 462 VAL A O 1
ATOM 3654 N N . GLU A 1 463 ? -10.541 16.106 23.747 1.00 93.69 463 GLU A N 1
ATOM 3655 C CA . GLU A 1 463 ? -11.603 15.122 23.501 1.00 93.69 463 GLU A CA 1
ATOM 3656 C C . GLU A 1 463 ? -10.993 13.813 23.006 1.00 93.69 463 GLU A C 1
ATOM 3658 O O . GLU A 1 463 ? -11.237 12.741 23.566 1.00 93.69 463 GLU A O 1
ATOM 3663 N N . THR A 1 464 ? -10.108 13.930 22.019 1.00 92.69 464 THR A N 1
ATOM 3664 C CA . THR A 1 464 ? -9.347 12.813 21.450 1.00 92.69 464 THR A CA 1
ATOM 3665 C C . THR A 1 464 ? -8.441 12.170 22.497 1.00 92.69 464 THR A C 1
ATOM 3667 O O . THR A 1 464 ? -8.378 10.947 22.614 1.00 92.69 464 THR A O 1
ATOM 3670 N N . PHE A 1 465 ? -7.786 12.988 23.320 1.00 90.62 465 PHE A N 1
ATOM 3671 C CA . PHE A 1 465 ? -6.928 12.516 24.397 1.00 90.62 465 PHE A CA 1
ATOM 3672 C C . PHE A 1 465 ? -7.718 11.777 25.477 1.00 90.62 465 PHE A C 1
ATOM 3674 O O . PHE A 1 465 ? -7.279 10.727 25.930 1.00 90.62 465 PHE A O 1
ATOM 3681 N N . VAL A 1 466 ? -8.900 12.266 25.872 1.00 91.00 466 VAL A N 1
ATOM 3682 C CA . VAL A 1 466 ? -9.770 11.559 26.827 1.00 91.00 466 VAL A CA 1
ATOM 3683 C C . VAL A 1 466 ? -10.189 10.198 26.271 1.00 91.00 466 VAL A C 1
ATOM 3685 O O . VAL A 1 466 ? -10.071 9.200 26.983 1.00 91.00 466 VAL A O 1
ATOM 3688 N N . LEU A 1 467 ? -10.628 10.138 25.009 1.00 90.88 467 LEU A N 1
ATOM 3689 C CA . LEU A 1 467 ? -10.969 8.879 24.337 1.00 90.88 467 LEU A CA 1
ATOM 3690 C C . LEU A 1 467 ? -9.796 7.893 24.353 1.00 90.88 467 LEU A C 1
ATOM 3692 O O . LEU A 1 467 ? -9.978 6.731 24.717 1.00 90.88 467 LEU A O 1
ATOM 3696 N N . TYR A 1 468 ? -8.591 8.365 24.048 1.00 88.62 468 TYR A N 1
ATOM 3697 C CA . TYR A 1 468 ? -7.389 7.540 24.022 1.00 88.62 468 TYR A CA 1
ATOM 3698 C C . TYR A 1 468 ? -6.915 7.090 25.412 1.00 88.62 468 TYR A C 1
ATOM 3700 O O . TYR A 1 468 ? -6.813 5.891 25.668 1.00 88.62 468 TYR A O 1
ATOM 3708 N N . ASP A 1 469 ? -6.636 8.032 26.311 1.00 85.19 469 ASP A N 1
ATOM 3709 C CA . ASP A 1 469 ? -5.993 7.790 27.608 1.00 85.19 469 ASP A CA 1
ATOM 3710 C C . ASP A 1 469 ? -6.950 7.134 28.612 1.00 85.19 469 ASP A C 1
ATOM 3712 O O . ASP A 1 469 ? -6.583 6.186 29.303 1.00 85.19 469 ASP A O 1
ATOM 3716 N N . THR A 1 470 ? -8.201 7.602 28.674 1.00 85.75 470 THR A N 1
ATOM 3717 C CA . THR A 1 470 ? -9.176 7.131 29.671 1.00 85.75 470 THR A CA 1
ATOM 3718 C C . THR A 1 470 ? -9.998 5.944 29.175 1.00 85.75 470 THR A C 1
ATOM 3720 O O . THR A 1 470 ? -10.280 5.033 29.952 1.00 85.75 470 THR A O 1
ATOM 3723 N N . TYR A 1 471 ? -10.387 5.945 27.898 1.00 83.69 471 TYR A N 1
ATOM 3724 C CA . TYR A 1 471 ? -11.291 4.936 27.331 1.00 83.69 471 TYR A CA 1
ATOM 3725 C C . TYR A 1 471 ? -10.585 3.933 26.407 1.00 83.69 471 TYR A C 1
ATOM 3727 O O . TYR A 1 471 ? -11.217 3.009 25.896 1.00 83.69 471 TYR A O 1
ATOM 3735 N N . GLY A 1 472 ? -9.272 4.079 26.186 1.00 80.38 472 GLY A N 1
ATOM 3736 C CA . GLY A 1 472 ? -8.488 3.175 25.341 1.00 80.38 472 GLY A CA 1
ATOM 3737 C C . GLY A 1 472 ? -8.880 3.206 23.860 1.00 80.38 472 GLY A C 1
ATOM 3738 O O . GLY A 1 472 ? -8.524 2.281 23.116 1.00 80.38 472 GLY A O 1
ATOM 3739 N N . PHE A 1 473 ? -9.628 4.227 23.436 1.00 85.38 473 PHE A N 1
ATOM 3740 C CA . PHE A 1 473 ? -10.200 4.362 22.105 1.00 85.38 473 PHE A CA 1
ATOM 3741 C C . PHE A 1 473 ? -9.206 5.069 21.164 1.00 85.38 473 PHE A C 1
ATOM 3743 O O . PHE A 1 473 ? -8.793 6.190 21.452 1.00 85.38 473 PHE A O 1
ATOM 3750 N N . PRO A 1 474 ? -8.762 4.433 20.062 1.00 85.56 474 PRO A N 1
ATOM 3751 C CA . PRO A 1 474 ? -7.686 4.974 19.232 1.00 85.56 474 PRO A CA 1
ATOM 3752 C C . PRO A 1 474 ? -8.007 6.349 18.622 1.00 85.56 474 PRO A C 1
ATOM 3754 O O . PRO A 1 474 ? -9.132 6.551 18.145 1.00 85.56 474 PRO A O 1
ATOM 3757 N N . PRO A 1 475 ? -7.028 7.270 18.553 1.00 88.62 475 PRO A N 1
ATOM 3758 C CA . PRO A 1 475 ? -7.222 8.579 17.937 1.00 88.62 475 PRO A CA 1
ATOM 3759 C C . PRO A 1 475 ? -7.513 8.467 16.432 1.00 88.62 475 PRO A C 1
ATOM 3761 O O . PRO A 1 475 ? -8.318 9.229 15.912 1.00 88.62 475 PRO A O 1
ATOM 3764 N N . GLU A 1 476 ? -6.972 7.469 15.728 1.00 86.31 476 GLU A N 1
ATOM 3765 C CA . GLU A 1 476 ? -7.245 7.282 14.295 1.00 86.31 476 GLU A CA 1
ATOM 3766 C C . GLU A 1 476 ? -8.664 6.783 14.046 1.00 86.31 476 GLU A C 1
ATOM 3768 O O . GLU A 1 476 ? -9.305 7.225 13.100 1.00 86.31 476 GLU A O 1
ATOM 3773 N N . LEU A 1 477 ? -9.185 5.901 14.908 1.00 88.94 477 LEU A N 1
ATOM 3774 C CA . LEU A 1 477 ? -10.592 5.504 14.825 1.00 88.94 477 LEU A CA 1
ATOM 3775 C C . LEU A 1 477 ? -11.508 6.669 15.193 1.00 88.94 477 LEU A C 1
ATOM 3777 O O . LEU A 1 477 ? -12.551 6.833 14.570 1.00 88.94 477 LEU A O 1
ATOM 3781 N N . THR A 1 478 ? -11.100 7.505 16.153 1.00 92.88 478 THR A N 1
ATOM 3782 C CA . THR A 1 478 ? -11.795 8.766 16.453 1.00 92.88 478 THR A CA 1
ATOM 3783 C C . THR A 1 478 ? -11.871 9.650 15.209 1.00 92.88 478 THR A C 1
ATOM 3785 O O . THR A 1 478 ? -12.957 10.099 14.853 1.00 92.88 478 THR A O 1
ATOM 3788 N N . ALA A 1 479 ? -10.748 9.847 14.513 1.00 92.50 479 ALA A N 1
ATOM 3789 C CA . ALA A 1 479 ? -10.678 10.646 13.293 1.00 92.50 479 ALA A CA 1
ATOM 3790 C C . ALA A 1 479 ? -11.511 10.054 12.148 1.00 92.50 479 ALA A C 1
ATOM 3792 O O . ALA A 1 479 ? -12.227 10.788 11.469 1.00 92.50 479 ALA A O 1
ATOM 3793 N N . GLU A 1 480 ? -11.473 8.735 11.960 1.00 90.19 480 GLU A N 1
ATOM 3794 C CA . GLU A 1 480 ? -12.252 8.048 10.928 1.00 90.19 480 GLU A CA 1
ATOM 3795 C C . GLU A 1 480 ? -13.767 8.184 11.177 1.00 90.19 480 GLU A C 1
ATOM 3797 O O . GLU A 1 480 ? -14.503 8.582 10.274 1.00 90.19 480 GLU A O 1
ATOM 3802 N N . ILE A 1 481 ? -14.237 7.954 12.412 1.00 92.00 481 ILE A N 1
ATOM 3803 C CA . ILE A 1 481 ? -15.656 8.128 12.788 1.00 92.00 481 ILE A CA 1
ATOM 3804 C C . ILE A 1 481 ? -16.074 9.600 12.681 1.00 92.00 481 ILE A C 1
ATOM 3806 O O . ILE A 1 481 ? -17.163 9.904 12.189 1.00 92.00 481 ILE A O 1
ATOM 3810 N N . ALA A 1 482 ? -15.228 10.533 13.127 1.00 94.38 482 ALA A N 1
ATOM 3811 C CA . ALA A 1 482 ? -15.500 11.965 13.026 1.00 94.38 482 ALA A CA 1
ATOM 3812 C C . ALA A 1 482 ? -15.681 12.390 11.557 1.00 94.38 482 ALA A C 1
ATOM 3814 O O . ALA A 1 482 ? -16.657 13.072 11.229 1.00 94.38 482 ALA A O 1
ATOM 3815 N N . LYS A 1 483 ? -14.813 11.906 10.658 1.00 93.38 483 LYS A N 1
ATOM 3816 C CA . LYS A 1 483 ? -14.867 12.187 9.216 1.00 93.38 483 LYS A CA 1
ATOM 3817 C C . LYS A 1 483 ? -16.167 11.706 8.572 1.00 93.38 483 LYS A C 1
ATOM 3819 O O . LYS A 1 483 ? -16.746 12.438 7.770 1.00 93.38 483 LYS A O 1
ATOM 3824 N N . GLU A 1 484 ? -16.677 10.536 8.962 1.00 91.25 484 GLU A N 1
ATOM 3825 C CA . GLU A 1 484 ? -17.988 10.025 8.512 1.00 91.25 484 GLU A CA 1
ATOM 3826 C C . GLU A 1 484 ? -19.150 10.968 8.873 1.00 91.25 484 GLU A C 1
ATOM 3828 O O . GLU A 1 484 ? -20.155 11.024 8.163 1.00 91.25 484 GLU A O 1
ATOM 3833 N N . HIS A 1 485 ? -18.989 11.763 9.932 1.00 93.38 485 HIS A N 1
ATOM 3834 C CA . HIS A 1 485 ? -19.959 12.757 10.391 1.00 93.38 485 HIS A CA 1
ATOM 3835 C C . HIS A 1 485 ? -19.649 14.185 9.908 1.00 93.38 485 HIS A C 1
ATOM 3837 O O . HIS A 1 485 ? -20.296 15.140 10.347 1.00 93.38 485 HIS A O 1
ATOM 3843 N N . GLY A 1 486 ? -18.688 14.348 8.991 1.00 94.06 486 GLY A N 1
ATOM 3844 C CA . GLY A 1 486 ? -18.269 15.648 8.462 1.00 94.06 486 GLY A CA 1
ATOM 3845 C C . GLY A 1 486 ? -17.488 16.506 9.462 1.00 94.06 486 GLY A C 1
ATOM 3846 O O . GLY A 1 486 ? -17.521 17.736 9.356 1.00 94.06 486 GLY A O 1
ATOM 3847 N N . LEU A 1 487 ? -16.837 15.865 10.434 1.00 96.25 487 LEU A N 1
ATOM 3848 C CA . LEU A 1 487 ? -15.966 16.476 11.433 1.00 96.25 487 LEU A CA 1
ATOM 3849 C C . LEU A 1 487 ? -14.503 16.081 11.188 1.00 96.25 487 LEU A C 1
ATOM 3851 O O . LEU A 1 487 ? -14.205 15.106 10.504 1.00 96.25 487 LEU A O 1
ATOM 3855 N N . GLU A 1 488 ? -13.590 16.835 11.778 1.00 95.81 488 GLU A N 1
ATOM 3856 C CA . GLU A 1 488 ? -12.150 16.587 11.780 1.00 95.81 488 GLU A CA 1
ATOM 3857 C C . GLU A 1 488 ? -11.656 16.410 13.220 1.00 95.81 488 GLU A C 1
ATOM 3859 O O . GLU A 1 488 ? -12.382 16.683 14.173 1.00 95.81 488 GLU A O 1
ATOM 3864 N N . VAL A 1 489 ? -10.419 15.952 13.393 1.00 94.38 489 VAL A N 1
ATOM 3865 C CA . VAL A 1 489 ? -9.766 15.817 14.701 1.00 94.38 489 VAL A CA 1
ATOM 3866 C C . VAL A 1 489 ? -8.468 16.615 14.679 1.00 94.38 489 VAL A C 1
ATOM 3868 O O . VAL A 1 489 ? -7.694 16.495 13.729 1.00 94.38 489 VAL A O 1
ATOM 3871 N N . ASP A 1 490 ? -8.196 17.393 15.731 1.00 93.00 490 ASP A N 1
ATOM 3872 C CA . ASP A 1 490 ? -6.900 18.058 15.921 1.00 93.00 490 ASP A CA 1
ATOM 3873 C C . ASP A 1 490 ? -5.813 17.037 16.307 1.00 93.00 490 ASP A C 1
ATOM 3875 O O . ASP A 1 490 ? -5.378 16.946 17.458 1.00 93.00 490 ASP A O 1
ATOM 3879 N N . MET A 1 491 ? -5.368 16.249 15.323 1.00 89.06 491 MET A N 1
ATOM 3880 C CA . MET A 1 491 ? -4.315 15.243 15.501 1.00 89.06 491 MET A CA 1
ATOM 3881 C C . MET A 1 491 ? -2.990 15.883 15.931 1.00 89.06 491 MET A C 1
ATOM 3883 O O . MET A 1 491 ? -2.292 15.340 16.782 1.00 89.06 491 MET A O 1
ATOM 3887 N N . ALA A 1 492 ? -2.675 17.076 15.417 1.00 89.12 492 ALA A N 1
ATOM 3888 C CA . ALA A 1 492 ? -1.474 17.809 15.808 1.00 89.12 492 ALA A CA 1
ATOM 3889 C C . ALA A 1 492 ? -1.528 18.245 17.282 1.00 89.12 492 ALA A C 1
ATOM 3891 O O . ALA A 1 492 ? -0.511 18.253 17.975 1.00 89.12 492 ALA A O 1
ATOM 3892 N N . GLY A 1 493 ? -2.704 18.632 17.775 1.00 88.50 493 GLY A N 1
ATOM 3893 C CA . GLY A 1 493 ? -2.938 18.905 19.189 1.00 88.50 493 GLY A CA 1
ATOM 3894 C C . GLY A 1 493 ? -2.834 17.660 20.053 1.00 88.50 493 GLY A C 1
ATOM 3895 O O . GLY A 1 493 ? -2.136 17.692 21.065 1.00 88.50 493 GLY A O 1
ATOM 3896 N N . PHE A 1 494 ? -3.433 16.553 19.619 1.00 88.50 494 PHE A N 1
ATOM 3897 C CA . PHE A 1 494 ? -3.293 15.265 20.293 1.00 88.50 494 PHE A CA 1
ATOM 3898 C C . PHE A 1 494 ? -1.820 14.830 20.418 1.00 88.50 494 PHE A C 1
ATOM 3900 O O . PHE A 1 494 ? -1.382 14.447 21.502 1.00 88.50 494 PHE A O 1
ATOM 3907 N N . GLU A 1 495 ? -1.024 14.949 19.352 1.00 84.81 495 GLU A N 1
ATOM 3908 C CA . GLU A 1 495 ? 0.410 14.630 19.373 1.00 84.81 495 GLU A CA 1
ATOM 3909 C C . GLU A 1 495 ? 1.194 15.502 20.366 1.00 84.81 495 GLU A C 1
ATOM 3911 O O . GLU A 1 495 ? 2.062 14.997 21.081 1.00 84.81 495 GLU A O 1
ATOM 3916 N N . ARG A 1 496 ? 0.864 16.799 20.466 1.00 87.38 496 ARG A N 1
ATOM 3917 C CA . ARG A 1 496 ? 1.468 17.699 21.465 1.00 87.38 496 ARG A CA 1
ATOM 3918 C C . ARG A 1 496 ? 1.147 17.264 22.896 1.00 87.38 496 ARG A C 1
ATOM 3920 O O . ARG A 1 496 ? 2.044 17.271 23.737 1.00 87.38 496 ARG A O 1
ATOM 3927 N N . GLU A 1 497 ? -0.099 16.879 23.170 1.00 83.50 497 GLU A N 1
ATOM 3928 C CA . GLU A 1 497 ? -0.514 16.371 24.487 1.00 83.50 497 GLU A CA 1
ATOM 3929 C C . GLU A 1 497 ? 0.182 15.042 24.823 1.00 83.50 497 GLU A C 1
ATOM 3931 O O . GLU A 1 497 ? 0.668 14.857 25.941 1.00 83.50 497 GLU A O 1
ATOM 3936 N N . MET A 1 498 ? 0.325 14.147 23.840 1.00 81.88 498 MET A N 1
ATOM 3937 C CA . MET A 1 498 ? 1.074 12.896 23.991 1.00 81.88 498 MET A CA 1
ATOM 3938 C C . MET A 1 498 ? 2.549 13.135 24.329 1.00 81.88 498 MET A C 1
ATOM 3940 O O . MET A 1 498 ? 3.083 12.486 25.231 1.00 81.88 498 MET A O 1
ATOM 3944 N N . GLU A 1 499 ? 3.219 14.067 23.646 1.00 81.06 499 GLU A N 1
ATOM 3945 C CA . GLU A 1 499 ? 4.622 14.380 23.939 1.00 81.06 499 GLU A CA 1
ATOM 3946 C C . GLU A 1 499 ? 4.774 15.030 25.323 1.00 81.06 499 GLU A C 1
ATOM 3948 O O . GLU A 1 499 ? 5.653 14.646 26.098 1.00 81.06 499 GLU A O 1
ATOM 3953 N N . ALA A 1 500 ? 3.854 15.926 25.699 1.00 82.44 500 ALA A N 1
ATOM 3954 C CA . ALA A 1 500 ? 3.824 16.516 27.035 1.00 82.44 500 ALA A CA 1
ATOM 3955 C C . ALA A 1 500 ? 3.636 15.453 28.135 1.00 82.44 500 ALA A C 1
ATOM 3957 O O . ALA A 1 500 ? 4.320 15.501 29.163 1.00 82.44 500 ALA A O 1
ATOM 3958 N N . GLN A 1 501 ? 2.763 14.461 27.923 1.00 77.00 501 GLN A N 1
ATOM 3959 C CA . GLN A 1 501 ? 2.585 13.339 28.850 1.00 77.00 501 GLN A CA 1
ATOM 3960 C C . GLN A 1 501 ? 3.866 12.495 28.952 1.00 77.00 501 GLN A C 1
ATOM 3962 O O . GLN A 1 501 ? 4.295 12.167 30.060 1.00 77.00 501 GLN A O 1
ATOM 3967 N N . LYS A 1 502 ? 4.536 12.203 27.828 1.00 73.69 502 LYS A N 1
ATOM 3968 C CA . LYS A 1 502 ? 5.817 11.470 27.815 1.00 73.69 502 LYS A CA 1
ATOM 3969 C C . LYS A 1 502 ? 6.914 12.208 28.586 1.00 73.69 502 LYS A C 1
ATOM 3971 O O . LYS A 1 502 ? 7.645 11.583 29.361 1.00 73.69 502 LYS A O 1
ATOM 3976 N N . GLU A 1 503 ? 7.033 13.524 28.423 1.00 75.31 503 GLU A N 1
ATOM 3977 C CA . GLU A 1 503 ? 7.980 14.354 29.182 1.00 75.31 503 GLU A CA 1
ATOM 3978 C C . GLU A 1 503 ? 7.658 14.377 30.687 1.00 75.31 503 GLU A C 1
ATOM 3980 O O . GLU A 1 503 ? 8.558 14.277 31.533 1.00 75.31 503 GLU A O 1
ATOM 3985 N N . GLN A 1 504 ? 6.373 14.439 31.047 1.00 72.31 504 GLN A N 1
ATOM 3986 C CA . GLN A 1 504 ? 5.924 14.362 32.439 1.00 72.31 504 GLN A CA 1
ATOM 3987 C C . GLN A 1 504 ? 6.224 12.995 33.064 1.00 72.31 504 GLN A C 1
ATOM 3989 O O . GLN A 1 504 ? 6.754 12.937 34.174 1.00 72.31 504 GLN A O 1
ATOM 3994 N N . SER A 1 505 ? 5.981 11.890 32.357 1.00 63.69 505 SER A N 1
ATOM 3995 C CA . SER A 1 505 ? 6.322 10.538 32.824 1.00 63.69 505 SER A CA 1
ATOM 3996 C C . SER A 1 505 ? 7.834 10.336 32.982 1.00 63.69 505 SER A C 1
ATOM 3998 O O . SER A 1 505 ? 8.276 9.692 33.932 1.00 63.69 505 SER A O 1
ATOM 4000 N N . ARG A 1 506 ? 8.653 10.937 32.107 1.00 56.06 506 ARG A N 1
ATOM 4001 C CA . ARG A 1 506 ? 10.124 10.913 32.222 1.00 56.06 506 ARG A CA 1
ATOM 4002 C C . ARG A 1 506 ? 10.643 11.727 33.410 1.00 56.06 506 ARG A C 1
ATOM 4004 O O . ARG A 1 506 ? 11.615 11.325 34.044 1.00 56.06 506 ARG A O 1
ATOM 4011 N N . SER A 1 507 ? 10.009 12.856 33.724 1.00 47.03 507 SER A N 1
ATOM 4012 C CA . SER A 1 507 ? 10.412 13.742 34.829 1.00 47.03 507 SER A CA 1
ATOM 4013 C C . SER A 1 507 ? 9.895 13.299 36.205 1.00 47.03 507 SER A C 1
ATOM 4015 O O . SER A 1 507 ? 10.477 13.670 37.224 1.00 47.03 507 SER A O 1
ATOM 4017 N N . SER A 1 508 ? 8.848 12.471 36.246 1.00 41.31 508 SER A N 1
ATOM 4018 C CA . SER A 1 508 ? 8.230 11.941 37.472 1.00 41.31 508 SER A CA 1
ATOM 4019 C C . SER A 1 508 ? 8.695 10.531 37.862 1.00 41.31 508 SER A C 1
ATOM 4021 O O . SER A 1 508 ? 8.216 9.987 38.857 1.00 41.31 508 SER A O 1
ATOM 4023 N N . ALA A 1 509 ? 9.669 9.951 37.151 1.00 37.91 509 ALA A N 1
ATOM 4024 C CA . ALA A 1 509 ? 10.238 8.637 37.448 1.00 37.91 509 ALA A CA 1
ATOM 4025 C C . ALA A 1 509 ? 11.131 8.637 38.715 1.00 37.91 509 ALA A C 1
ATOM 4027 O O . ALA A 1 509 ? 12.341 8.424 38.664 1.00 37.91 509 ALA A O 1
ATOM 4028 N N . SER A 1 510 ? 10.512 8.837 39.884 1.00 29.03 510 SER A N 1
ATOM 4029 C CA . SER A 1 510 ? 10.961 8.295 41.168 1.00 29.03 510 SER A CA 1
ATOM 4030 C C . SER A 1 510 ? 9.894 7.311 41.654 1.00 29.03 510 SER A C 1
ATOM 4032 O O . SER A 1 510 ? 8.747 7.683 41.884 1.00 29.03 510 SER A O 1
ATOM 4034 N N . PHE A 1 511 ? 10.276 6.046 41.751 1.00 30.16 511 PHE A N 1
ATOM 4035 C CA . PHE A 1 511 ? 9.426 4.878 41.973 1.00 30.16 511 PHE A CA 1
ATOM 4036 C C . PHE A 1 511 ? 8.514 4.944 43.221 1.00 30.16 511 PHE A C 1
ATOM 4038 O O . PHE A 1 511 ? 9.012 5.081 44.337 1.00 30.16 511 PHE A O 1
ATOM 4045 N N . SER A 1 512 ? 7.207 4.698 43.049 1.00 25.91 512 SER A N 1
ATOM 4046 C CA . SER A 1 512 ? 6.356 3.954 44.002 1.00 25.91 512 SER A CA 1
ATOM 4047 C C . SER A 1 512 ? 5.059 3.504 43.316 1.00 25.91 512 SER A C 1
ATOM 4049 O O . SER A 1 512 ? 4.357 4.328 42.735 1.00 25.91 512 SER A O 1
ATOM 4051 N N . GLY A 1 513 ? 4.787 2.198 43.339 1.00 25.09 513 GLY A N 1
ATOM 4052 C CA . GLY A 1 513 ? 3.888 1.527 42.401 1.00 25.09 513 GLY A CA 1
ATOM 4053 C C . GLY A 1 513 ? 2.382 1.639 42.629 1.00 25.09 513 GLY A C 1
ATOM 4054 O O . GLY A 1 513 ? 1.908 1.985 43.707 1.00 25.09 513 GLY A O 1
ATOM 4055 N N . SER A 1 514 ? 1.648 1.288 41.571 1.00 26.28 514 SER A N 1
ATOM 4056 C CA . SER A 1 514 ? 0.461 0.411 41.536 1.00 26.28 514 SER A CA 1
ATOM 4057 C C . SER A 1 514 ? -0.148 0.459 40.127 1.00 26.28 514 SER A C 1
ATOM 4059 O O . SER A 1 514 ? -1.060 1.230 39.872 1.00 26.28 514 SER A O 1
ATOM 4061 N N . MET A 1 515 ? 0.384 -0.353 39.207 1.00 25.25 515 MET A N 1
ATOM 4062 C CA . MET A 1 515 ? -0.317 -0.794 37.991 1.00 25.25 515 MET A CA 1
ATOM 4063 C C . MET A 1 515 ? 0.425 -2.013 37.412 1.00 25.25 515 MET A C 1
ATOM 4065 O O . MET A 1 515 ? 1.235 -1.903 36.499 1.00 25.25 515 MET A O 1
ATOM 4069 N N . GLU A 1 516 ? 0.209 -3.186 38.008 1.00 30.59 516 GLU A N 1
ATOM 4070 C CA . GLU A 1 516 ? 0.622 -4.472 37.431 1.00 30.59 516 GLU A CA 1
ATOM 4071 C C . GLU A 1 516 ? -0.525 -5.025 36.580 1.00 30.59 516 GLU A C 1
ATOM 4073 O O . GLU A 1 516 ? -1.512 -5.523 37.112 1.00 30.59 516 GLU A O 1
ATOM 4078 N N . MET A 1 517 ? -0.397 -4.904 35.259 1.00 27.39 517 MET A N 1
ATOM 4079 C CA . MET A 1 517 ? -0.511 -6.009 34.293 1.00 27.39 517 MET A CA 1
ATOM 4080 C C . MET A 1 517 ? -0.381 -5.431 32.880 1.00 27.39 517 MET A C 1
ATOM 4082 O O . MET A 1 517 ? -1.341 -5.265 32.135 1.00 27.39 517 MET A O 1
ATOM 4086 N N . GLN A 1 518 ? 0.856 -5.103 32.524 1.00 33.16 518 GLN A N 1
ATOM 4087 C CA . GLN A 1 518 ? 1.285 -4.926 31.147 1.00 33.16 518 GLN A CA 1
ATOM 4088 C C . GLN A 1 518 ? 2.286 -6.049 30.899 1.00 33.16 518 GLN A C 1
ATOM 4090 O O . GLN A 1 518 ? 3.416 -6.011 31.371 1.00 33.16 518 GLN A O 1
ATOM 4095 N N . THR A 1 519 ? 1.838 -7.122 30.257 1.00 35.69 519 THR A N 1
ATOM 4096 C CA . THR A 1 519 ? 2.753 -8.079 29.627 1.00 35.69 519 THR A CA 1
ATOM 4097 C C . THR A 1 519 ? 2.682 -7.823 28.135 1.00 35.69 519 THR A C 1
ATOM 4099 O O . THR A 1 519 ? 2.101 -8.571 27.357 1.00 35.69 519 THR A O 1
ATOM 4102 N N . SER A 1 520 ? 3.226 -6.673 27.749 1.00 44.81 520 SER A N 1
ATOM 4103 C CA . SER A 1 520 ? 3.613 -6.415 26.374 1.00 44.81 520 SER A CA 1
ATOM 4104 C C . SER A 1 520 ? 4.926 -7.166 26.150 1.00 44.81 520 SER A C 1
ATOM 4106 O O . SER A 1 520 ? 5.854 -7.005 26.940 1.00 44.81 520 SER A O 1
ATOM 4108 N N . TYR A 1 521 ? 5.076 -7.930 25.066 1.00 47.47 521 TYR A N 1
ATOM 4109 C CA . TYR A 1 521 ? 6.391 -8.482 24.690 1.00 47.47 521 TYR A CA 1
ATOM 4110 C C . TYR A 1 521 ? 7.459 -7.371 24.536 1.00 47.47 521 TYR A C 1
ATOM 4112 O O . TYR A 1 521 ? 8.651 -7.638 24.644 1.00 47.47 521 TYR A O 1
ATOM 4120 N N . SER A 1 522 ? 7.038 -6.114 24.342 1.00 43.44 522 SER A N 1
ATOM 4121 C CA . SER A 1 522 ? 7.892 -4.921 24.333 1.00 43.44 522 SER A CA 1
ATOM 4122 C C . SER A 1 522 ? 8.461 -4.516 25.702 1.00 43.44 522 SER A C 1
ATOM 4124 O O . SER A 1 522 ? 9.510 -3.880 25.741 1.00 43.44 522 SER A O 1
ATOM 4126 N N . ASP A 1 523 ? 7.827 -4.895 26.817 1.00 43.69 523 ASP A N 1
ATOM 4127 C CA . ASP A 1 523 ? 8.264 -4.502 28.173 1.00 43.69 523 ASP A CA 1
ATOM 4128 C C . ASP A 1 523 ? 9.405 -5.382 28.702 1.00 43.69 523 ASP A C 1
ATOM 4130 O O . ASP A 1 523 ? 10.001 -5.104 29.741 1.00 43.69 523 ASP A O 1
ATOM 4134 N N . LEU A 1 524 ? 9.748 -6.436 27.960 1.00 52.72 524 LEU A N 1
ATOM 4135 C CA . LEU A 1 524 ? 10.829 -7.355 28.293 1.00 52.72 524 LEU A CA 1
ATOM 4136 C C . LEU A 1 524 ? 12.229 -6.748 28.112 1.00 52.72 524 LEU A C 1
ATOM 4138 O O . LEU A 1 524 ? 13.210 -7.362 28.527 1.00 52.72 524 LEU A O 1
ATOM 4142 N N . GLY A 1 525 ? 12.350 -5.571 27.483 1.00 42.72 525 GLY A N 1
ATOM 4143 C CA . GLY A 1 525 ? 13.646 -4.929 27.230 1.00 42.72 525 GLY A CA 1
ATOM 4144 C C . GLY A 1 525 ? 14.603 -5.782 26.385 1.00 42.72 525 GLY A C 1
ATOM 4145 O O . GLY A 1 525 ? 15.814 -5.564 26.412 1.00 42.72 525 GLY A O 1
ATOM 4146 N N . LEU A 1 526 ? 14.076 -6.777 25.664 1.00 52.78 526 LEU A N 1
ATOM 4147 C CA . LEU A 1 526 ? 14.863 -7.687 24.841 1.00 52.78 526 LEU A CA 1
ATOM 4148 C C . LEU A 1 526 ? 15.249 -6.967 23.551 1.00 52.78 526 LEU A C 1
ATOM 4150 O O . LEU A 1 526 ? 14.400 -6.393 22.869 1.00 52.78 526 LEU A O 1
ATOM 4154 N N . ALA A 1 527 ? 16.538 -6.998 23.216 1.00 50.88 527 ALA A N 1
ATOM 4155 C CA . ALA A 1 527 ? 16.998 -6.585 21.897 1.00 50.88 527 ALA A CA 1
ATOM 4156 C C . ALA A 1 527 ? 16.292 -7.428 20.818 1.00 50.88 527 ALA A C 1
ATOM 4158 O O . ALA A 1 527 ? 15.996 -8.603 21.046 1.00 50.88 527 ALA A O 1
ATOM 4159 N N . SER A 1 528 ? 16.020 -6.830 19.653 1.00 53.44 528 SER A N 1
ATOM 4160 C CA . SER A 1 528 ? 15.442 -7.540 18.507 1.00 53.44 528 SER A CA 1
ATOM 4161 C C . SER A 1 528 ? 16.262 -8.790 18.191 1.00 53.44 528 SER A C 1
ATOM 4163 O O . SER A 1 528 ? 17.485 -8.690 18.078 1.00 53.44 528 SER A O 1
ATOM 4165 N N . SER A 1 529 ? 15.597 -9.935 18.025 1.00 57.22 529 SER A N 1
ATOM 4166 C CA . SER A 1 529 ? 16.256 -11.148 17.540 1.00 57.22 529 SER A CA 1
ATOM 4167 C C . SER A 1 529 ? 16.793 -10.903 16.130 1.00 57.22 529 SER A C 1
ATOM 4169 O O . SER A 1 529 ? 16.057 -10.433 15.261 1.00 57.22 529 SER A O 1
ATOM 4171 N N . GLU A 1 530 ? 18.079 -11.155 15.905 1.00 59.06 530 GLU A N 1
ATOM 4172 C CA . GLU A 1 530 ? 18.695 -11.010 14.585 1.00 59.06 530 GLU A CA 1
ATOM 4173 C C . GLU A 1 530 ? 18.451 -12.282 13.762 1.00 59.06 530 GLU A C 1
ATOM 4175 O O . GLU A 1 530 ? 18.947 -13.348 14.125 1.00 59.06 530 GLU A O 1
ATOM 4180 N N . PHE A 1 531 ? 17.721 -12.186 12.644 1.00 71.06 531 PHE A N 1
ATOM 4181 C CA . PHE A 1 531 ? 17.563 -13.322 11.733 1.00 71.06 531 PHE A CA 1
ATOM 4182 C C . PHE A 1 531 ? 18.805 -13.481 10.844 1.00 71.06 531 PHE A C 1
ATOM 4184 O O . PHE A 1 531 ? 19.066 -12.650 9.971 1.00 71.06 531 PHE A O 1
ATOM 4191 N N . VAL A 1 532 ? 19.558 -14.565 11.041 1.00 74.50 532 VAL A N 1
ATOM 4192 C CA . VAL A 1 532 ? 20.807 -14.871 10.316 1.00 74.50 532 VAL A CA 1
ATOM 4193 C C . VAL A 1 532 ? 20.621 -15.929 9.224 1.00 74.50 532 VAL A C 1
ATOM 4195 O O . VAL A 1 532 ? 21.563 -16.238 8.485 1.00 74.50 532 VAL A O 1
ATOM 4198 N N . GLY A 1 533 ? 19.396 -16.442 9.067 1.00 71.12 533 GLY A N 1
ATOM 4199 C CA . GLY A 1 533 ? 19.043 -17.502 8.118 1.00 71.12 533 GLY A CA 1
ATOM 4200 C C . GLY A 1 533 ? 19.250 -17.164 6.635 1.00 71.12 533 GLY A C 1
ATOM 4201 O O . GLY A 1 533 ? 19.191 -18.052 5.788 1.00 71.12 533 GLY A O 1
ATOM 4202 N N . TYR A 1 534 ? 19.540 -15.902 6.296 1.00 54.84 534 TYR A N 1
ATOM 4203 C CA . TYR A 1 534 ? 19.963 -15.522 4.941 1.00 54.84 534 TYR A CA 1
ATOM 4204 C C . TYR A 1 534 ? 21.392 -15.982 4.604 1.00 54.84 534 TYR A C 1
ATOM 4206 O O . TYR A 1 534 ? 21.720 -16.134 3.429 1.00 54.84 534 TYR A O 1
ATOM 4214 N N . ASN A 1 535 ? 22.233 -16.214 5.620 1.00 54.91 535 ASN A N 1
ATOM 4215 C CA . ASN A 1 535 ? 23.648 -16.562 5.463 1.00 54.91 535 ASN A CA 1
ATOM 4216 C C . ASN A 1 535 ? 23.994 -17.958 6.003 1.00 54.91 535 ASN A C 1
ATOM 4218 O O . ASN A 1 535 ? 24.943 -18.580 5.524 1.00 54.91 535 ASN A O 1
ATOM 4222 N N . LEU A 1 536 ? 23.263 -18.438 7.013 1.00 70.00 536 LEU A N 1
ATOM 4223 C CA . LEU A 1 536 ? 23.559 -19.668 7.750 1.00 70.00 536 LEU A CA 1
ATOM 4224 C C . LEU A 1 536 ? 22.332 -20.585 7.783 1.00 70.00 536 LEU A C 1
ATOM 4226 O O . LEU A 1 536 ? 21.209 -20.115 7.908 1.00 70.00 536 LEU A O 1
ATOM 4230 N N . THR A 1 537 ? 22.542 -21.901 7.695 1.00 74.25 537 THR A N 1
ATOM 4231 C CA . THR A 1 537 ? 21.462 -22.902 7.818 1.00 74.25 537 THR A CA 1
ATOM 4232 C C . THR A 1 537 ? 21.353 -23.507 9.220 1.00 74.25 537 THR A C 1
ATOM 4234 O O . THR A 1 537 ? 20.367 -24.176 9.511 1.00 74.25 537 THR A O 1
ATOM 4237 N N . GLU A 1 538 ? 22.366 -23.307 10.069 1.00 77.88 538 GLU A N 1
ATOM 4238 C CA . GLU A 1 538 ? 22.430 -23.739 11.472 1.00 77.88 538 GLU A CA 1
ATOM 4239 C C . GLU A 1 538 ? 23.239 -22.701 12.274 1.00 77.88 538 GLU A C 1
ATOM 4241 O O . GLU A 1 538 ? 24.244 -22.193 11.769 1.00 77.88 538 GLU A O 1
ATOM 4246 N N . GLN A 1 539 ? 22.821 -22.386 13.506 1.00 80.62 539 GLN A N 1
ATOM 4247 C CA . GLN A 1 539 ? 23.500 -21.433 14.394 1.00 80.62 539 GLN A CA 1
ATOM 4248 C C . GLN A 1 539 ? 23.225 -21.754 15.874 1.00 80.62 539 GLN A C 1
ATOM 4250 O O . GLN A 1 539 ? 22.120 -22.154 16.238 1.00 80.62 539 GLN A O 1
ATOM 4255 N N . ASP A 1 540 ? 24.219 -21.513 16.735 1.00 87.06 540 ASP A N 1
ATOM 4256 C CA . ASP A 1 540 ? 24.044 -21.514 18.190 1.00 87.06 540 ASP A CA 1
ATOM 4257 C C . ASP A 1 540 ? 23.484 -20.161 18.655 1.00 87.06 540 ASP A C 1
ATOM 4259 O O . ASP A 1 540 ? 24.069 -19.113 18.376 1.00 87.06 540 ASP A O 1
ATOM 4263 N N . SER A 1 541 ? 22.379 -20.165 19.401 1.00 83.88 541 SER A N 1
ATOM 4264 C CA . SER A 1 541 ? 21.738 -18.940 19.890 1.00 83.88 541 SER A CA 1
ATOM 4265 C C . SER A 1 541 ? 21.580 -18.936 21.406 1.00 83.88 541 SER A C 1
ATOM 4267 O O . SER A 1 541 ? 21.569 -19.979 22.061 1.00 83.88 541 SER A O 1
ATOM 4269 N N . THR A 1 542 ? 21.458 -17.739 21.976 1.00 82.38 542 THR A N 1
ATOM 4270 C CA . THR A 1 542 ? 21.203 -17.556 23.408 1.00 82.38 542 THR A CA 1
ATOM 4271 C C . THR A 1 542 ? 19.709 -17.381 23.643 1.00 82.38 542 THR A C 1
ATOM 4273 O O . THR A 1 542 ? 19.059 -16.601 22.949 1.00 82.38 542 THR A O 1
ATOM 4276 N N . ILE A 1 543 ? 19.164 -18.086 24.636 1.00 83.25 543 ILE A N 1
ATOM 4277 C CA . ILE A 1 543 ? 17.789 -17.869 25.094 1.00 83.25 543 ILE A CA 1
ATOM 4278 C C . ILE A 1 543 ? 17.738 -16.514 25.797 1.00 83.25 543 ILE A C 1
ATOM 4280 O O . ILE A 1 543 ? 18.323 -16.336 26.864 1.00 83.25 543 ILE A O 1
ATOM 4284 N N . ALA A 1 544 ? 17.048 -15.568 25.177 1.00 77.19 544 ALA A N 1
ATOM 4285 C CA . ALA A 1 544 ? 16.859 -14.218 25.673 1.00 77.19 544 ALA A CA 1
ATOM 4286 C C . ALA A 1 544 ? 15.722 -14.161 26.711 1.00 77.19 544 ALA A C 1
ATOM 4288 O O . ALA A 1 544 ? 15.837 -13.443 27.700 1.00 77.19 544 ALA A O 1
ATOM 4289 N N . ALA A 1 545 ? 14.658 -14.953 26.525 1.00 77.56 545 ALA A N 1
ATOM 4290 C CA . ALA A 1 545 ? 13.588 -15.121 27.511 1.00 77.56 545 ALA A CA 1
ATOM 4291 C C . ALA A 1 545 ? 12.826 -16.444 27.340 1.00 77.56 545 ALA A C 1
ATOM 4293 O O . ALA A 1 545 ? 12.801 -17.031 26.259 1.00 77.56 545 ALA A O 1
ATOM 4294 N N . ILE A 1 546 ? 12.166 -16.882 28.413 1.00 79.50 546 ILE A N 1
ATOM 4295 C CA . ILE A 1 546 ? 11.211 -17.995 28.422 1.00 79.50 546 ILE A CA 1
ATOM 4296 C C . ILE A 1 546 ? 9.868 -17.431 28.884 1.00 79.50 546 ILE A C 1
ATOM 4298 O O . ILE A 1 546 ? 9.814 -16.748 29.905 1.00 79.50 546 ILE A O 1
ATOM 4302 N N . LEU A 1 547 ? 8.789 -17.710 28.157 1.00 74.62 547 LEU A N 1
ATOM 4303 C CA . LEU A 1 547 ? 7.446 -17.229 28.475 1.00 74.62 547 LEU A CA 1
ATOM 4304 C C . LEU A 1 547 ? 6.499 -18.409 28.693 1.00 74.62 547 LEU A C 1
ATOM 4306 O O . LEU A 1 547 ? 6.443 -19.330 27.886 1.00 74.62 547 LEU A O 1
ATOM 4310 N N . SER A 1 548 ? 5.707 -18.373 29.759 1.00 76.00 548 SER A N 1
ATOM 4311 C CA . SER A 1 548 ? 4.648 -19.345 30.034 1.00 76.00 548 SER A CA 1
ATOM 4312 C C . SER A 1 548 ? 3.305 -18.625 29.989 1.00 76.00 548 SER A C 1
ATOM 4314 O O . SER A 1 548 ? 2.986 -17.864 30.897 1.00 76.00 548 SER A O 1
ATOM 4316 N N . GLY A 1 549 ? 2.519 -18.847 28.931 1.00 64.69 549 GLY A N 1
ATOM 4317 C CA . GLY A 1 549 ? 1.235 -18.157 28.742 1.00 64.69 549 GLY A CA 1
ATOM 4318 C C . GLY A 1 549 ? 1.379 -16.636 28.599 1.00 64.69 549 GLY A C 1
ATOM 4319 O O . GLY A 1 549 ? 0.600 -15.898 29.189 1.00 64.69 549 GLY A O 1
ATOM 4320 N N . GLY A 1 550 ? 2.411 -16.175 27.883 1.00 55.16 550 GLY A N 1
ATOM 4321 C CA . GLY A 1 550 ? 2.711 -14.749 27.685 1.00 55.16 550 GLY A CA 1
ATOM 4322 C C . GLY A 1 550 ? 3.432 -14.068 28.855 1.00 55.16 550 GLY A C 1
ATOM 4323 O O . GLY A 1 550 ? 3.839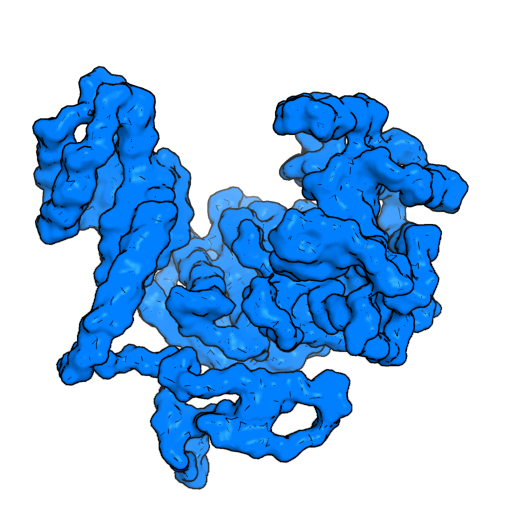 -12.916 28.730 1.00 55.16 550 GLY A O 1
ATOM 4324 N N . VAL A 1 551 ? 3.640 -14.771 29.976 1.00 59.28 551 VAL A N 1
ATOM 4325 C CA . VAL A 1 551 ? 4.320 -14.228 31.161 1.00 59.28 551 VAL A CA 1
ATOM 4326 C C . VAL A 1 551 ? 5.770 -14.716 31.227 1.00 59.28 551 VAL A C 1
ATOM 4328 O O . VAL A 1 551 ? 5.993 -15.925 31.120 1.00 59.28 551 VAL A O 1
ATOM 4331 N N . PRO A 1 552 ? 6.760 -13.830 31.438 1.00 64.44 552 PRO A N 1
ATOM 4332 C CA . PRO A 1 552 ? 8.160 -14.218 31.580 1.00 64.44 552 PRO A CA 1
ATOM 4333 C C . PRO A 1 552 ? 8.392 -15.108 32.801 1.00 64.44 552 PRO A C 1
ATOM 4335 O O . PRO A 1 552 ? 7.894 -14.826 33.890 1.00 64.44 552 PRO A O 1
ATOM 4338 N N . VAL A 1 553 ? 9.164 -16.178 32.622 1.00 75.88 553 VAL A N 1
ATOM 4339 C CA . VAL A 1 553 ? 9.532 -17.124 33.680 1.00 75.88 553 VAL A CA 1
ATOM 4340 C C . VAL A 1 553 ? 11.032 -17.409 33.650 1.00 75.88 553 VAL A C 1
ATOM 4342 O O . VAL A 1 553 ? 11.631 -17.528 32.586 1.00 75.88 553 VAL A O 1
ATOM 4345 N N . ASP A 1 554 ? 11.643 -17.581 34.824 1.00 76.19 554 ASP A N 1
ATOM 4346 C CA . ASP A 1 554 ? 13.082 -17.881 34.927 1.00 76.19 554 ASP A CA 1
ATOM 4347 C C . ASP A 1 554 ? 13.427 -19.324 34.526 1.00 76.19 554 ASP A C 1
ATOM 4349 O O . ASP A 1 554 ? 14.576 -19.649 34.232 1.00 76.19 554 ASP A O 1
ATOM 4353 N N . HIS A 1 555 ? 12.448 -20.230 34.574 1.00 82.88 555 HIS A N 1
ATOM 4354 C CA . HIS A 1 555 ? 12.631 -21.641 34.256 1.00 82.88 555 HIS A CA 1
ATOM 4355 C C . HIS A 1 555 ? 11.324 -22.285 33.785 1.00 82.88 555 HIS A C 1
ATOM 4357 O O . HIS A 1 555 ? 10.234 -21.889 34.195 1.00 82.88 555 HIS A O 1
ATOM 4363 N N . ALA A 1 556 ? 11.451 -23.321 32.955 1.00 85.69 556 ALA A N 1
ATOM 4364 C CA . ALA A 1 556 ? 10.356 -24.190 32.535 1.00 85.69 556 ALA A CA 1
ATOM 4365 C C . ALA A 1 556 ? 10.529 -25.589 33.141 1.00 85.69 556 ALA A C 1
ATOM 4367 O O . ALA A 1 556 ? 11.649 -26.087 33.284 1.00 85.69 556 ALA A O 1
ATOM 4368 N N . THR A 1 557 ? 9.422 -26.238 33.492 1.00 84.38 557 THR A N 1
ATOM 4369 C CA . THR A 1 557 ? 9.424 -27.614 34.010 1.00 84.38 557 THR A CA 1
ATOM 4370 C C . THR A 1 557 ? 9.107 -28.635 32.915 1.00 84.38 557 THR A C 1
ATOM 4372 O O . THR A 1 557 ? 8.512 -28.313 31.888 1.00 84.38 557 THR A O 1
ATOM 4375 N N . GLN A 1 558 ? 9.522 -29.893 33.106 1.00 86.31 558 GLN A N 1
ATOM 4376 C CA . GLN A 1 558 ? 9.285 -30.953 32.124 1.00 86.31 558 GLN A CA 1
ATOM 4377 C C . GLN A 1 558 ? 7.779 -31.124 31.854 1.00 86.31 558 GLN A C 1
ATOM 4379 O O . GLN A 1 558 ? 7.015 -31.444 32.762 1.00 86.31 558 GLN A O 1
ATOM 4384 N N . GLY A 1 559 ? 7.374 -30.953 30.592 1.00 84.81 559 GLY A N 1
ATOM 4385 C CA . GLY A 1 559 ? 5.975 -31.040 30.155 1.00 84.81 559 GLY A CA 1
ATOM 4386 C C . GLY A 1 559 ? 5.217 -29.708 30.150 1.00 84.81 559 GLY A C 1
ATOM 4387 O O . GLY A 1 559 ? 4.076 -29.677 29.697 1.00 84.81 559 GLY A O 1
ATOM 4388 N N . GLN A 1 560 ? 5.832 -28.614 30.607 1.00 84.50 560 GLN A N 1
ATOM 4389 C CA . GLN A 1 560 ? 5.269 -27.269 30.516 1.00 84.50 560 GLN A CA 1
ATOM 4390 C C . GLN A 1 560 ? 5.455 -26.713 29.099 1.00 84.50 560 GLN A C 1
ATOM 4392 O O . GLN A 1 560 ? 6.569 -26.718 28.575 1.00 84.50 560 GLN A O 1
ATOM 4397 N N . GLN A 1 561 ? 4.376 -26.226 28.481 1.00 80.44 561 GLN A N 1
ATOM 4398 C CA . GLN A 1 561 ? 4.480 -25.472 27.233 1.00 80.44 561 GLN A CA 1
ATOM 4399 C C . GLN A 1 561 ? 4.952 -24.052 27.530 1.00 80.44 561 GLN A C 1
ATOM 4401 O O . GLN A 1 561 ? 4.359 -23.354 28.353 1.00 80.44 561 GLN A O 1
ATOM 4406 N N . VAL A 1 562 ? 6.025 -23.652 26.859 1.00 83.88 562 VAL A N 1
ATOM 4407 C CA . VAL A 1 562 ? 6.624 -22.325 26.966 1.00 83.88 562 VAL A CA 1
ATOM 4408 C C . VAL A 1 562 ? 7.010 -21.822 25.582 1.00 83.88 562 VAL A C 1
ATOM 4410 O O . VAL A 1 562 ? 7.290 -22.615 24.684 1.00 83.88 562 VAL A O 1
ATOM 4413 N N . GLU A 1 563 ? 7.043 -20.508 25.424 1.00 75.94 563 GLU A N 1
ATOM 4414 C CA . GLU A 1 563 ? 7.650 -19.831 24.284 1.00 75.94 563 GLU A CA 1
ATOM 4415 C C . GLU A 1 563 ? 9.086 -19.464 24.657 1.00 75.94 563 GLU A C 1
ATOM 4417 O O . GLU A 1 563 ? 9.362 -19.071 25.791 1.00 75.94 563 GLU A O 1
ATOM 4422 N N . VAL A 1 564 ? 10.014 -19.614 23.717 1.00 82.62 564 VAL A N 1
ATOM 4423 C CA . VAL A 1 564 ? 11.422 -19.280 23.929 1.00 82.62 564 VAL A CA 1
ATOM 4424 C C . VAL A 1 564 ? 11.785 -18.176 22.953 1.00 82.62 564 VAL A C 1
ATOM 4426 O O . VAL A 1 564 ? 11.701 -18.363 21.744 1.00 82.62 564 VAL A O 1
ATOM 4429 N N . VAL A 1 565 ? 12.191 -17.027 23.483 1.00 76.00 565 VAL A N 1
ATOM 4430 C CA . VAL A 1 565 ? 12.736 -15.924 22.692 1.00 76.00 565 VAL A CA 1
ATOM 4431 C C . VAL A 1 565 ? 14.242 -16.121 22.622 1.00 76.00 565 VAL A C 1
ATOM 4433 O O . VAL A 1 565 ? 14.891 -16.255 23.659 1.00 76.00 565 VAL A O 1
ATOM 4436 N N . ILE A 1 566 ? 14.805 -16.145 21.419 1.00 79.69 566 ILE A N 1
ATOM 4437 C CA . ILE A 1 566 ? 16.243 -16.315 21.182 1.00 79.69 566 ILE A CA 1
ATOM 4438 C C . ILE A 1 566 ? 16.855 -15.020 20.643 1.00 79.69 566 ILE A C 1
ATOM 4440 O O . ILE A 1 566 ? 16.176 -14.250 19.970 1.00 79.69 566 ILE A O 1
ATOM 4444 N N . SER A 1 567 ? 18.124 -14.751 20.950 1.00 74.19 567 SER A N 1
ATOM 4445 C CA . SER A 1 567 ? 18.802 -13.508 20.541 1.00 74.19 567 SER A CA 1
ATOM 4446 C C . SER A 1 567 ? 19.133 -13.450 19.047 1.00 74.19 567 SER A C 1
ATOM 4448 O O . SER A 1 567 ? 19.247 -12.364 18.490 1.00 74.19 567 SER A O 1
ATOM 4450 N N . GLN A 1 568 ? 19.302 -14.605 18.409 1.00 73.38 568 GLN A N 1
ATOM 4451 C CA . GLN A 1 568 ? 19.544 -14.739 16.971 1.00 73.38 568 GLN A CA 1
ATOM 4452 C C . GLN A 1 568 ? 18.763 -15.947 16.455 1.00 73.38 568 GLN A C 1
ATOM 4454 O O . GLN A 1 568 ? 18.720 -16.963 17.155 1.00 73.38 568 GLN A O 1
ATOM 4459 N N . SER A 1 569 ? 18.150 -15.848 15.281 1.00 66.19 569 SER A N 1
ATOM 4460 C CA . SER A 1 569 ? 17.325 -16.915 14.696 1.00 66.19 569 SER A CA 1
ATOM 4461 C C . SER A 1 569 ? 17.815 -17.342 13.325 1.00 66.19 569 SER A C 1
ATOM 4463 O O . SER A 1 569 ? 18.057 -16.436 12.492 1.00 66.19 569 SER A O 1
#

Foldseek 3Di:
DALVCLQVLLQVLQVVVVAAEDAADAQPQPPDPQDLGAAAPCRNVQCLQQVVDPDPDQKHWYFYWHADLVQLLVFLDFATFRTFTWTKIKGRQDDFLLVLVVSVLCCVCPVLVDDLVQKAKEWELPCVVNVCSVCPVVNRDQQRYAYAHCVPFKDDDPGLKGWIAGKMWIKGFLDLCQWPLSSFADGRVVVSVQRVVCVVPVDHDDDRHTDQPDPTLGIQRFKMKTFTFWIQHNVRDTDGRPHTMIMMTGTSLSSQCVSVVHSGSCPGPLNVLLLVLLCVQLVDDAPPDSLLSSLSSLLLSLLLVLLSLVLSPAAQDDDRNNVSSLSSLLSNLVSSVVSVHDDDDSLSSNVSNLVSCCVSRVSSVVCVVVSSVRSNVSSVVVVQLCVQLVQCLPVALLVLLVVLLVCLVPPRDALVVNVVSLVVRVVRHPPVLSVVCNVPPSVVQDPDSVVSNLVSQEAELSSLLCSCVVSVHHSVVSQSVSVVSSGGYPVVSVVVVVVVVVVVCVVPPDDDDDDPDDLDVVVLPADDAAEPVVPDPDDDWDFSFKAQPSHTDPDDDVPGDIDTDTNYD

Sequence (569 aa):
MNGDQIRDSFIKFFEGKGHQHMPSASLIPAGDPTLLFTSAGMVPFKPFFMGEQTPPSKRLTSSQKSFRTTDIDEVGDHKHLTFFEMLGNFSIGDYFKDKAVEYCWELVTELFKLDPERIYVTIHLDDEEAYAIWRDQIGVPVERIYRYGDKDNWWGPAGNEGPTGPCSEVHYDGGSERGCSDGRMIPPETLTAQARKELETGEPLPIDGCHPNCDCERFVELWNLVFMQFYQDPAGVRTPLPAPSVDTGMGLERAAVILQGKNDIYETDLFVPIIDRVCKLTGKTYGSDTGTDYSMRVVVEHARAAAFLIGDGVVPGNEGRGYVLRRVIRRAIRHGRQLGLEGPFLTEVVEAVIPLFSAVYKELSENREFILRVIVLEEERFAEAIQTGLPLLEDGFIPLHQRLIGYVDESGLSADRLAVCLERSTETIPDWVLEKIKGSITGRLPSEKAEQREFARTLADVETFVLYDTYGFPPELTAEIAKEHGLEVDMAGFEREMEAQKEQSRSSASFSGSMEMQTSYSDLGLASSEFVGYNLTEQDSTIAAILSGGVPVDHATQGQQVEVVISQS

Radius of gyration: 26.18 Å; chains: 1; bounding box: 55×67×76 Å